Protein AF-A0A9Q1JRG6-F1 (afdb_monomer_lite)

Secondary structure (DSSP, 8-state):
--------------PPPPPPPPPPPPPP-PPPHHHHHHHHHHHHHHHHHHHH-----HHHHHHTTTT-TTTSHHHHHHHHHHHHHHHHHHHHHHS---GGGHHHHHHHHHHHHHHHHHHHHHHHHHHHHHHHHHHHHHHHHHHHHHHHHHTTSS----------------------------------------PPPPP-------PPPP---------PPPP-TTHHHHHHHHHHHHHGGGSHHHHHHHHHHHHHHHHHHHHHHHHHHHHHHHHHHHHHHHHHHHHHHHHHHHHHHHHHHHHHHHHHHHHHHHHHHHHHHHHHHHHT--SHHHHHHHTT----SS--HHHHHHHHHHHHHHT-GGGGTTS-HHHHHHHHHHHHHHHHHHHHHHT-

pLDDT: mean 75.02, std 20.67, range [35.25, 98.5]

Organism: NCBI:txid171969

Radius of gyration: 48.58 Å; chains: 1; bounding box: 105×97×120 Å

InterPro domains:
  IPR001623 DnaJ domain [PF00226] (343-389)
  IPR001623 DnaJ domain [PS50076] (334-396)
  IPR001623 DnaJ domain [SM00271] (333-394)
  IPR001623 DnaJ domain [cd06257] (343-387)
  IPR036869 Chaperone J-domain superfamily [G3DSA:1.10.287.110] (262-395)
  IPR036869 Chaperone J-domain superfamily [SSF46565] (267-393)

Sequence (396 aa):
MKLNRFLFFPDGSSLSSPPPPPPWPSPSPSPDHETIILDAIFERLREWASTINITLRPDVFFSLLDHNHVLGATKAGTIATLVLVGTLFLLSLFFFPGPTLVFLRWLAVSCFYFCVFVLGLVWVMCRGLFIALMAICRCLLSFSDDCLTFTGRNSASGDAEYAPLFSGQATVRVIRRPSSLQENRFQQGAGVRYAAPPENRPERGAGVPGNRCSCGAHGKAPPNYFGERSNNIYRDREKMKETDEYRRAMEAEWAARLQELNRQAEEARRQRSKKAENKRRKANERRQNQRTDQKKAEASSRKEDENLNHQKDKIRDDIRQKLRQLQDCGNMASLLRSLGIHLPSNPSSNEIRAAYRQACKKFHPDRLVKADVRHQIEAEEKFKLISAMKDKISSL

Foldseek 3Di:
DDDDDDDDDDDDDDDDDDDDDDDDDDDDDDPDPVVVVVVVVVVVVVVVVVVVPPDPPVVVVVVVVPPDPPPPPVVVVVVVVVVVLVVVLVVVVVPDPDPVCPVVNVVVVVVSVVVVVVVVVVVVVVVVVVVVVVVVVVVVVVVVVVVVVVVPPPPDDDDDDDDDDDDDDDDDDDDDDDDPPPDDPDDDDDPPDDDDDDDDDPDDDDDDPDDDDDDDDDDDPDPPPPVPVVVVVVVVVVVVCVDPVVVVVVVVVVVVVVVVVVVVVVVVVVVVVVVVVVVVVVVVVVVVVVVVVVVVVVVVVVVVVVVVVVVLVVLLVVLVVVVVVLLVPVDLQSSLVVVPQDDDPDHDLVRSVVSLVVLCVVLPLVVCPVPDSSSSSNSVVSNVSSVVCVVVSVVD

Structure (mmCIF, N/CA/C/O backbone):
data_AF-A0A9Q1JRG6-F1
#
_entry.id   AF-A0A9Q1JRG6-F1
#
loop_
_atom_site.group_PDB
_atom_site.id
_atom_site.type_symbol
_atom_site.label_atom_id
_atom_site.label_alt_id
_atom_site.label_comp_id
_atom_site.label_asym_id
_atom_site.label_entity_id
_atom_site.label_seq_id
_atom_site.pdbx_PDB_ins_code
_atom_site.Cartn_x
_atom_site.Cartn_y
_atom_site.Cartn_z
_atom_site.occupancy
_atom_site.B_iso_or_equiv
_atom_site.auth_seq_id
_atom_site.auth_comp_id
_atom_site.auth_asym_id
_atom_site.auth_atom_id
_atom_site.pdbx_PDB_model_num
ATOM 1 N N . MET A 1 1 ? 27.336 45.400 0.991 1.00 41.59 1 MET A N 1
ATOM 2 C CA . MET A 1 1 ? 26.982 46.187 2.191 1.00 41.59 1 MET A CA 1
ATOM 3 C C . MET A 1 1 ? 27.572 45.488 3.404 1.00 41.59 1 MET A C 1
ATOM 5 O O . MET A 1 1 ? 27.177 44.372 3.704 1.00 41.59 1 MET A O 1
ATOM 9 N N . LYS A 1 2 ? 28.611 46.090 3.992 1.00 41.19 2 LYS A N 1
ATOM 10 C CA . LYS A 1 2 ? 29.327 45.606 5.180 1.00 41.19 2 LYS A CA 1
ATOM 11 C C . LYS A 1 2 ? 28.632 46.181 6.416 1.00 41.19 2 LYS A C 1
ATOM 13 O O . LYS A 1 2 ? 28.437 47.390 6.457 1.00 41.19 2 LYS A O 1
ATOM 18 N N . LEU A 1 3 ? 28.305 45.354 7.405 1.00 48.97 3 LEU A N 1
ATOM 19 C CA . LEU A 1 3 ? 27.937 45.818 8.744 1.00 48.97 3 LEU A CA 1
ATOM 20 C C . LEU A 1 3 ? 28.805 45.092 9.773 1.00 48.97 3 LEU A C 1
ATOM 22 O O . LEU A 1 3 ? 28.615 43.914 10.063 1.00 48.97 3 LEU A O 1
ATOM 26 N N . ASN A 1 4 ? 29.785 45.845 10.270 1.00 43.56 4 ASN A N 1
ATOM 27 C CA . ASN A 1 4 ? 30.553 45.576 11.475 1.00 43.56 4 ASN A CA 1
ATOM 28 C C . ASN A 1 4 ? 29.626 45.669 12.691 1.00 43.56 4 ASN A C 1
ATOM 30 O O . ASN A 1 4 ? 28.929 46.672 12.850 1.00 43.56 4 ASN A O 1
ATOM 34 N N . ARG A 1 5 ? 29.691 44.693 13.599 1.00 50.19 5 ARG A N 1
ATOM 35 C CA . ARG A 1 5 ? 29.232 44.872 14.979 1.00 50.19 5 ARG A CA 1
ATOM 36 C C . ARG A 1 5 ? 30.337 44.412 15.922 1.00 50.19 5 ARG A C 1
ATOM 38 O O . ARG A 1 5 ? 30.436 43.244 16.272 1.00 50.19 5 ARG A O 1
ATOM 45 N N . PHE A 1 6 ? 31.195 45.370 16.256 1.00 49.47 6 PHE A N 1
ATOM 46 C CA . PHE A 1 6 ? 32.100 45.315 17.395 1.00 49.47 6 PHE A CA 1
ATOM 47 C C . PHE A 1 6 ? 31.263 45.412 18.676 1.00 49.47 6 PHE A C 1
ATOM 49 O O . PHE A 1 6 ? 30.485 46.354 18.824 1.00 49.47 6 PHE A O 1
ATOM 56 N N . LEU A 1 7 ? 31.437 44.470 19.600 1.00 56.69 7 LEU A N 1
ATOM 57 C CA . LEU A 1 7 ? 31.125 44.672 21.011 1.00 56.69 7 LEU A CA 1
ATOM 58 C C . LEU A 1 7 ? 32.385 44.359 21.813 1.00 56.69 7 LEU A C 1
ATOM 60 O O . LEU A 1 7 ? 32.885 43.237 21.811 1.00 56.69 7 LEU A O 1
ATOM 64 N N . PHE A 1 8 ? 32.898 45.420 22.426 1.00 50.66 8 PHE A N 1
ATOM 65 C CA . PHE A 1 8 ? 33.938 45.448 23.443 1.00 50.66 8 PHE A CA 1
ATOM 66 C C . PHE A 1 8 ? 33.435 44.748 24.716 1.00 50.66 8 PHE A C 1
ATOM 68 O O . PHE A 1 8 ? 32.343 45.061 25.189 1.00 50.66 8 PHE A O 1
ATOM 75 N N . PHE A 1 9 ? 34.254 43.873 25.298 1.00 51.06 9 PHE A N 1
ATOM 76 C CA . PHE A 1 9 ? 34.164 43.466 26.702 1.00 51.06 9 PHE A CA 1
ATOM 77 C C . PHE A 1 9 ? 35.396 44.026 27.426 1.00 51.06 9 PHE A C 1
ATOM 79 O O . PHE A 1 9 ? 36.502 43.836 26.919 1.00 51.06 9 PHE A O 1
ATOM 86 N N . PRO A 1 10 ? 35.241 44.739 28.555 1.00 59.16 10 PRO A N 1
ATOM 87 C CA . PRO A 1 10 ? 36.373 45.181 29.354 1.00 59.16 10 PRO A CA 1
ATOM 88 C C . PRO A 1 10 ? 36.884 44.057 30.265 1.00 59.16 10 PRO A C 1
ATOM 90 O O . PRO A 1 10 ? 36.108 43.291 30.839 1.00 59.16 10 PRO A O 1
ATOM 93 N N . ASP A 1 11 ? 38.207 44.008 30.382 1.00 46.66 11 ASP A N 1
ATOM 94 C CA . ASP A 1 11 ? 38.979 43.157 31.280 1.00 46.66 11 ASP A CA 1
ATOM 95 C C . ASP A 1 11 ? 38.746 43.470 32.766 1.00 46.66 11 ASP A C 1
ATOM 97 O O . ASP A 1 11 ? 38.493 44.609 33.157 1.00 46.66 11 ASP A O 1
ATOM 101 N N . GLY A 1 12 ? 39.015 42.457 33.595 1.00 43.56 12 GLY A N 1
ATOM 102 C CA . GLY A 1 12 ? 39.711 42.673 34.863 1.00 43.56 12 GLY A CA 1
ATOM 103 C C . GLY A 1 12 ? 38.883 42.480 36.127 1.00 43.56 12 GLY A C 1
ATOM 104 O O . GLY A 1 12 ? 38.416 43.439 36.731 1.00 43.56 12 GLY A O 1
ATOM 105 N N . SER A 1 13 ? 38.795 41.241 36.612 1.00 46.75 13 SER A N 1
ATOM 106 C CA . SER A 1 13 ? 38.585 40.954 38.039 1.00 46.75 13 SER A CA 1
ATOM 107 C C . SER A 1 13 ? 39.199 39.598 38.382 1.00 46.75 13 SER A C 1
ATOM 109 O O . SER A 1 13 ? 38.652 38.543 38.073 1.00 46.75 13 SER A O 1
ATOM 111 N N . SER A 1 14 ? 40.377 39.650 38.996 1.00 52.06 14 SER A N 1
ATOM 112 C CA . SER A 1 14 ? 41.099 38.530 39.592 1.00 52.06 14 SER A CA 1
ATOM 113 C C . SER A 1 14 ? 40.298 37.926 40.751 1.00 52.06 14 SER A C 1
ATOM 115 O O . SER A 1 14 ? 40.228 38.519 41.827 1.00 52.06 14 SER A O 1
ATOM 117 N N . LEU A 1 15 ? 39.712 36.747 40.539 1.00 47.53 15 LEU A N 1
ATOM 118 C CA . LEU A 1 15 ? 39.145 35.913 41.598 1.00 47.53 15 LEU A CA 1
ATOM 119 C C . LEU A 1 15 ? 40.133 34.798 41.944 1.00 47.53 15 LEU A C 1
ATOM 121 O O . LEU A 1 15 ? 40.532 34.005 41.093 1.00 47.53 15 LEU A O 1
ATOM 125 N N . SER A 1 16 ? 40.538 34.784 43.209 1.00 54.50 16 SER A N 1
ATOM 126 C CA . SER A 1 16 ? 41.369 33.769 43.841 1.00 54.50 16 SER A CA 1
ATOM 127 C C . SER A 1 16 ? 40.676 32.404 43.837 1.00 54.50 16 SER A C 1
ATOM 129 O O . SER A 1 16 ? 39.517 32.263 44.227 1.00 54.50 16 SER A O 1
ATOM 131 N N . SER A 1 17 ? 41.407 31.383 43.401 1.00 59.22 17 SER A N 1
ATOM 132 C CA . SER A 1 17 ? 40.962 29.990 43.390 1.00 59.22 17 SER A CA 1
ATOM 133 C C . SER A 1 17 ? 40.838 29.441 44.822 1.00 59.22 17 SER A C 1
ATOM 135 O O . SER A 1 17 ? 41.776 29.609 45.606 1.00 59.22 17 SER A O 1
ATOM 137 N N . PRO A 1 18 ? 39.739 28.756 45.185 1.00 69.75 18 PRO A N 1
ATOM 138 C CA . PRO A 1 18 ? 39.640 28.058 46.464 1.00 69.75 18 PRO A CA 1
ATOM 139 C C . PRO A 1 18 ? 40.503 26.777 46.481 1.00 69.75 18 PRO A C 1
ATOM 141 O O . PRO A 1 18 ? 40.706 26.160 45.431 1.00 69.75 18 PRO A O 1
ATOM 144 N N . PRO A 1 19 ? 41.015 26.359 47.657 1.00 73.12 19 PRO A N 1
ATOM 145 C CA . PRO A 1 19 ? 41.845 25.164 47.790 1.00 73.12 19 PRO A CA 1
ATOM 146 C C . PRO A 1 19 ? 41.050 23.867 47.538 1.00 73.12 19 PRO A C 1
ATOM 148 O O . PRO A 1 19 ? 39.840 23.826 47.782 1.00 73.12 19 PRO A O 1
ATOM 151 N N . PRO A 1 20 ? 41.716 22.796 47.065 1.00 71.06 20 PRO A N 1
ATOM 152 C CA . PRO A 1 20 ? 41.059 21.536 46.738 1.00 71.06 20 PRO A CA 1
ATOM 153 C C . PRO A 1 20 ? 40.557 20.798 47.995 1.00 71.06 20 PRO A C 1
ATOM 155 O O . PRO A 1 20 ? 41.212 20.844 49.040 1.00 71.06 20 PRO A O 1
ATOM 158 N N . PRO A 1 21 ? 39.413 20.095 47.903 1.00 71.88 21 PRO A N 1
ATOM 159 C CA . PRO A 1 21 ? 38.863 19.319 49.009 1.00 71.88 21 PRO A CA 1
ATOM 160 C C . PRO A 1 21 ? 39.695 18.055 49.310 1.00 71.88 21 PRO A C 1
ATOM 162 O O . PRO A 1 21 ? 40.374 17.535 48.420 1.00 71.88 21 PRO A O 1
ATOM 165 N N . PRO A 1 22 ? 39.632 17.539 50.554 1.00 70.19 22 PRO A N 1
ATOM 166 C CA . PRO A 1 22 ? 40.372 16.351 50.969 1.00 70.19 22 PRO A CA 1
ATOM 167 C C . PRO A 1 22 ? 39.886 15.071 50.259 1.00 70.19 22 PRO A C 1
ATOM 169 O O . PRO A 1 22 ? 38.722 14.988 49.855 1.00 70.19 22 PRO A O 1
ATOM 172 N N . PRO A 1 23 ? 40.762 14.058 50.112 1.00 61.94 23 PRO A N 1
ATOM 173 C CA . PRO A 1 23 ? 40.442 12.813 49.423 1.00 61.94 23 PRO A CA 1
ATOM 174 C C . PRO A 1 23 ? 39.411 11.979 50.196 1.00 61.94 23 PRO A C 1
ATOM 176 O O . PRO A 1 23 ? 39.509 11.798 51.409 1.00 61.94 23 PRO A O 1
ATOM 179 N N . TRP A 1 24 ? 38.424 11.462 49.462 1.00 61.72 24 TRP A N 1
ATOM 180 C CA . TRP A 1 24 ? 37.368 10.591 49.977 1.00 61.72 24 TRP A CA 1
ATOM 181 C C . TRP A 1 24 ? 37.920 9.228 50.435 1.00 61.72 24 TRP A C 1
ATOM 183 O O . TRP A 1 24 ? 38.844 8.709 49.803 1.00 61.72 24 TRP A O 1
ATOM 193 N N . PRO A 1 25 ? 37.349 8.618 51.492 1.00 55.41 25 PRO A N 1
ATOM 194 C CA . PRO A 1 25 ? 37.734 7.286 51.944 1.00 55.41 25 PRO A CA 1
ATOM 195 C C . PRO A 1 25 ? 37.347 6.213 50.916 1.00 55.41 25 PRO A C 1
ATOM 197 O O . PRO A 1 25 ? 36.235 6.208 50.384 1.00 55.41 25 PRO A O 1
ATOM 200 N N . SER A 1 26 ? 38.279 5.298 50.654 1.00 51.53 26 SER A N 1
ATOM 201 C CA . SER A 1 26 ? 38.113 4.166 49.740 1.00 51.53 26 SER A CA 1
ATOM 202 C C . SER A 1 26 ? 36.951 3.254 50.171 1.00 51.53 26 SER A C 1
ATOM 204 O O . SER A 1 26 ? 36.898 2.870 51.342 1.00 51.53 26 SER A O 1
ATOM 206 N N . PRO A 1 27 ? 36.039 2.867 49.258 1.00 48.75 27 PRO A N 1
ATOM 207 C CA . PRO A 1 27 ? 34.948 1.954 49.576 1.00 48.75 27 PRO A CA 1
ATOM 208 C C . PRO A 1 27 ? 35.462 0.523 49.783 1.00 48.75 27 PRO A C 1
ATOM 210 O O . PRO A 1 27 ? 36.299 0.024 49.028 1.00 48.75 27 PRO A O 1
ATOM 213 N N . SER A 1 28 ? 34.943 -0.134 50.819 1.00 54.12 28 SER A N 1
ATOM 214 C CA . SER A 1 28 ? 35.110 -1.561 51.093 1.00 54.12 28 SER A CA 1
ATOM 215 C C . SER A 1 28 ? 34.508 -2.424 49.968 1.00 54.12 28 SER A C 1
ATOM 217 O O . SER A 1 28 ? 33.544 -2.002 49.323 1.00 54.12 28 SER A O 1
ATOM 219 N N . PRO A 1 29 ? 35.053 -3.630 49.711 1.00 50.06 29 PRO A N 1
ATOM 220 C CA . PRO A 1 29 ? 34.640 -4.460 48.583 1.00 50.06 29 PRO A CA 1
ATOM 221 C C . PRO A 1 29 ? 33.202 -4.959 48.776 1.00 50.06 29 PRO A C 1
ATOM 223 O O . PRO A 1 29 ? 32.908 -5.699 49.716 1.00 50.06 29 PRO A O 1
ATOM 226 N N . SER A 1 30 ? 32.302 -4.526 47.889 1.00 60.66 30 SER A N 1
ATOM 227 C CA . SER A 1 30 ? 30.955 -5.085 47.774 1.00 60.66 30 SER A CA 1
ATOM 228 C C . SER A 1 30 ? 31.024 -6.472 47.128 1.00 60.66 30 SER A C 1
ATOM 230 O O . SER A 1 30 ? 31.885 -6.674 46.272 1.00 60.66 30 SER A O 1
ATOM 232 N N . PRO A 1 31 ? 30.113 -7.401 47.464 1.00 60.47 31 PRO A N 1
ATOM 233 C CA . PRO A 1 31 ? 30.046 -8.710 46.818 1.00 60.47 31 PRO A CA 1
ATOM 234 C C . PRO A 1 31 ? 29.943 -8.563 45.296 1.00 60.47 31 PRO A C 1
ATOM 236 O O . PRO A 1 31 ? 29.204 -7.711 44.795 1.00 60.47 31 PRO A O 1
ATOM 239 N N . ASP A 1 32 ? 30.730 -9.370 44.585 1.00 62.84 32 ASP A N 1
ATOM 240 C CA . ASP A 1 32 ? 30.955 -9.258 43.149 1.00 62.84 32 ASP A CA 1
ATOM 241 C C . ASP A 1 32 ? 29.632 -9.246 42.380 1.00 62.84 32 ASP A C 1
ATOM 243 O O . ASP A 1 32 ? 28.850 -10.200 42.416 1.00 62.84 32 ASP A O 1
ATOM 247 N N . HIS A 1 33 ? 29.403 -8.154 41.650 1.00 60.34 33 HIS A N 1
ATOM 248 C CA . HIS A 1 33 ? 28.215 -7.893 40.833 1.00 60.34 33 HIS A CA 1
ATOM 249 C C . HIS A 1 33 ? 27.887 -9.040 39.854 1.00 60.34 33 HIS A C 1
ATOM 251 O O . HIS A 1 33 ? 26.743 -9.189 39.424 1.00 60.34 33 HIS A O 1
ATOM 257 N N . GLU A 1 34 ? 28.881 -9.864 39.518 1.00 58.78 34 GLU A N 1
ATOM 258 C CA . GLU A 1 34 ? 28.745 -11.046 38.668 1.00 58.78 34 GLU A CA 1
ATOM 259 C C . GLU A 1 34 ? 27.898 -12.149 39.315 1.00 58.78 34 GLU A C 1
ATOM 261 O O . GLU A 1 34 ? 27.097 -12.782 38.629 1.00 58.78 34 GLU A O 1
ATOM 266 N N . THR A 1 35 ? 27.991 -12.335 40.635 1.00 69.56 35 THR A N 1
ATOM 267 C CA . THR A 1 35 ? 27.222 -13.371 41.349 1.00 69.56 35 THR A CA 1
ATOM 268 C C . THR A 1 35 ? 25.726 -13.049 41.382 1.00 69.56 35 THR A C 1
ATOM 270 O O . THR A 1 35 ? 24.899 -13.917 41.114 1.00 69.56 35 THR A O 1
ATOM 273 N N . ILE A 1 36 ? 25.375 -11.773 41.572 1.00 75.44 36 ILE A N 1
ATOM 274 C CA . ILE A 1 36 ? 23.985 -11.288 41.566 1.00 75.44 36 ILE A CA 1
ATOM 275 C C . ILE A 1 36 ? 23.356 -11.426 40.169 1.00 75.44 36 ILE A C 1
ATOM 277 O O . ILE A 1 36 ? 22.176 -11.754 40.036 1.00 75.44 36 ILE A O 1
ATOM 281 N N . ILE A 1 37 ? 24.137 -11.192 39.109 1.00 70.62 37 ILE A N 1
ATOM 282 C CA . ILE A 1 37 ? 23.658 -11.316 37.725 1.00 70.62 37 ILE A CA 1
ATOM 283 C C . ILE A 1 37 ? 23.444 -12.786 37.353 1.00 70.62 37 ILE A C 1
ATOM 285 O O . ILE A 1 37 ? 22.438 -13.108 36.718 1.00 70.62 37 ILE A O 1
ATOM 289 N N . LEU A 1 38 ? 24.350 -13.681 37.754 1.00 67.69 38 LEU A N 1
ATOM 290 C CA . LEU A 1 38 ? 24.224 -15.109 37.463 1.00 67.69 38 LEU A CA 1
ATOM 291 C C . LEU A 1 38 ? 23.013 -15.731 38.170 1.00 67.69 38 LEU A C 1
ATOM 293 O O . LEU A 1 38 ? 22.243 -16.432 37.511 1.00 67.69 38 LEU A O 1
ATOM 297 N N . ASP A 1 39 ? 22.769 -15.402 39.439 1.00 73.81 39 ASP A N 1
ATOM 298 C CA . ASP A 1 39 ? 21.585 -15.886 40.164 1.00 73.81 39 ASP A CA 1
ATOM 299 C C . ASP A 1 39 ? 20.273 -15.383 39.539 1.00 73.81 39 ASP A C 1
ATOM 301 O O . ASP A 1 39 ? 19.330 -16.157 39.347 1.00 73.81 39 ASP A O 1
ATOM 305 N N . ALA A 1 40 ? 20.222 -14.117 39.110 1.00 75.75 40 ALA A N 1
ATOM 306 C CA . ALA A 1 40 ? 19.052 -13.563 38.423 1.00 75.75 40 ALA A CA 1
ATOM 307 C C . ALA A 1 40 ? 18.786 -14.226 37.054 1.00 75.75 40 ALA A C 1
ATOM 309 O O . ALA A 1 40 ? 17.636 -14.331 36.614 1.00 75.75 40 ALA A O 1
ATOM 310 N N . ILE A 1 41 ? 19.839 -14.677 36.364 1.00 71.12 41 ILE A N 1
ATOM 311 C CA . ILE A 1 41 ? 19.729 -15.400 35.090 1.00 71.12 41 ILE A CA 1
ATOM 312 C C . ILE A 1 41 ? 19.252 -16.839 35.319 1.00 71.12 41 ILE A C 1
ATOM 314 O O . ILE A 1 41 ? 18.393 -17.315 34.570 1.00 71.12 41 ILE A O 1
ATOM 318 N N . PHE A 1 42 ? 19.759 -17.523 36.349 1.00 73.12 42 PHE A N 1
ATOM 319 C CA . PHE A 1 42 ? 19.348 -18.890 36.675 1.00 73.12 42 PHE A CA 1
ATOM 320 C C . PHE A 1 42 ? 17.874 -18.977 37.089 1.00 73.12 42 PHE A C 1
ATOM 322 O O . PHE A 1 42 ? 17.175 -19.879 36.623 1.00 73.12 42 PHE A O 1
ATOM 329 N N . GLU A 1 43 ? 17.367 -18.016 37.864 1.00 78.12 43 GLU A N 1
ATOM 330 C CA . GLU A 1 43 ? 15.938 -17.949 38.209 1.00 78.12 43 GLU A CA 1
ATOM 331 C C . GLU A 1 43 ? 15.049 -17.735 36.973 1.00 78.12 43 GLU A C 1
ATOM 333 O O . GLU A 1 43 ? 14.072 -18.458 36.765 1.00 78.12 43 GLU A O 1
ATOM 338 N N . ARG A 1 44 ? 15.442 -16.847 36.050 1.00 71.62 44 ARG A N 1
ATOM 339 C CA . ARG A 1 44 ? 14.702 -16.640 34.790 1.00 71.62 44 ARG A CA 1
ATOM 340 C C . ARG A 1 44 ? 14.704 -17.859 33.871 1.00 71.62 44 ARG A C 1
ATOM 342 O O . ARG A 1 44 ? 13.704 -18.123 33.204 1.00 71.62 44 ARG A O 1
ATOM 349 N N . LEU A 1 45 ? 15.808 -18.604 33.814 1.00 61.69 45 LEU A N 1
ATOM 350 C CA . LEU A 1 45 ? 15.878 -19.858 33.059 1.00 61.69 45 LEU A CA 1
ATOM 351 C C . LEU A 1 45 ? 14.989 -20.940 33.683 1.00 61.69 45 LEU A C 1
ATOM 353 O O . LEU A 1 45 ? 14.373 -21.713 32.950 1.00 61.69 45 LEU A O 1
ATOM 357 N N . ARG A 1 46 ? 14.869 -20.965 35.015 1.00 72.19 46 ARG A N 1
ATOM 358 C CA . ARG A 1 46 ? 13.988 -21.886 35.743 1.00 72.19 46 ARG A CA 1
ATOM 359 C C . ARG A 1 46 ? 12.507 -21.574 35.512 1.00 72.19 46 ARG A C 1
ATOM 361 O O . ARG A 1 46 ? 11.737 -22.497 35.243 1.00 72.19 46 ARG A O 1
ATOM 368 N N . GLU A 1 47 ? 12.120 -20.298 35.537 1.00 73.31 47 GLU A N 1
ATOM 369 C CA . GLU A 1 47 ? 10.768 -19.850 35.166 1.00 73.31 47 GLU A CA 1
ATOM 370 C C . GLU A 1 47 ? 10.445 -20.165 33.701 1.00 73.31 47 GLU A C 1
ATOM 372 O O . GLU A 1 47 ? 9.357 -20.644 33.381 1.00 73.31 47 GLU A O 1
ATOM 377 N N . TRP A 1 48 ? 11.395 -19.956 32.788 1.00 74.81 48 TRP A N 1
ATOM 378 C CA . TRP A 1 48 ? 11.185 -20.253 31.372 1.00 74.81 48 TRP A CA 1
ATOM 379 C C . TRP A 1 48 ? 11.061 -21.760 31.112 1.00 74.81 48 TRP A C 1
ATOM 381 O O . TRP A 1 48 ? 10.174 -22.187 30.374 1.00 74.81 48 TRP A O 1
ATOM 391 N N . ALA A 1 49 ? 11.877 -22.582 31.779 1.00 63.19 49 ALA A N 1
ATOM 392 C CA . ALA A 1 49 ? 11.789 -24.039 31.706 1.00 63.19 49 ALA A CA 1
ATOM 393 C C . ALA A 1 49 ? 10.469 -24.578 32.285 1.00 63.19 49 ALA A C 1
ATOM 395 O O . ALA A 1 49 ? 9.888 -25.500 31.713 1.00 63.19 49 ALA A O 1
ATOM 396 N N . SER A 1 50 ? 9.948 -23.985 33.368 1.00 68.25 50 SER A N 1
ATOM 397 C CA . SER A 1 50 ? 8.635 -24.363 33.912 1.00 68.25 50 SER A CA 1
ATOM 398 C C . SER A 1 50 ? 7.488 -23.942 32.986 1.00 68.25 50 SER A C 1
ATOM 400 O O . SER A 1 50 ? 6.523 -24.687 32.826 1.00 68.25 50 SER A O 1
ATOM 402 N N . THR A 1 51 ? 7.640 -22.807 32.296 1.00 66.75 51 THR A N 1
ATOM 403 C CA . THR A 1 51 ? 6.673 -22.308 31.307 1.00 66.75 51 THR A CA 1
ATOM 404 C C . THR A 1 51 ? 6.693 -23.128 30.014 1.00 66.75 51 THR A C 1
ATOM 406 O O . THR A 1 51 ? 5.670 -23.251 29.354 1.00 66.75 51 THR A O 1
ATOM 409 N N . ILE A 1 52 ? 7.826 -23.727 29.640 1.00 56.44 52 ILE A N 1
ATOM 410 C CA . ILE A 1 52 ? 7.917 -24.628 28.476 1.00 56.44 52 ILE A CA 1
ATOM 411 C C . ILE A 1 52 ? 7.431 -26.037 28.795 1.00 56.44 52 ILE A C 1
ATOM 413 O O . ILE A 1 52 ? 7.016 -26.755 27.887 1.00 56.44 52 ILE A O 1
ATOM 417 N N . ASN A 1 53 ? 7.338 -26.405 30.073 1.00 44.81 53 ASN A N 1
ATOM 418 C CA . ASN A 1 53 ? 6.683 -27.637 30.507 1.00 44.81 53 ASN A CA 1
ATOM 419 C C . ASN A 1 53 ? 5.139 -27.571 30.388 1.00 44.81 53 ASN A C 1
ATOM 421 O O . ASN A 1 53 ? 4.399 -28.209 31.139 1.00 44.81 53 ASN A O 1
ATOM 425 N N . ILE A 1 54 ? 4.636 -26.807 29.410 1.00 42.59 54 ILE A N 1
ATOM 426 C CA . ILE A 1 54 ? 3.292 -26.931 28.854 1.00 42.59 54 ILE A CA 1
ATOM 427 C C . ILE A 1 54 ? 3.210 -28.310 28.190 1.00 42.59 54 ILE A C 1
ATOM 429 O O . ILE A 1 54 ? 3.599 -28.503 27.045 1.00 42.59 54 ILE A O 1
ATOM 433 N N . THR A 1 55 ? 2.685 -29.268 28.953 1.00 40.94 55 THR A N 1
ATOM 434 C CA . THR A 1 55 ? 1.682 -30.262 28.526 1.00 40.94 55 THR A CA 1
ATOM 435 C C . THR A 1 55 ? 1.809 -30.829 27.104 1.00 40.94 55 THR A C 1
ATOM 437 O O . THR A 1 55 ? 0.822 -30.969 26.385 1.00 40.94 55 THR A O 1
ATOM 440 N N . LEU A 1 56 ? 2.995 -31.288 26.712 1.00 35.25 56 LEU A N 1
ATOM 441 C CA . LEU A 1 56 ? 3.097 -32.338 25.700 1.00 35.25 56 LEU A CA 1
ATOM 442 C C . LEU A 1 56 ? 2.705 -33.657 26.372 1.00 35.25 56 LEU A C 1
ATOM 444 O O . LEU A 1 56 ? 3.550 -34.412 26.845 1.00 35.25 56 LEU A O 1
ATOM 448 N N . ARG A 1 57 ? 1.393 -33.922 26.447 1.00 40.31 57 ARG A N 1
ATOM 449 C CA . ARG A 1 57 ? 0.907 -35.290 26.650 1.00 40.31 57 ARG A CA 1
ATOM 450 C C . ARG A 1 57 ? 1.450 -36.131 25.486 1.00 40.31 57 ARG A C 1
ATOM 452 O O . ARG A 1 57 ? 1.108 -35.813 24.341 1.00 40.31 57 ARG A O 1
ATOM 459 N N . PRO A 1 58 ? 2.249 -37.184 25.733 1.00 49.94 58 PRO A N 1
ATOM 460 C CA . PRO A 1 58 ? 2.740 -38.058 24.665 1.00 49.94 58 PRO A CA 1
ATOM 461 C C . PRO A 1 58 ? 1.584 -38.640 23.824 1.00 49.94 58 PRO A C 1
ATOM 463 O O . PRO A 1 58 ? 1.719 -38.819 22.617 1.00 49.94 58 PRO A O 1
ATOM 466 N N . ASP A 1 59 ? 0.405 -38.790 24.424 1.00 44.75 59 ASP A N 1
ATOM 467 C CA . ASP A 1 59 ? -0.797 -39.383 23.823 1.00 44.75 59 ASP A CA 1
ATOM 468 C C . ASP A 1 59 ? -1.405 -38.546 22.674 1.00 44.75 59 ASP A C 1
ATOM 470 O O . ASP A 1 59 ? -2.007 -39.085 21.740 1.00 44.75 59 ASP A O 1
ATOM 474 N N . VAL A 1 60 ? -1.227 -37.217 22.695 1.00 53.88 60 VAL A N 1
ATOM 475 C CA . VAL A 1 60 ? -1.738 -36.316 21.639 1.00 53.88 60 VAL A CA 1
ATOM 476 C C . VAL A 1 60 ? -0.765 -36.247 20.461 1.00 53.88 60 VAL A C 1
ATOM 478 O O . VAL A 1 60 ? -1.182 -36.084 19.315 1.00 53.88 60 VAL A O 1
ATOM 481 N N . PHE A 1 61 ? 0.531 -36.428 20.727 1.00 47.12 61 PHE A N 1
ATOM 482 C CA . PHE A 1 61 ? 1.563 -36.401 19.695 1.00 47.12 61 PHE A CA 1
ATOM 483 C C . PHE A 1 61 ? 1.467 -37.621 18.766 1.00 47.12 61 PHE A C 1
ATOM 485 O O . PHE A 1 61 ? 1.615 -37.475 17.556 1.00 47.12 61 PHE A O 1
ATOM 492 N N . PHE A 1 62 ? 1.117 -38.798 19.298 1.00 50.97 62 PHE A N 1
ATOM 493 C CA . PHE A 1 62 ? 0.880 -39.995 18.480 1.00 50.97 62 PHE A CA 1
ATOM 494 C C . PHE A 1 62 ? -0.461 -39.964 17.727 1.00 50.97 62 PHE A C 1
ATOM 496 O O . PHE A 1 62 ? -0.516 -40.380 16.573 1.00 50.97 62 PHE A O 1
ATOM 503 N N . SER A 1 63 ? -1.513 -39.369 18.299 1.00 48.72 63 SER A N 1
ATOM 504 C CA . SER A 1 63 ? -2.832 -39.292 17.641 1.00 48.72 63 SER A CA 1
ATOM 505 C C . SER A 1 63 ? -2.869 -38.328 16.441 1.00 48.72 63 SER A C 1
ATOM 507 O O . SER A 1 63 ? -3.672 -38.502 15.528 1.00 48.72 63 SER A O 1
ATOM 509 N N . LEU A 1 64 ? -1.987 -37.320 16.397 1.00 44.50 64 LEU A N 1
ATOM 510 C CA . LEU A 1 64 ? -1.885 -36.401 15.253 1.00 44.50 64 LEU A CA 1
ATOM 511 C C . LEU A 1 64 ? -1.093 -36.991 14.068 1.00 44.50 64 LEU A C 1
ATOM 513 O O . LEU A 1 64 ? -1.197 -36.489 12.946 1.00 44.50 64 LEU A O 1
ATOM 517 N N . LEU A 1 65 ? -0.303 -38.042 14.314 1.00 47.16 65 LEU A N 1
ATOM 518 C CA . LEU A 1 65 ? 0.504 -38.735 13.307 1.00 47.16 65 LEU A CA 1
ATOM 519 C C . LEU A 1 65 ? -0.312 -39.751 12.487 1.00 47.16 65 LEU A C 1
ATOM 521 O O . LEU A 1 65 ? 0.042 -40.005 11.338 1.00 47.16 65 LEU A O 1
ATOM 525 N N . ASP A 1 66 ? -1.440 -40.239 13.011 1.00 46.09 66 ASP A N 1
ATOM 526 C CA . ASP A 1 66 ? -2.233 -41.310 12.384 1.00 46.09 66 ASP A CA 1
ATOM 527 C C . ASP A 1 66 ? -3.294 -40.834 11.366 1.00 46.09 66 ASP A C 1
ATOM 529 O O . ASP A 1 66 ? -3.886 -41.638 10.649 1.00 46.09 66 ASP A O 1
ATOM 533 N N . HIS A 1 67 ? -3.551 -39.525 11.247 1.00 46.72 67 HIS A N 1
ATOM 534 C CA . HIS A 1 67 ? -4.620 -38.994 10.375 1.00 46.72 67 HIS A CA 1
ATOM 535 C C . HIS A 1 67 ? -4.158 -38.197 9.150 1.00 46.72 67 HIS A C 1
ATOM 537 O O . HIS A 1 67 ? -4.983 -37.653 8.422 1.00 46.72 67 HIS A O 1
ATOM 543 N N . ASN A 1 68 ? -2.857 -38.159 8.859 1.00 43.56 68 ASN A N 1
ATOM 544 C CA . ASN A 1 68 ? -2.327 -37.487 7.666 1.00 43.56 68 ASN A CA 1
ATOM 545 C C . ASN A 1 68 ? -1.272 -38.334 6.950 1.00 43.56 68 ASN A C 1
ATOM 547 O O . ASN A 1 68 ? -0.166 -37.872 6.645 1.00 43.56 68 ASN A O 1
ATOM 551 N N . HIS A 1 69 ? -1.625 -39.583 6.648 1.00 48.06 69 HIS A N 1
ATOM 552 C CA . HIS A 1 69 ? -0.836 -40.396 5.735 1.00 48.06 69 HIS A CA 1
ATOM 553 C C . HIS A 1 69 ? -0.841 -39.724 4.348 1.00 48.06 69 HIS A C 1
ATOM 555 O O . HIS A 1 69 ? -1.891 -39.453 3.777 1.00 48.06 69 HIS A O 1
ATOM 561 N N . VAL A 1 70 ? 0.356 -39.458 3.816 1.00 50.88 70 VAL A N 1
ATOM 562 C CA . VAL A 1 70 ? 0.694 -38.996 2.448 1.00 50.88 70 VAL A CA 1
ATOM 563 C C . VAL A 1 70 ? 1.037 -37.500 2.254 1.00 50.88 70 VAL A C 1
ATOM 565 O O . VAL A 1 70 ? 1.846 -37.207 1.378 1.00 50.88 70 VAL A O 1
ATOM 568 N N . LEU A 1 71 ? 0.609 -36.543 3.092 1.00 47.47 71 LEU A N 1
ATOM 569 C CA . LEU A 1 71 ?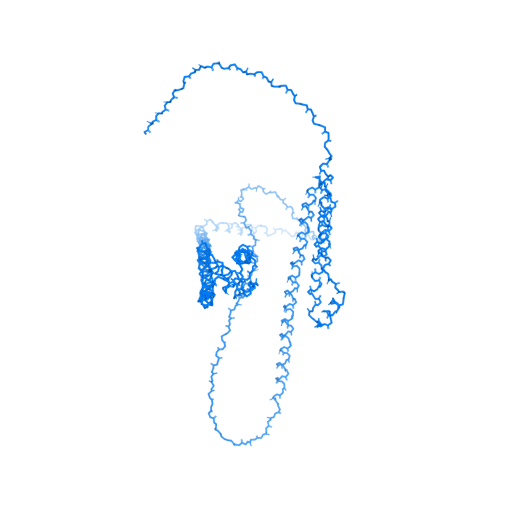 1.001 -35.113 2.922 1.00 47.47 71 LEU A CA 1
ATOM 570 C C . LEU A 1 71 ? 1.651 -34.436 4.148 1.00 47.47 71 LEU A C 1
ATOM 572 O O . LEU A 1 71 ? 2.196 -33.336 4.017 1.00 47.47 71 LEU A O 1
ATOM 576 N N . GLY A 1 72 ? 1.658 -35.083 5.320 1.00 43.28 72 GLY A N 1
ATOM 577 C CA . GLY A 1 72 ? 2.167 -34.505 6.576 1.00 43.28 72 GLY A CA 1
ATOM 578 C C . GLY A 1 72 ? 3.678 -34.637 6.821 1.00 43.28 72 GLY A C 1
ATOM 579 O O . GLY A 1 72 ? 4.260 -33.802 7.516 1.00 43.28 72 GLY A O 1
ATOM 580 N N . ALA A 1 73 ? 4.341 -35.628 6.214 1.00 50.34 73 ALA A N 1
ATOM 581 C CA . ALA A 1 73 ? 5.733 -35.973 6.536 1.00 50.34 73 ALA A CA 1
ATOM 582 C C . ALA A 1 73 ? 6.749 -34.860 6.201 1.00 50.34 73 ALA A C 1
ATOM 584 O O . ALA A 1 73 ? 7.770 -34.715 6.868 1.00 50.34 73 ALA A O 1
ATOM 585 N N . THR A 1 74 ? 6.459 -34.019 5.204 1.00 56.88 74 THR A N 1
ATOM 586 C CA . THR A 1 74 ? 7.398 -32.973 4.764 1.00 56.88 74 THR A CA 1
ATOM 587 C C . THR A 1 74 ? 7.393 -31.739 5.664 1.00 56.88 74 THR A C 1
ATOM 589 O O . THR A 1 74 ? 8.438 -31.108 5.820 1.00 56.88 74 THR A O 1
ATOM 592 N N . LYS A 1 75 ? 6.251 -31.403 6.281 1.00 59.38 75 LYS A N 1
ATOM 593 C CA . LYS A 1 75 ? 6.100 -30.206 7.129 1.00 59.38 75 LYS A CA 1
ATOM 594 C C . LYS A 1 75 ? 6.608 -30.435 8.551 1.00 59.38 75 LYS A C 1
ATOM 596 O O . LYS A 1 75 ? 7.276 -29.566 9.104 1.00 59.38 75 LYS A O 1
ATOM 601 N N . ALA A 1 76 ? 6.341 -31.611 9.121 1.00 67.88 76 ALA A N 1
ATOM 602 C CA . ALA A 1 76 ? 6.841 -31.967 10.448 1.00 67.88 76 ALA A CA 1
ATOM 603 C C . ALA A 1 76 ? 8.378 -32.060 10.462 1.00 67.88 76 ALA A C 1
ATOM 605 O O . ALA A 1 76 ? 9.020 -31.517 11.361 1.00 67.88 76 ALA A O 1
ATOM 606 N N . GLY A 1 77 ? 8.970 -32.643 9.411 1.00 75.69 77 GLY A N 1
ATOM 607 C CA . GLY A 1 77 ? 10.423 -32.715 9.253 1.00 75.69 77 GLY A CA 1
ATOM 608 C C . GLY A 1 77 ? 11.087 -31.339 9.177 1.00 75.69 77 GLY A C 1
ATOM 609 O O . GLY A 1 77 ? 12.098 -31.122 9.836 1.00 75.69 77 GLY A O 1
ATOM 610 N N . THR A 1 78 ? 10.490 -30.379 8.454 1.00 75.88 78 THR A N 1
ATOM 611 C CA . THR A 1 78 ? 11.062 -29.025 8.330 1.00 75.88 78 THR A CA 1
ATOM 612 C C . THR A 1 78 ? 11.045 -28.270 9.655 1.00 75.88 78 THR A C 1
ATOM 614 O O . THR A 1 78 ? 12.047 -27.646 10.009 1.00 75.88 78 THR A O 1
ATOM 617 N N . ILE A 1 79 ? 9.943 -28.348 10.407 1.00 77.75 79 ILE A N 1
ATOM 618 C CA . ILE A 1 79 ? 9.828 -27.679 11.710 1.00 77.75 79 ILE A CA 1
ATOM 619 C C . ILE A 1 79 ? 10.834 -28.274 12.701 1.00 77.75 79 ILE A C 1
ATOM 621 O O . ILE A 1 79 ? 11.549 -27.516 13.353 1.00 77.75 79 ILE A O 1
ATOM 625 N N . ALA A 1 80 ? 10.967 -29.603 12.757 1.00 80.44 80 ALA A N 1
ATOM 626 C CA . ALA A 1 80 ? 11.938 -30.262 13.630 1.00 80.44 80 ALA A CA 1
ATOM 627 C C . ALA A 1 80 ? 13.385 -29.844 13.312 1.00 80.44 80 ALA A C 1
ATOM 629 O O . ALA A 1 80 ? 14.131 -29.491 14.224 1.00 80.44 80 ALA A O 1
ATOM 630 N N . THR A 1 81 ? 13.770 -29.783 12.029 1.00 80.69 81 THR A N 1
ATOM 631 C CA . THR A 1 81 ? 15.101 -29.281 11.643 1.00 80.69 81 THR A CA 1
ATOM 632 C C . THR A 1 81 ? 15.311 -27.815 12.003 1.00 80.69 81 THR A C 1
ATOM 634 O O . THR A 1 81 ? 16.387 -27.469 12.474 1.00 80.69 81 THR A O 1
ATOM 637 N N . LEU A 1 82 ? 14.310 -26.946 11.827 1.00 81.81 82 LEU A N 1
ATOM 638 C CA . LEU A 1 82 ? 14.441 -25.526 12.169 1.00 81.81 82 LEU A CA 1
ATOM 639 C C . LEU A 1 82 ? 14.584 -25.314 13.680 1.00 81.81 82 LEU A C 1
ATOM 641 O O . LEU A 1 82 ? 15.395 -24.491 14.100 1.00 81.81 82 LEU A O 1
ATOM 645 N N . VAL A 1 83 ? 13.849 -26.082 14.489 1.00 84.06 83 VAL A N 1
ATOM 646 C CA . VAL A 1 83 ? 13.965 -26.050 15.953 1.00 84.06 83 VAL A CA 1
ATOM 647 C C . VAL A 1 83 ? 15.346 -26.535 16.392 1.00 84.06 83 VAL A C 1
ATOM 649 O O . VAL A 1 83 ? 15.993 -25.855 17.180 1.00 84.06 83 VAL A O 1
ATOM 652 N N . LEU A 1 84 ? 15.835 -27.650 15.843 1.00 86.38 84 LEU A N 1
ATOM 653 C CA . LEU A 1 84 ? 17.138 -28.226 16.200 1.00 86.38 84 LEU A CA 1
ATOM 654 C C . LEU A 1 84 ? 18.303 -27.314 15.781 1.00 86.38 84 LEU A C 1
ATOM 656 O O . LEU A 1 84 ? 19.264 -27.117 16.519 1.00 86.38 84 LEU A O 1
ATOM 660 N N . VAL A 1 85 ? 18.191 -26.687 14.612 1.00 84.38 85 VAL A N 1
ATOM 661 C CA . VAL A 1 85 ? 19.165 -25.703 14.137 1.00 84.38 85 VAL A CA 1
ATOM 662 C C . VAL A 1 85 ? 19.138 -24.430 14.996 1.00 84.38 85 VAL A C 1
ATOM 664 O O . VAL A 1 85 ? 20.193 -23.903 15.350 1.00 84.38 85 VAL A O 1
ATOM 667 N N . GLY A 1 86 ? 17.950 -23.953 15.379 1.00 83.56 86 GLY A N 1
ATOM 668 C CA . GLY A 1 86 ? 17.792 -22.795 16.258 1.00 83.56 86 GLY A CA 1
ATOM 669 C C . GLY A 1 86 ? 18.341 -23.031 17.668 1.00 83.56 86 GLY A C 1
ATOM 670 O O . GLY A 1 86 ? 19.007 -22.155 18.219 1.00 83.56 86 GLY A O 1
ATOM 671 N N . THR A 1 87 ? 18.132 -24.218 18.244 1.00 82.69 87 THR A N 1
ATOM 672 C CA . THR A 1 87 ? 18.656 -24.561 19.575 1.00 82.69 87 THR A CA 1
ATOM 673 C C . THR A 1 87 ? 20.175 -24.703 19.574 1.00 82.69 87 THR A C 1
ATOM 675 O O . THR A 1 87 ? 20.824 -24.156 20.463 1.00 82.69 87 THR A O 1
ATOM 678 N N . LEU A 1 88 ? 20.768 -25.338 18.557 1.00 83.44 88 LEU A N 1
ATOM 679 C CA . LEU A 1 88 ? 22.228 -25.398 18.405 1.00 83.44 88 LEU A CA 1
ATOM 680 C C . LEU A 1 88 ? 22.851 -24.004 18.239 1.00 83.44 88 LEU A C 1
ATOM 682 O O . LEU A 1 88 ? 23.900 -23.720 18.821 1.00 83.44 88 LEU A O 1
ATOM 686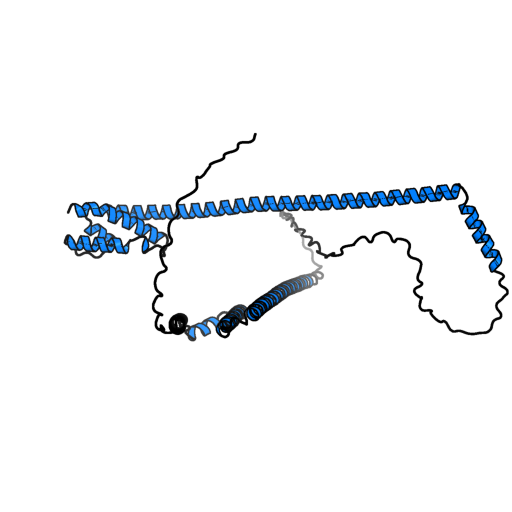 N N . PHE A 1 89 ? 22.186 -23.109 17.502 1.00 82.00 89 PHE A N 1
ATOM 687 C CA . PHE A 1 89 ? 22.624 -21.721 17.360 1.00 82.00 89 PHE A CA 1
ATOM 688 C C . PHE A 1 89 ? 22.617 -20.985 18.708 1.00 82.00 89 PHE A C 1
ATOM 690 O O . PHE A 1 89 ? 23.618 -20.371 19.081 1.00 82.00 89 PHE A O 1
ATOM 697 N N . LEU A 1 90 ? 21.537 -21.098 19.483 1.00 82.94 90 LEU A N 1
ATOM 698 C CA . LEU A 1 90 ? 21.443 -20.475 20.807 1.00 82.94 90 LEU A CA 1
ATOM 699 C C . LEU A 1 90 ? 22.463 -21.050 21.804 1.00 82.94 90 LEU A C 1
ATOM 701 O O . LEU A 1 90 ? 23.084 -20.284 22.539 1.00 82.94 90 LEU A O 1
ATOM 705 N N . LEU A 1 91 ? 22.711 -22.363 21.783 1.00 83.62 91 LEU A N 1
ATOM 706 C CA . LEU A 1 91 ? 23.747 -22.998 22.608 1.00 83.62 91 LEU A CA 1
ATOM 707 C C . LEU A 1 91 ? 25.152 -22.486 22.257 1.00 83.62 91 LEU A C 1
ATOM 709 O O . LEU A 1 91 ? 25.950 -22.215 23.155 1.00 83.62 91 LEU A O 1
ATOM 713 N N . SER A 1 92 ? 25.441 -22.261 20.970 1.00 78.31 92 SER A N 1
ATOM 714 C CA . SER A 1 92 ? 26.725 -21.689 20.535 1.00 78.31 92 SER A CA 1
ATOM 715 C C . SER A 1 92 ? 26.935 -20.241 21.008 1.00 78.31 92 SER A C 1
ATOM 717 O O . SER A 1 92 ? 28.062 -19.821 21.284 1.00 78.31 92 SER A O 1
ATOM 719 N N . LEU A 1 93 ? 25.848 -19.474 21.166 1.00 78.50 93 LEU A N 1
ATOM 720 C CA . LEU A 1 93 ? 25.891 -18.126 21.734 1.00 78.50 93 LEU A CA 1
ATOM 721 C C . LEU A 1 93 ? 26.094 -18.134 23.255 1.00 78.50 93 LEU A C 1
ATOM 723 O O . LEU A 1 93 ? 26.630 -17.165 23.788 1.00 78.50 93 LEU A O 1
ATOM 727 N N . PHE A 1 94 ? 25.729 -19.212 23.947 1.00 81.94 94 PHE A N 1
ATOM 728 C CA . PHE A 1 94 ? 25.841 -19.293 25.404 1.00 81.94 94 PHE A CA 1
ATOM 729 C C . PHE A 1 94 ? 27.209 -19.809 25.886 1.00 81.94 94 PHE A C 1
ATOM 731 O O . PHE A 1 94 ? 27.737 -19.304 26.870 1.00 81.94 94 PHE A O 1
ATOM 738 N N . PHE A 1 95 ? 27.830 -20.758 25.176 1.00 81.19 95 PHE A N 1
ATOM 739 C CA . PHE A 1 95 ? 29.048 -21.441 25.651 1.00 81.19 95 PHE A CA 1
ATOM 740 C C . PHE A 1 95 ? 30.379 -20.690 25.451 1.00 81.19 95 PHE A C 1
ATOM 742 O O . PHE A 1 95 ? 31.396 -21.123 25.986 1.00 81.19 95 PHE A O 1
ATOM 749 N N . PHE A 1 96 ? 30.408 -19.564 24.728 1.00 71.00 96 PHE A N 1
ATOM 750 C CA . PHE A 1 96 ? 31.651 -18.809 24.473 1.00 71.00 96 PHE A CA 1
ATOM 751 C C . PHE A 1 96 ? 31.561 -17.331 24.899 1.00 71.00 96 PHE A C 1
ATOM 753 O O . PHE A 1 96 ? 31.533 -16.438 24.044 1.00 71.00 96 PHE A O 1
ATOM 760 N N . PRO A 1 97 ? 31.518 -17.027 26.210 1.00 65.94 97 PRO A N 1
ATOM 761 C CA . PRO A 1 97 ? 31.551 -15.662 26.727 1.00 65.94 97 PRO A CA 1
ATOM 762 C C . PRO A 1 97 ? 32.999 -15.140 26.761 1.00 65.94 97 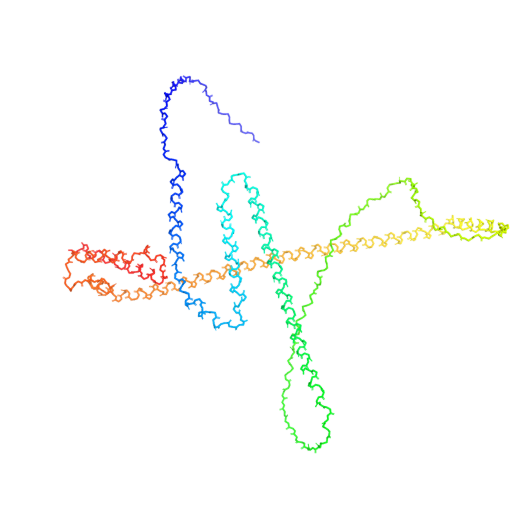PRO A C 1
ATOM 764 O O . PRO A 1 97 ? 33.600 -14.992 27.816 1.00 65.94 97 PRO A O 1
ATOM 767 N N . GLY A 1 98 ? 33.601 -14.905 25.591 1.00 77.69 98 GLY A N 1
ATOM 768 C CA . GLY A 1 98 ? 34.968 -14.385 25.481 1.00 77.69 98 GLY A CA 1
ATOM 769 C C . GLY A 1 98 ? 35.060 -13.195 24.517 1.00 77.69 98 GLY A C 1
ATOM 770 O O . GLY A 1 98 ? 34.656 -13.338 23.358 1.00 77.69 98 GLY A O 1
ATOM 771 N N . PRO A 1 99 ? 35.608 -12.032 24.927 1.00 73.12 99 PRO A N 1
ATOM 772 C CA . PRO A 1 99 ? 35.725 -10.844 24.069 1.00 73.12 99 PRO A CA 1
ATOM 773 C C . PRO A 1 99 ? 36.739 -11.006 22.922 1.00 73.12 99 PRO A C 1
ATOM 775 O O . PRO A 1 99 ? 36.689 -10.267 21.943 1.00 73.12 99 PRO A O 1
ATOM 778 N N . THR A 1 100 ? 37.626 -12.002 22.980 1.00 71.12 100 THR A N 1
ATOM 779 C CA . THR A 1 100 ? 38.648 -12.262 21.951 1.00 71.12 100 THR A CA 1
ATOM 780 C C . THR A 1 100 ? 38.118 -12.997 20.714 1.00 71.12 100 THR A C 1
ATOM 782 O O . THR A 1 100 ? 38.826 -13.101 19.716 1.00 71.12 100 THR A O 1
ATOM 785 N N . LEU A 1 101 ? 36.862 -13.465 20.727 1.00 71.69 101 LEU A N 1
ATOM 786 C CA . LEU A 1 101 ? 36.275 -14.272 19.646 1.00 71.69 101 LEU A CA 1
ATOM 787 C C . LEU A 1 101 ? 35.115 -13.585 18.912 1.00 71.69 101 LEU A C 1
ATOM 789 O O . LEU A 1 101 ? 34.350 -14.249 18.213 1.00 71.69 101 LEU A O 1
ATOM 793 N N . VAL A 1 102 ? 34.977 -12.259 19.016 1.00 80.31 102 VAL A N 1
ATOM 794 C CA . VAL A 1 102 ? 33.919 -11.508 18.305 1.00 80.31 102 VAL A CA 1
ATOM 795 C C . VAL A 1 102 ? 34.009 -11.717 16.789 1.00 80.31 102 VAL A C 1
ATOM 797 O O . VAL A 1 102 ? 32.990 -11.924 16.131 1.00 80.31 102 VAL A O 1
ATOM 800 N N . PHE A 1 103 ? 35.225 -11.751 16.236 1.00 81.31 103 PHE A N 1
ATOM 801 C CA . PHE A 1 103 ? 35.439 -11.981 14.806 1.00 81.31 103 PHE A CA 1
ATOM 802 C C . PHE A 1 103 ? 35.095 -13.417 14.379 1.00 81.31 103 PHE A C 1
ATOM 804 O O . PHE A 1 103 ? 34.403 -13.608 13.380 1.00 81.31 103 PHE A O 1
ATOM 811 N N . LEU A 1 104 ? 35.492 -14.429 15.165 1.00 80.56 104 LEU A N 1
ATOM 812 C CA . LEU A 1 104 ? 35.112 -15.821 14.896 1.00 80.56 104 LEU A CA 1
ATOM 813 C C . LEU A 1 104 ? 33.600 -16.036 15.024 1.00 80.56 104 LEU A C 1
ATOM 815 O O . LEU A 1 104 ? 33.025 -16.757 14.214 1.00 80.56 104 LEU A O 1
ATOM 819 N N . ARG A 1 105 ? 32.937 -15.372 15.979 1.00 78.69 105 ARG A N 1
ATOM 820 C CA . ARG A 1 105 ? 31.471 -15.372 16.094 1.00 78.69 105 ARG A CA 1
ATOM 821 C C . ARG A 1 105 ? 30.813 -14.766 14.867 1.00 78.69 105 ARG A C 1
ATOM 823 O O . ARG A 1 105 ? 29.896 -15.365 14.316 1.00 78.69 105 ARG A O 1
ATOM 830 N N . TRP A 1 106 ? 31.291 -13.613 14.411 1.00 86.50 106 TRP A N 1
ATOM 831 C CA . TRP A 1 106 ? 30.749 -12.971 13.217 1.00 86.50 106 TRP A CA 1
ATOM 832 C C . TRP A 1 106 ? 30.928 -13.843 11.965 1.00 86.50 106 TRP A C 1
ATOM 834 O O . TRP A 1 106 ? 29.988 -13.985 11.181 1.00 86.50 106 TRP A O 1
ATOM 844 N N . LEU A 1 107 ? 32.084 -14.499 11.814 1.00 86.25 107 LEU A N 1
ATOM 845 C CA . LEU A 1 107 ? 32.328 -15.458 10.734 1.00 86.25 107 LEU A CA 1
ATOM 846 C C . LEU A 1 107 ? 31.447 -16.706 10.842 1.00 86.25 107 LEU A C 1
ATOM 848 O O . LEU A 1 107 ? 30.882 -17.123 9.836 1.00 86.25 107 LEU A O 1
ATOM 852 N N . ALA A 1 108 ? 31.283 -17.282 12.035 1.00 83.88 108 ALA A N 1
ATOM 853 C CA . ALA A 1 108 ? 30.441 -18.459 12.248 1.00 83.88 108 ALA A CA 1
ATOM 854 C C . ALA A 1 108 ? 28.966 -18.158 11.948 1.00 83.88 108 ALA A C 1
ATOM 856 O O . ALA A 1 108 ? 28.313 -18.917 11.235 1.00 83.88 108 ALA A O 1
ATOM 857 N N . VAL A 1 109 ? 28.463 -17.012 12.414 1.00 85.06 109 VAL A N 1
ATOM 858 C CA . VAL A 1 109 ? 27.102 -16.540 12.131 1.00 85.06 109 VAL A CA 1
ATOM 859 C C . VAL A 1 109 ? 26.927 -16.277 10.633 1.00 85.06 109 VAL A C 1
ATOM 861 O O . VAL A 1 109 ? 25.954 -16.737 10.039 1.00 85.06 109 VAL A O 1
ATOM 864 N N . SER A 1 110 ? 27.884 -15.604 9.989 1.00 86.25 110 SER A N 1
ATOM 865 C CA . SER A 1 110 ? 27.831 -15.326 8.546 1.00 86.25 110 SER A CA 1
ATOM 866 C C . SER A 1 110 ? 27.885 -16.604 7.706 1.00 86.25 110 SER A C 1
ATOM 868 O O . SER A 1 110 ? 27.116 -16.748 6.758 1.00 86.25 110 SER A O 1
ATOM 870 N N . CYS A 1 111 ? 28.744 -17.557 8.075 1.00 88.56 111 CYS A N 1
ATOM 871 C CA . CYS A 1 111 ? 28.846 -18.868 7.436 1.00 88.56 111 CYS A CA 1
ATOM 872 C C . CYS A 1 111 ? 27.545 -19.663 7.601 1.00 88.56 111 CYS A C 1
ATOM 874 O O . CYS A 1 111 ? 27.032 -20.226 6.637 1.00 88.56 111 CYS A O 1
ATOM 876 N N . PHE A 1 112 ? 26.951 -19.632 8.794 1.00 85.25 112 PHE A N 1
ATOM 877 C CA . PHE A 1 112 ? 25.667 -20.262 9.066 1.00 85.25 112 PHE A CA 1
ATOM 878 C C . PHE A 1 112 ? 24.541 -19.681 8.196 1.00 85.25 112 PHE A C 1
ATOM 880 O O . PHE A 1 112 ? 23.844 -20.433 7.512 1.00 85.25 112 PHE A O 1
ATOM 887 N N . TYR A 1 113 ? 24.400 -18.352 8.141 1.00 86.50 113 TYR A N 1
ATOM 888 C CA . TYR A 1 113 ? 23.411 -17.706 7.271 1.00 86.50 113 TYR A CA 1
ATOM 889 C C . TYR A 1 113 ? 23.655 -18.009 5.791 1.00 86.50 113 TYR A C 1
ATOM 891 O O . TYR A 1 113 ? 22.699 -18.237 5.051 1.00 86.50 113 TYR A O 1
ATOM 899 N N . PHE A 1 114 ? 24.917 -18.060 5.361 1.00 87.62 114 PHE A N 1
ATOM 900 C CA . PHE A 1 114 ? 25.272 -18.439 3.997 1.00 87.62 114 PHE A CA 1
ATOM 901 C C . PHE A 1 114 ? 24.873 -19.889 3.685 1.00 87.62 114 PHE A C 1
ATOM 903 O O . PHE A 1 114 ? 24.249 -20.138 2.656 1.00 87.62 114 PHE A O 1
ATOM 910 N N . CYS A 1 115 ? 25.132 -20.836 4.590 1.00 88.62 115 CYS A N 1
ATOM 911 C CA . CYS A 1 115 ? 24.708 -22.229 4.443 1.00 88.62 115 CYS A CA 1
ATOM 912 C C . CYS A 1 115 ? 23.181 -22.364 4.375 1.00 88.62 115 CYS A C 1
ATOM 914 O O . CYS A 1 115 ? 22.670 -23.025 3.472 1.00 88.62 115 CYS A O 1
ATOM 916 N N . VAL A 1 116 ? 22.440 -21.703 5.271 1.00 85.31 116 VAL A N 1
ATOM 917 C CA . VAL A 1 116 ? 20.965 -21.698 5.245 1.00 85.31 116 VAL A CA 1
ATOM 918 C C . VAL A 1 116 ? 20.445 -21.092 3.939 1.00 85.31 116 VAL A C 1
ATOM 920 O O . VAL A 1 116 ? 19.511 -21.624 3.340 1.00 85.31 116 VAL A O 1
ATOM 923 N N . PHE A 1 117 ? 21.073 -20.021 3.454 1.00 89.69 117 PHE A N 1
ATOM 924 C CA . PHE A 1 117 ? 20.720 -19.388 2.186 1.00 89.69 117 PHE A CA 1
ATOM 925 C C . PHE A 1 117 ? 20.958 -20.316 0.986 1.00 89.69 117 PHE A C 1
ATOM 927 O O . PHE A 1 117 ? 20.066 -20.479 0.153 1.00 89.69 117 PHE A O 1
ATOM 934 N N . VAL A 1 118 ? 22.121 -20.972 0.912 1.00 90.38 118 VAL A N 1
ATOM 935 C CA . VAL A 1 118 ? 22.447 -21.925 -0.162 1.00 90.38 118 VAL A CA 1
ATOM 936 C C . VAL A 1 118 ? 21.505 -23.129 -0.132 1.00 90.38 118 VAL A C 1
ATOM 938 O O . VAL A 1 118 ? 20.961 -23.495 -1.173 1.00 90.38 118 VAL A O 1
ATOM 941 N N . LEU A 1 119 ? 21.234 -23.704 1.043 1.00 89.62 119 LEU A N 1
ATOM 942 C CA . LEU A 1 119 ? 20.274 -24.804 1.192 1.00 89.62 119 LEU A CA 1
ATOM 943 C C . LEU A 1 119 ? 18.854 -24.382 0.793 1.00 89.62 119 LEU A C 1
ATOM 945 O O . LEU A 1 119 ? 18.157 -25.136 0.115 1.00 89.62 119 LEU A O 1
ATOM 949 N N . GLY A 1 120 ? 18.444 -23.159 1.141 1.00 89.19 120 GLY A N 1
ATOM 950 C CA . GLY A 1 120 ? 17.179 -22.578 0.699 1.00 89.19 120 GLY A CA 1
ATOM 951 C C . GLY A 1 120 ? 17.095 -22.451 -0.824 1.00 89.19 120 GLY A C 1
ATOM 952 O O . GLY A 1 120 ? 16.090 -22.846 -1.415 1.00 89.19 120 GLY A O 1
ATOM 953 N N . LEU A 1 121 ? 18.156 -21.972 -1.483 1.00 89.69 121 LEU A N 1
ATOM 954 C CA . LEU A 1 121 ? 18.214 -21.893 -2.946 1.00 89.69 121 LEU A CA 1
ATOM 955 C C . LEU A 1 121 ? 18.145 -23.273 -3.606 1.00 89.69 121 LEU A C 1
ATOM 957 O O . LEU A 1 121 ? 17.382 -23.448 -4.557 1.00 89.69 121 LEU A O 1
ATOM 961 N N . VAL A 1 122 ? 18.888 -24.257 -3.091 1.00 92.50 122 VAL A N 1
ATOM 962 C CA . VAL A 1 122 ? 18.836 -25.644 -3.580 1.00 92.50 122 VAL A CA 1
ATOM 963 C C . VAL A 1 122 ? 17.424 -26.205 -3.431 1.00 92.50 122 VAL A C 1
ATOM 965 O O . VAL A 1 122 ? 16.886 -26.757 -4.386 1.00 92.50 122 VAL A O 1
ATOM 968 N N . TRP A 1 123 ? 16.770 -25.990 -2.288 1.00 91.69 123 TRP A N 1
ATOM 969 C CA . TRP A 1 123 ? 15.396 -26.440 -2.064 1.00 91.69 123 TRP A CA 1
ATOM 970 C C . TRP A 1 123 ? 14.396 -25.802 -3.039 1.00 91.69 123 TRP A C 1
ATOM 972 O O . TRP A 1 123 ? 13.557 -26.503 -3.608 1.00 91.69 123 TRP A O 1
ATOM 982 N N . VAL A 1 124 ? 14.507 -24.493 -3.296 1.00 90.75 124 VAL A N 1
ATOM 983 C CA . VAL A 1 124 ? 13.673 -23.784 -4.284 1.00 90.75 124 VAL A CA 1
ATOM 984 C C . VAL A 1 124 ? 13.901 -24.333 -5.695 1.00 90.75 124 VAL A C 1
ATOM 986 O O . VAL A 1 124 ? 12.932 -24.564 -6.421 1.00 90.75 124 VAL A O 1
ATOM 989 N N . MET A 1 125 ? 15.156 -24.586 -6.078 1.00 90.81 125 MET A N 1
ATOM 990 C CA . MET A 1 125 ? 15.502 -25.176 -7.376 1.00 90.81 125 MET A CA 1
ATOM 991 C C . MET A 1 125 ? 14.963 -26.604 -7.515 1.00 90.81 125 MET A C 1
ATOM 993 O O . MET A 1 125 ? 14.317 -26.911 -8.515 1.00 90.81 125 MET A O 1
ATOM 997 N N . CYS A 1 126 ? 15.136 -27.456 -6.500 1.00 91.00 126 CYS A N 1
ATOM 998 C CA . CYS A 1 126 ? 14.596 -28.817 -6.484 1.00 91.00 126 CYS A CA 1
ATOM 999 C C . CYS A 1 126 ? 13.065 -28.824 -6.550 1.00 91.00 126 CYS A C 1
ATOM 1001 O O . CYS A 1 126 ? 12.485 -29.608 -7.298 1.00 91.00 126 CYS A O 1
ATOM 1003 N N . ARG A 1 127 ? 12.392 -27.924 -5.822 1.00 91.44 127 ARG A N 1
ATOM 1004 C CA . ARG A 1 127 ? 10.930 -27.787 -5.870 1.00 91.44 127 ARG A CA 1
ATOM 1005 C C . ARG A 1 127 ? 10.453 -27.318 -7.246 1.00 91.44 127 ARG A C 1
ATOM 1007 O O . ARG A 1 127 ? 9.466 -27.844 -7.751 1.00 91.44 127 ARG A O 1
ATOM 1014 N N . GLY A 1 128 ? 11.158 -26.369 -7.863 1.00 90.56 128 GLY A N 1
ATOM 1015 C CA . GLY A 1 128 ? 10.883 -25.922 -9.229 1.00 90.56 128 GLY A CA 1
ATOM 1016 C C . GLY A 1 128 ? 11.052 -27.045 -10.255 1.00 90.56 128 GLY A C 1
ATOM 1017 O O . GLY A 1 128 ? 10.161 -27.260 -11.075 1.00 90.56 128 GLY A O 1
ATOM 1018 N N . LEU A 1 129 ? 12.144 -27.808 -10.157 1.00 94.56 129 LEU A N 1
ATOM 1019 C CA . LEU A 1 129 ? 12.407 -28.967 -11.011 1.00 94.56 129 LEU A CA 1
ATOM 1020 C C . LEU A 1 129 ? 11.338 -30.053 -10.835 1.00 94.56 129 LEU A C 1
ATOM 1022 O O . LEU A 1 129 ? 10.844 -30.589 -11.821 1.00 94.56 129 LEU A O 1
ATOM 1026 N N . PHE A 1 130 ? 10.926 -30.333 -9.597 1.00 92.88 130 PHE A N 1
ATOM 1027 C CA . PHE A 1 130 ? 9.867 -31.297 -9.303 1.00 92.88 130 PHE A CA 1
ATOM 1028 C C . PHE A 1 130 ? 8.521 -30.882 -9.915 1.00 92.88 130 PHE A C 1
ATOM 1030 O O . PHE A 1 130 ? 7.853 -31.696 -10.546 1.00 92.88 130 PHE A O 1
ATOM 1037 N N . ILE A 1 131 ? 8.134 -29.607 -9.788 1.00 91.69 131 ILE A N 1
ATOM 1038 C CA . ILE A 1 131 ? 6.903 -29.085 -10.404 1.00 91.69 131 ILE A CA 1
ATOM 1039 C C . ILE A 1 131 ? 6.976 -29.186 -11.934 1.00 91.69 131 ILE A C 1
ATOM 1041 O O . ILE A 1 131 ? 6.000 -29.595 -12.562 1.00 91.69 131 ILE A O 1
ATOM 1045 N N . ALA A 1 132 ? 8.125 -28.858 -12.534 1.00 92.69 132 ALA A N 1
ATOM 1046 C CA . ALA A 1 132 ? 8.331 -28.979 -13.974 1.00 92.69 132 ALA A CA 1
ATOM 1047 C C . ALA A 1 132 ? 8.239 -30.438 -14.450 1.00 92.69 132 ALA A C 1
ATOM 1049 O O . ALA A 1 132 ? 7.545 -30.713 -15.425 1.00 92.69 132 ALA A O 1
ATOM 1050 N N . LEU A 1 133 ? 8.862 -31.381 -13.734 1.00 94.38 133 LEU A N 1
ATOM 1051 C CA . LEU A 1 133 ? 8.768 -32.813 -14.028 1.00 94.38 133 LEU A CA 1
ATOM 1052 C C . LEU A 1 133 ? 7.328 -33.321 -13.920 1.00 94.38 133 LEU A C 1
ATOM 1054 O O . LEU A 1 133 ? 6.859 -34.003 -14.822 1.00 94.38 133 LEU A O 1
ATOM 1058 N N . MET A 1 134 ? 6.589 -32.931 -12.878 1.00 92.19 134 MET A N 1
ATOM 1059 C CA . MET A 1 134 ? 5.176 -33.300 -12.734 1.00 92.19 134 MET A CA 1
ATOM 1060 C C . MET A 1 134 ? 4.305 -32.725 -13.858 1.00 92.19 134 MET A C 1
ATOM 1062 O O . MET A 1 134 ? 3.387 -33.399 -14.326 1.00 92.19 134 MET A O 1
ATOM 1066 N N . ALA A 1 135 ? 4.594 -31.507 -14.325 1.00 92.81 135 ALA A N 1
ATOM 1067 C CA . ALA A 1 135 ? 3.918 -30.925 -15.482 1.00 92.81 135 ALA A CA 1
ATOM 1068 C C . ALA A 1 135 ? 4.227 -31.703 -16.771 1.00 92.81 135 ALA A C 1
ATOM 1070 O O . ALA A 1 135 ? 3.307 -32.011 -17.524 1.00 92.81 135 ALA A O 1
ATOM 1071 N N . ILE A 1 136 ? 5.491 -32.085 -16.990 1.00 94.12 136 ILE A N 1
ATOM 1072 C CA . ILE A 1 136 ? 5.905 -32.919 -18.129 1.00 94.12 136 ILE A CA 1
ATOM 1073 C C . ILE A 1 136 ? 5.205 -34.283 -18.075 1.00 94.12 136 ILE A C 1
ATOM 1075 O O . ILE A 1 136 ? 4.592 -34.680 -19.063 1.00 94.12 136 ILE A O 1
ATOM 1079 N N . CYS A 1 137 ? 5.207 -34.964 -16.926 1.00 93.31 137 CYS A N 1
ATOM 1080 C CA . CYS A 1 137 ? 4.505 -36.238 -16.749 1.00 93.31 137 CYS A CA 1
ATOM 1081 C C . CYS A 1 137 ? 3.006 -36.111 -17.049 1.00 93.31 137 CYS A C 1
ATOM 1083 O O . CYS A 1 137 ? 2.441 -36.959 -17.733 1.00 93.31 137 CYS A O 1
ATOM 1085 N N . ARG A 1 138 ? 2.356 -35.027 -16.602 1.00 93.38 138 ARG A N 1
ATOM 1086 C CA . ARG A 1 138 ? 0.933 -34.779 -16.880 1.00 93.38 138 ARG A CA 1
ATOM 1087 C C . ARG A 1 138 ? 0.660 -34.548 -18.371 1.00 93.38 138 ARG A C 1
ATOM 1089 O O . ARG A 1 138 ? -0.352 -35.029 -18.878 1.00 93.38 138 ARG A O 1
ATOM 1096 N N . CYS A 1 139 ? 1.560 -33.861 -19.076 1.00 91.62 139 CYS A N 1
ATOM 1097 C CA . CYS A 1 139 ? 1.482 -33.698 -20.529 1.00 91.62 139 CYS A CA 1
ATOM 1098 C C . CYS A 1 139 ? 1.662 -35.032 -21.270 1.00 91.62 139 CYS A C 1
ATOM 1100 O O . CYS A 1 139 ? 0.918 -35.299 -22.208 1.00 91.62 139 CYS A O 1
ATOM 1102 N N . LEU A 1 140 ? 2.600 -35.883 -20.838 1.00 92.19 140 LEU A N 1
ATOM 1103 C CA . LEU A 1 140 ? 2.842 -37.196 -21.452 1.00 92.19 140 LEU A CA 1
ATOM 1104 C C . LEU A 1 140 ? 1.672 -38.171 -21.244 1.00 92.19 140 LEU A C 1
ATOM 1106 O O . LEU A 1 140 ? 1.319 -38.909 -22.163 1.00 92.19 140 LEU A O 1
ATOM 1110 N N . LEU A 1 141 ? 1.039 -38.139 -20.067 1.00 90.88 141 LEU A N 1
ATOM 1111 C CA . LEU A 1 141 ? -0.168 -38.926 -19.801 1.00 90.88 141 LEU A CA 1
ATOM 1112 C C . LEU A 1 141 ? -1.346 -38.450 -20.661 1.00 90.88 141 LEU A C 1
ATOM 1114 O O . LEU A 1 141 ? -1.994 -39.272 -21.295 1.00 90.88 141 LEU A O 1
ATOM 1118 N N . SER A 1 142 ? -1.549 -37.132 -20.782 1.00 86.75 142 SER A N 1
ATOM 1119 C CA . SER A 1 142 ? -2.620 -36.577 -21.631 1.00 86.75 142 SER A CA 1
ATOM 1120 C C . SER A 1 142 ? -2.428 -36.934 -23.112 1.00 86.75 142 SER A C 1
ATOM 1122 O O . SER A 1 142 ? -3.391 -37.203 -23.816 1.00 86.75 142 SER A O 1
ATOM 1124 N N . PHE A 1 143 ? -1.178 -36.982 -23.584 1.00 87.31 143 PHE A N 1
ATOM 1125 C CA . PHE A 1 143 ? -0.865 -37.364 -24.964 1.00 87.31 143 PHE A CA 1
ATOM 1126 C C . PHE A 1 143 ? -1.163 -38.844 -25.255 1.00 87.31 143 PHE A C 1
ATOM 1128 O O . PHE A 1 143 ? -1.522 -39.194 -26.376 1.00 87.31 143 PHE A O 1
ATOM 1135 N N . SER A 1 144 ? -1.038 -39.717 -24.251 1.00 79.69 144 SER A N 1
ATOM 1136 C CA . SER A 1 144 ? -1.312 -41.151 -24.414 1.00 79.69 144 SER A CA 1
ATOM 1137 C C . SER A 1 144 ? -2.811 -41.439 -24.563 1.00 79.69 144 SER A C 1
ATOM 1139 O O . SER A 1 144 ? -3.186 -42.303 -25.358 1.00 79.69 144 SER A O 1
ATOM 1141 N N . ASP A 1 145 ? -3.666 -40.679 -23.872 1.00 76.69 145 ASP A N 1
ATOM 1142 C CA . ASP A 1 145 ? -5.126 -40.821 -23.958 1.00 76.69 145 ASP A CA 1
ATOM 1143 C C . ASP A 1 145 ? -5.674 -40.388 -25.335 1.00 76.69 145 ASP A C 1
ATOM 1145 O O . ASP A 1 145 ? -6.564 -41.035 -25.897 1.00 76.69 145 ASP A O 1
ATOM 1149 N N . ASP A 1 146 ? -5.087 -39.353 -25.943 1.00 76.19 146 ASP A N 1
ATOM 1150 C CA . ASP A 1 146 ? -5.475 -38.887 -27.281 1.00 76.19 146 ASP A CA 1
ATOM 1151 C C . ASP A 1 146 ? -5.037 -39.862 -28.395 1.00 76.19 146 ASP A C 1
ATOM 1153 O O . ASP A 1 146 ? -5.723 -40.011 -29.409 1.00 76.19 146 ASP A O 1
ATOM 1157 N N . CYS A 1 147 ? -3.930 -40.592 -28.216 1.00 68.56 147 CYS A N 1
ATOM 1158 C CA . CYS A 1 147 ? -3.486 -41.593 -29.192 1.00 68.56 147 CYS A CA 1
ATOM 1159 C C . CYS A 1 147 ? -4.345 -42.870 -29.189 1.00 68.56 147 CYS A C 1
ATOM 1161 O O . CYS A 1 147 ? -4.516 -43.483 -30.244 1.00 68.56 147 CYS A O 1
ATOM 1163 N N . LEU A 1 148 ? -4.918 -43.260 -28.045 1.00 62.53 148 LEU A N 1
ATOM 1164 C CA . LEU A 1 148 ? -5.780 -44.447 -27.942 1.00 62.53 148 LEU A CA 1
ATOM 1165 C C . LEU A 1 148 ? -7.181 -44.235 -28.535 1.00 62.53 148 LEU A C 1
ATOM 1167 O O . LEU A 1 148 ? -7.820 -45.198 -28.953 1.00 62.53 148 LEU A O 1
ATOM 1171 N N . THR A 1 149 ? -7.656 -42.992 -28.636 1.00 59.50 149 THR A N 1
ATOM 1172 C CA . THR A 1 149 ? -8.961 -42.695 -29.255 1.00 59.50 149 THR A CA 1
ATOM 1173 C C . THR A 1 149 ? -8.901 -42.569 -30.782 1.00 59.50 149 THR A C 1
ATOM 1175 O O . THR A 1 149 ? -9.931 -42.705 -31.445 1.00 59.50 149 THR A O 1
ATOM 1178 N N . PHE A 1 150 ? -7.715 -42.376 -31.373 1.00 53.62 150 PHE A N 1
ATOM 1179 C CA . PHE A 1 150 ? -7.567 -42.208 -32.825 1.00 53.62 150 PHE A CA 1
ATOM 1180 C C . PHE A 1 150 ? -7.541 -43.534 -33.611 1.00 53.62 150 PHE A C 1
ATOM 1182 O O . PHE A 1 150 ? -7.913 -43.560 -34.782 1.00 53.62 150 PHE A O 1
ATOM 1189 N N . THR A 1 151 ? -7.179 -44.661 -32.990 1.00 57.44 151 THR A N 1
ATOM 1190 C CA . THR A 1 151 ? -7.120 -45.969 -33.676 1.00 57.44 151 THR A CA 1
ATOM 1191 C C . THR A 1 151 ? -8.457 -46.722 -33.723 1.00 57.44 151 THR A C 1
ATOM 1193 O O . THR A 1 151 ? -8.554 -47.736 -34.408 1.00 57.44 151 THR A O 1
ATOM 1196 N N . GLY A 1 152 ? -9.515 -46.221 -33.073 1.00 52.53 152 GLY A N 1
ATOM 1197 C CA . GLY A 1 152 ? -10.813 -46.906 -32.975 1.00 52.53 152 GLY A CA 1
ATOM 1198 C C . GLY A 1 152 ? -11.879 -46.537 -34.017 1.00 52.53 152 GLY A C 1
ATOM 1199 O O . GLY A 1 152 ? -12.997 -47.031 -33.908 1.00 52.53 152 GLY A O 1
ATOM 1200 N N . ARG A 1 153 ? -11.606 -45.659 -35.000 1.00 52.12 153 ARG A N 1
ATOM 1201 C CA . ARG A 1 153 ? -12.670 -45.071 -35.853 1.00 52.12 153 ARG A CA 1
ATOM 1202 C C . ARG A 1 153 ? -12.689 -45.456 -37.335 1.00 52.12 153 ARG A C 1
ATOM 1204 O O . ARG A 1 153 ? -13.512 -44.915 -38.063 1.00 52.12 153 ARG A O 1
ATOM 1211 N N . ASN A 1 154 ? -11.865 -46.406 -37.779 1.00 52.75 154 ASN A N 1
ATOM 1212 C CA . ASN A 1 154 ? -11.794 -46.809 -39.195 1.00 52.75 154 ASN A CA 1
ATOM 1213 C C . ASN A 1 154 ? -12.292 -48.239 -39.470 1.00 52.75 154 ASN A C 1
ATOM 1215 O O . ASN A 1 154 ? -11.721 -48.945 -40.298 1.00 52.75 154 ASN A O 1
ATOM 1219 N N . SER A 1 155 ? -13.349 -48.703 -38.797 1.00 54.84 155 SER A N 1
ATOM 1220 C CA . SER A 1 155 ? -13.995 -49.984 -39.143 1.00 54.84 155 SER A CA 1
ATOM 1221 C C . SER A 1 155 ? -15.485 -49.993 -38.786 1.00 54.84 155 SER A C 1
ATOM 1223 O O . SER A 1 155 ? -15.899 -50.691 -37.871 1.00 54.84 155 SER A O 1
ATOM 1225 N N . ALA A 1 156 ? -16.290 -49.197 -39.489 1.00 48.81 156 ALA A N 1
ATOM 1226 C CA . ALA A 1 156 ? -17.739 -49.404 -39.585 1.00 48.81 156 ALA A CA 1
ATOM 1227 C C . ALA A 1 156 ? -18.278 -48.657 -40.815 1.00 48.81 156 ALA A C 1
ATOM 1229 O O . ALA A 1 156 ? -18.725 -47.515 -40.733 1.00 48.81 156 ALA A O 1
ATOM 1230 N N . SER A 1 157 ? -18.169 -49.299 -41.977 1.00 45.16 157 SER A N 1
ATOM 1231 C CA . SER A 1 157 ? -18.889 -48.941 -43.198 1.00 45.16 157 SER A CA 1
ATOM 1232 C C . SER A 1 157 ? -19.947 -50.009 -43.458 1.00 45.16 157 SER A C 1
ATOM 1234 O O . SER A 1 157 ? -19.591 -51.183 -43.547 1.00 45.16 157 SER A O 1
ATOM 1236 N N . GLY A 1 158 ? -21.197 -49.580 -43.625 1.00 46.06 158 GLY A N 1
ATOM 1237 C CA . GLY A 1 158 ? -22.317 -50.408 -44.073 1.00 46.06 158 GLY A CA 1
ATOM 1238 C C . GLY A 1 158 ? -23.425 -50.498 -43.031 1.00 46.06 158 GLY A C 1
ATOM 1239 O O . GLY A 1 158 ? -23.435 -51.417 -42.228 1.00 46.06 158 GLY A O 1
ATOM 1240 N N . ASP A 1 159 ? -24.310 -49.505 -42.967 1.00 40.94 159 ASP A N 1
ATOM 1241 C CA . ASP A 1 159 ? -25.589 -49.611 -43.673 1.00 40.94 159 ASP A CA 1
ATOM 1242 C C . ASP A 1 159 ? -26.374 -48.300 -43.579 1.00 40.94 159 ASP A C 1
ATOM 1244 O O . ASP A 1 159 ? -26.300 -47.543 -42.610 1.00 40.94 159 ASP A O 1
ATOM 1248 N N . ALA A 1 160 ? -27.030 -47.998 -44.692 1.00 50.72 160 ALA A N 1
ATOM 1249 C CA . ALA A 1 160 ? -27.761 -46.780 -44.961 1.00 50.72 160 ALA A CA 1
ATOM 1250 C C . ALA A 1 160 ? -29.185 -46.877 -44.412 1.00 50.72 160 ALA A C 1
ATOM 1252 O O . ALA A 1 160 ? -29.886 -47.838 -44.711 1.00 50.72 160 ALA A O 1
ATOM 1253 N N . GLU A 1 161 ? -29.654 -45.831 -43.730 1.00 48.50 161 GLU A N 1
ATOM 1254 C CA . GLU A 1 161 ? -31.088 -45.578 -43.623 1.00 48.50 161 GLU A CA 1
ATOM 1255 C C . GLU A 1 161 ? -31.392 -44.077 -43.490 1.00 48.50 161 GLU A C 1
ATOM 1257 O O . GLU A 1 161 ? -30.606 -43.282 -42.972 1.00 48.50 161 GLU A O 1
ATOM 1262 N N . TYR A 1 162 ? -32.513 -43.698 -44.091 1.00 49.78 162 TYR A N 1
ATOM 1263 C CA . TYR A 1 162 ? -32.929 -42.365 -44.519 1.00 49.78 162 TYR A CA 1
ATOM 1264 C C . TYR A 1 162 ? -33.447 -41.448 -43.382 1.00 49.78 162 TYR A C 1
ATOM 1266 O O . TYR A 1 162 ? -34.369 -41.830 -42.674 1.00 49.78 162 TYR A O 1
ATOM 1274 N N . ALA A 1 163 ? -32.989 -40.178 -43.397 1.00 38.88 163 ALA A N 1
ATOM 1275 C CA . ALA A 1 163 ? -33.741 -38.920 -43.134 1.00 38.88 163 ALA A CA 1
ATOM 1276 C C . ALA A 1 163 ? -34.339 -38.628 -41.719 1.00 38.88 163 ALA A C 1
ATOM 1278 O O . ALA A 1 163 ? -34.489 -39.533 -40.910 1.00 38.88 163 ALA A O 1
ATOM 1279 N N . PRO A 1 164 ? -34.828 -37.393 -41.414 1.00 60.38 164 PRO A N 1
ATOM 1280 C CA . PRO A 1 164 ? -34.401 -36.039 -41.817 1.00 60.38 164 PRO A CA 1
ATOM 1281 C C . PRO A 1 164 ? -34.259 -35.022 -40.639 1.00 60.38 164 PRO A C 1
ATOM 1283 O O . PRO A 1 164 ? -34.706 -35.257 -39.525 1.00 60.38 164 PRO A O 1
ATOM 1286 N N . LEU A 1 165 ? -33.692 -33.842 -40.958 1.00 50.50 165 LEU A N 1
ATOM 1287 C CA . LEU A 1 165 ? -33.959 -32.496 -40.395 1.00 50.50 165 LEU A CA 1
ATOM 1288 C C . LEU A 1 165 ? -34.130 -32.335 -38.867 1.00 50.50 165 LEU A C 1
ATOM 1290 O O . LEU A 1 165 ? -35.204 -32.606 -38.358 1.00 50.50 165 LEU A O 1
ATOM 1294 N N . PHE A 1 166 ? -33.191 -31.659 -38.186 1.00 38.66 166 PHE A N 1
ATOM 1295 C CA . PHE A 1 166 ? -33.551 -30.620 -37.203 1.00 38.66 166 PHE A CA 1
ATOM 1296 C C . PHE A 1 166 ? -32.393 -29.648 -36.912 1.00 38.66 166 PHE A C 1
ATOM 1298 O O . PHE A 1 166 ? -31.223 -30.010 -36.816 1.00 38.66 166 PHE A O 1
ATOM 1305 N N . SER A 1 167 ? -32.775 -28.380 -36.806 1.00 50.75 167 SER A N 1
ATOM 1306 C CA . SER A 1 167 ? -31.993 -27.177 -36.524 1.00 50.75 167 SER A CA 1
ATOM 1307 C C . SER A 1 167 ? -31.214 -27.210 -35.204 1.00 50.75 167 SER A C 1
ATOM 1309 O O . SER A 1 167 ? -31.757 -27.636 -34.187 1.00 50.75 167 SER A O 1
ATOM 1311 N N . GLY A 1 168 ? -30.023 -26.606 -35.162 1.00 38.09 168 GLY A N 1
ATOM 1312 C CA . GLY A 1 168 ? -29.340 -26.317 -33.898 1.00 38.09 168 GLY A CA 1
ATOM 1313 C C . GLY A 1 168 ? -28.062 -25.501 -34.070 1.00 38.09 168 GLY A C 1
ATOM 1314 O O . GLY A 1 168 ? -27.138 -25.913 -34.757 1.00 38.09 168 GLY A O 1
ATOM 1315 N N . GLN A 1 169 ? -28.036 -24.322 -33.459 1.00 46.62 169 GLN A N 1
ATOM 1316 C CA . GLN A 1 169 ? -27.014 -23.280 -33.553 1.00 46.62 169 GLN A CA 1
ATOM 1317 C C . GLN A 1 169 ? -25.601 -23.750 -33.160 1.00 46.62 169 GLN A C 1
ATOM 1319 O O . GLN A 1 169 ? -25.390 -24.264 -32.064 1.00 46.62 169 GLN A O 1
ATOM 1324 N N . ALA A 1 170 ? -24.606 -23.457 -34.003 1.00 38.94 170 ALA A N 1
ATOM 1325 C CA . ALA A 1 170 ? -23.193 -23.556 -33.646 1.00 38.94 170 ALA A CA 1
ATOM 1326 C C . ALA A 1 170 ? -22.669 -22.181 -33.198 1.00 38.94 170 ALA A C 1
ATOM 1328 O O . ALA A 1 170 ? -22.336 -21.318 -34.011 1.00 38.94 170 ALA A O 1
ATOM 1329 N N . THR A 1 171 ? -22.585 -21.962 -31.886 1.00 44.44 171 THR A N 1
ATOM 1330 C CA . THR A 1 171 ? -21.844 -20.832 -31.312 1.00 44.44 171 THR A CA 1
ATOM 1331 C C . THR A 1 171 ? -20.343 -21.084 -31.431 1.00 44.44 171 THR A C 1
ATOM 1333 O O . THR A 1 171 ? -19.777 -21.916 -30.720 1.00 44.44 171 THR A O 1
ATOM 1336 N N . VAL A 1 172 ? -19.690 -20.331 -32.315 1.00 39.50 172 VAL A N 1
ATOM 1337 C CA . VAL A 1 172 ? -18.231 -20.265 -32.464 1.00 39.50 172 VAL A CA 1
ATOM 1338 C C . VAL A 1 172 ? -17.629 -19.614 -31.216 1.00 39.50 172 VAL A C 1
ATOM 1340 O O . VAL A 1 172 ? -17.646 -18.394 -31.052 1.00 39.50 172 VAL A O 1
ATOM 1343 N N . ARG A 1 173 ? -17.086 -20.428 -30.305 1.00 38.50 173 ARG A N 1
ATOM 1344 C CA . ARG A 1 173 ? -16.320 -19.950 -29.147 1.00 38.50 173 ARG A CA 1
ATOM 1345 C C . ARG A 1 173 ? -14.861 -19.765 -29.566 1.00 38.50 173 ARG A C 1
ATOM 1347 O O . ARG A 1 173 ? -14.082 -20.711 -29.608 1.00 38.50 173 ARG A O 1
ATOM 1354 N N . VAL A 1 174 ? -14.498 -18.526 -29.894 1.00 41.00 174 VAL A N 1
ATOM 1355 C CA . VAL A 1 174 ? -13.114 -18.111 -30.166 1.00 41.00 174 VAL A CA 1
ATOM 1356 C C . VAL A 1 174 ? -12.303 -18.209 -28.871 1.00 41.00 174 VAL A C 1
ATOM 1358 O O . VAL A 1 174 ? -12.366 -17.332 -28.010 1.00 41.00 174 VAL A O 1
ATOM 1361 N N . ILE A 1 175 ? -11.527 -19.283 -28.723 1.00 37.41 175 ILE A N 1
ATOM 1362 C CA . ILE A 1 175 ? -10.527 -19.408 -27.659 1.00 37.41 175 ILE A CA 1
ATOM 1363 C C . ILE A 1 175 ? -9.311 -18.570 -28.070 1.00 37.41 175 ILE A C 1
ATOM 1365 O O . ILE A 1 175 ? -8.469 -18.994 -28.862 1.00 37.41 175 ILE A O 1
ATOM 1369 N N . ARG A 1 176 ? -9.216 -17.348 -27.531 1.00 38.75 176 ARG A N 1
ATOM 1370 C CA . ARG A 1 176 ? -7.983 -16.549 -27.562 1.00 38.75 176 ARG A CA 1
ATOM 1371 C C . ARG A 1 176 ? -6.903 -17.269 -26.749 1.00 38.75 176 ARG A C 1
ATOM 1373 O O . ARG A 1 176 ? -6.996 -17.339 -25.527 1.00 38.75 176 ARG A O 1
ATOM 1380 N N . ARG A 1 177 ? -5.853 -17.751 -27.420 1.00 40.75 177 ARG A N 1
ATOM 1381 C CA . ARG A 1 177 ? -4.576 -18.097 -26.776 1.00 40.75 177 ARG A CA 1
ATOM 1382 C C . ARG A 1 177 ? -3.880 -16.808 -26.310 1.00 40.75 177 ARG A C 1
ATOM 1384 O O . ARG A 1 177 ? -3.727 -15.900 -27.128 1.00 40.75 177 ARG A O 1
ATOM 1391 N N . PRO A 1 178 ? -3.419 -16.700 -25.053 1.00 41.47 178 PRO A N 1
ATOM 1392 C CA . PRO A 1 178 ? -2.492 -15.647 -24.669 1.00 41.47 178 PRO A CA 1
ATOM 1393 C C . PRO A 1 178 ? -1.075 -16.020 -25.117 1.00 41.47 178 PRO A C 1
ATOM 1395 O O . PRO A 1 178 ? -0.470 -16.977 -24.637 1.00 41.47 178 PRO A O 1
ATOM 1398 N N . SER A 1 179 ? -0.547 -15.237 -26.053 1.00 43.50 179 SER A N 1
ATOM 1399 C CA . SER A 1 179 ? 0.858 -15.242 -26.448 1.00 43.50 179 SER A CA 1
ATOM 1400 C C . SER A 1 179 ? 1.708 -14.612 -25.342 1.00 43.50 179 SER A C 1
ATOM 1402 O O . SER A 1 179 ? 1.882 -13.396 -25.307 1.00 43.50 179 SER A O 1
ATOM 1404 N N . SER A 1 180 ? 2.262 -15.423 -24.443 1.00 39.03 180 SER A N 1
ATOM 1405 C CA . SER A 1 180 ? 3.411 -15.026 -23.625 1.00 39.03 180 SER A CA 1
ATOM 1406 C C . SER A 1 180 ? 4.657 -15.718 -24.167 1.00 39.03 180 SER A C 1
ATOM 1408 O O . SER A 1 180 ? 5.060 -16.780 -23.694 1.00 39.03 180 SER A O 1
ATOM 1410 N N . LEU A 1 181 ? 5.242 -15.110 -25.201 1.00 40.31 181 LEU A N 1
ATOM 1411 C CA . LEU A 1 181 ? 6.596 -15.410 -25.650 1.00 40.31 181 LEU A CA 1
ATOM 1412 C C . LEU A 1 181 ? 7.558 -15.021 -24.524 1.00 40.31 181 LEU A C 1
ATOM 1414 O O . LEU A 1 181 ? 7.786 -13.848 -24.227 1.00 40.31 181 LEU A O 1
ATOM 1418 N N . GLN A 1 182 ? 8.060 -16.051 -23.857 1.00 41.62 182 GLN A N 1
ATOM 1419 C CA . GLN A 1 182 ? 9.120 -15.999 -22.871 1.00 41.62 182 GLN A CA 1
ATOM 1420 C C . GLN A 1 182 ? 10.429 -15.736 -23.625 1.00 41.62 182 GLN A C 1
ATOM 1422 O O . GLN A 1 182 ? 11.075 -16.648 -24.130 1.00 41.62 182 GLN A O 1
ATOM 1427 N N . GLU A 1 183 ? 10.775 -14.460 -23.782 1.00 39.91 183 GLU A N 1
ATOM 1428 C CA . GLU A 1 183 ? 11.994 -14.062 -24.476 1.00 39.91 183 GLU A CA 1
ATOM 1429 C C . GLU A 1 183 ? 13.208 -14.222 -23.551 1.00 39.91 183 GLU A C 1
ATOM 1431 O O . GLU A 1 183 ? 13.296 -13.655 -22.456 1.00 39.91 183 GLU A O 1
ATOM 1436 N N . ASN A 1 184 ? 14.120 -15.071 -24.015 1.00 38.25 184 ASN A N 1
ATOM 1437 C CA . ASN A 1 184 ? 15.346 -15.504 -23.369 1.00 38.25 184 ASN A CA 1
ATOM 1438 C C . ASN A 1 184 ? 16.196 -14.338 -22.838 1.00 38.25 184 ASN A C 1
ATOM 1440 O O . ASN A 1 184 ? 16.671 -13.485 -23.588 1.00 38.25 184 ASN A O 1
ATOM 1444 N N . ARG A 1 185 ? 16.502 -14.369 -21.533 1.00 41.97 185 ARG A N 1
ATOM 1445 C CA . ARG A 1 185 ? 17.692 -13.709 -20.978 1.00 41.97 185 ARG A CA 1
ATOM 1446 C C . ARG A 1 185 ? 18.912 -14.553 -21.332 1.00 41.97 185 ARG A C 1
ATOM 1448 O O . ARG A 1 185 ? 19.292 -15.429 -20.562 1.00 41.97 185 ARG A O 1
ATOM 1455 N N . PHE A 1 186 ? 19.554 -14.248 -22.453 1.00 39.81 186 PHE A N 1
ATOM 1456 C CA . PHE A 1 186 ? 20.961 -14.594 -22.627 1.00 39.81 186 PHE A CA 1
ATOM 1457 C C . PHE A 1 186 ? 21.809 -13.421 -22.134 1.00 39.81 186 PHE A C 1
ATOM 1459 O O . PHE A 1 186 ? 21.662 -12.282 -22.582 1.00 39.81 186 PHE A O 1
ATOM 1466 N N . GLN A 1 187 ? 22.642 -13.699 -21.136 1.00 51.34 187 GLN A N 1
ATOM 1467 C CA . GLN A 1 187 ? 23.621 -12.764 -20.609 1.00 51.34 187 GLN A CA 1
ATOM 1468 C C . GLN A 1 187 ? 24.638 -12.424 -21.704 1.00 51.34 187 GLN A C 1
ATOM 1470 O O . GLN A 1 187 ? 25.210 -13.317 -22.320 1.00 51.34 187 GLN A O 1
ATOM 1475 N N . GLN A 1 188 ? 24.911 -11.136 -21.904 1.00 43.03 188 GLN A N 1
ATOM 1476 C CA . GLN A 1 188 ? 26.165 -10.685 -22.501 1.00 43.03 188 GLN A CA 1
ATOM 1477 C C . GLN A 1 188 ? 26.766 -9.623 -21.586 1.00 43.03 188 GLN A C 1
ATOM 1479 O O . GLN A 1 188 ? 26.498 -8.427 -21.699 1.00 43.03 188 GLN A O 1
ATOM 1484 N N . GLY A 1 189 ? 27.561 -10.101 -20.631 1.00 46.94 189 GLY A N 1
ATOM 1485 C CA . GLY A 1 189 ? 28.672 -9.340 -20.091 1.00 46.94 189 GLY A CA 1
ATOM 1486 C C . GLY A 1 189 ? 29.863 -9.542 -21.020 1.00 46.94 189 GLY A C 1
ATOM 1487 O O . GLY A 1 189 ? 30.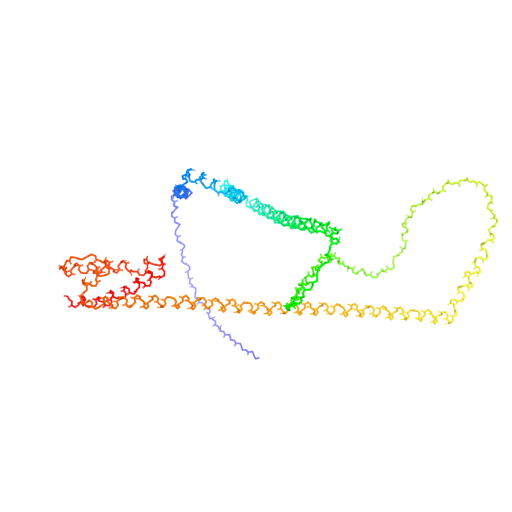473 -10.602 -21.013 1.00 46.94 189 GLY A O 1
ATOM 1488 N N . ALA A 1 190 ? 30.175 -8.538 -21.830 1.00 41.31 190 ALA A N 1
ATOM 1489 C CA . ALA A 1 190 ? 31.471 -8.404 -22.483 1.00 41.31 190 ALA A CA 1
ATOM 1490 C C . ALA A 1 190 ? 31.721 -6.910 -22.699 1.00 41.31 190 ALA A C 1
ATOM 1492 O O . ALA A 1 190 ? 31.231 -6.294 -23.645 1.00 41.31 190 ALA A O 1
ATOM 1493 N N . GLY A 1 191 ? 32.429 -6.300 -21.749 1.00 38.06 191 GLY A N 1
ATOM 1494 C CA . GLY A 1 191 ? 32.969 -4.960 -21.910 1.00 38.06 191 GLY A CA 1
ATOM 1495 C C . GLY A 1 191 ? 34.072 -4.994 -22.959 1.00 38.06 191 GLY A C 1
ATOM 1496 O O . GLY A 1 191 ? 35.192 -5.397 -22.663 1.00 38.06 191 GLY A O 1
ATOM 1497 N N . VAL A 1 192 ? 33.762 -4.563 -24.179 1.00 41.28 192 VAL A N 1
ATOM 1498 C CA . VAL A 1 192 ? 34.776 -4.273 -25.194 1.00 41.28 192 VAL A CA 1
ATOM 1499 C C . VAL A 1 192 ? 35.431 -2.949 -24.805 1.00 41.28 192 VAL A C 1
ATOM 1501 O O . VAL A 1 192 ? 34.882 -1.872 -25.041 1.00 41.28 192 VAL A O 1
ATOM 1504 N N . ARG A 1 193 ? 36.591 -3.028 -24.142 1.00 42.72 193 ARG A N 1
ATOM 1505 C CA . ARG A 1 193 ? 37.529 -1.903 -24.059 1.00 42.72 193 ARG A CA 1
ATOM 1506 C C . ARG A 1 193 ? 38.079 -1.685 -25.466 1.00 42.72 193 ARG A C 1
ATOM 1508 O O . ARG A 1 193 ? 38.710 -2.579 -26.020 1.00 42.72 193 ARG A O 1
ATOM 1515 N N . TYR A 1 194 ? 37.824 -0.516 -26.040 1.00 42.91 194 TYR A N 1
ATOM 1516 C CA . TYR A 1 194 ? 38.491 -0.087 -27.262 1.00 42.91 194 TYR A CA 1
ATOM 1517 C C . TYR A 1 194 ? 39.976 0.113 -26.941 1.00 42.91 194 TYR A C 1
ATOM 1519 O O . TYR A 1 194 ? 40.327 0.983 -26.145 1.00 42.91 194 TYR A O 1
ATOM 1527 N N . ALA A 1 195 ? 40.829 -0.740 -27.505 1.00 40.94 195 ALA A N 1
ATOM 1528 C CA . ALA A 1 195 ? 42.264 -0.513 -27.530 1.00 40.94 195 ALA A CA 1
ATOM 1529 C C . ALA A 1 195 ? 42.556 0.693 -28.438 1.00 40.94 195 ALA A C 1
ATOM 1531 O O . ALA A 1 195 ? 41.960 0.828 -29.508 1.00 40.94 195 ALA A O 1
ATOM 1532 N N . ALA A 1 196 ? 43.435 1.579 -27.973 1.00 54.44 196 ALA A N 1
ATOM 1533 C CA . ALA A 1 196 ? 43.957 2.701 -28.743 1.00 54.44 196 ALA A CA 1
ATOM 1534 C C . ALA A 1 196 ? 44.726 2.211 -29.995 1.00 54.44 196 ALA A C 1
ATOM 1536 O O . ALA A 1 196 ? 45.165 1.056 -30.018 1.00 54.44 196 ALA A O 1
ATOM 1537 N N . PRO A 1 197 ? 44.901 3.060 -31.027 1.00 58.09 197 PRO A N 1
ATOM 1538 C CA . PRO A 1 197 ? 45.640 2.701 -32.236 1.00 58.09 197 PRO A CA 1
ATOM 1539 C C . PRO A 1 197 ? 47.095 2.352 -31.886 1.00 58.09 197 PRO A C 1
ATOM 1541 O O . PRO A 1 197 ? 47.682 3.042 -31.049 1.00 58.09 197 PRO A O 1
ATOM 1544 N N . PRO A 1 198 ? 47.695 1.309 -32.486 1.00 48.94 198 PRO A N 1
ATOM 1545 C CA . PRO A 1 198 ? 49.076 0.964 -32.198 1.00 48.94 198 PRO A CA 1
ATOM 1546 C C . PRO A 1 198 ? 50.004 2.012 -32.814 1.00 48.94 198 PRO A C 1
ATOM 1548 O O . PRO A 1 198 ? 50.056 2.195 -34.028 1.00 48.94 198 PRO A O 1
ATOM 1551 N N . GLU A 1 199 ? 50.742 2.689 -31.946 1.00 48.72 199 GLU A N 1
ATOM 1552 C CA . GLU A 1 199 ? 51.927 3.453 -32.303 1.00 48.72 199 GLU A CA 1
ATOM 1553 C C . GLU A 1 199 ? 53.037 2.478 -32.729 1.00 48.72 199 GLU A C 1
ATOM 1555 O O . GLU A 1 199 ? 53.220 1.419 -32.117 1.00 48.72 199 GLU A O 1
ATOM 1560 N N . ASN A 1 200 ? 53.740 2.832 -33.805 1.00 59.41 200 ASN A N 1
ATOM 1561 C CA . ASN A 1 200 ? 54.793 2.061 -34.465 1.00 59.41 200 ASN A CA 1
ATOM 1562 C C . ASN A 1 200 ? 55.735 1.355 -33.471 1.00 59.41 200 ASN A C 1
ATOM 1564 O O . ASN A 1 200 ? 56.604 1.984 -32.866 1.00 59.41 200 ASN A O 1
ATOM 1568 N N . ARG A 1 201 ? 55.611 0.027 -33.347 1.00 45.75 201 ARG A N 1
ATOM 1569 C CA . ARG A 1 201 ? 56.634 -0.824 -32.725 1.00 45.75 201 ARG A CA 1
ATOM 1570 C C . ARG A 1 201 ? 57.413 -1.570 -33.807 1.00 45.75 201 ARG A C 1
ATOM 1572 O O . ARG A 1 201 ? 56.781 -2.166 -34.675 1.00 45.75 201 ARG A O 1
ATOM 1579 N N . PRO A 1 202 ? 58.755 -1.603 -33.727 1.00 53.62 202 PRO A N 1
ATOM 1580 C CA . PRO A 1 202 ? 59.570 -2.398 -34.631 1.00 53.62 202 PRO A CA 1
ATOM 1581 C C . PRO A 1 202 ? 59.297 -3.886 -34.397 1.00 53.62 202 PRO A C 1
ATOM 1583 O O . PRO A 1 202 ? 59.252 -4.354 -33.253 1.00 53.62 202 PRO A O 1
ATOM 1586 N N . GLU A 1 203 ? 59.094 -4.603 -35.498 1.00 44.81 203 GLU A N 1
ATOM 1587 C CA . GLU A 1 203 ? 58.845 -6.037 -35.550 1.00 44.81 203 GLU A CA 1
ATOM 1588 C C . GLU A 1 203 ? 59.939 -6.804 -34.795 1.00 44.81 203 GLU A C 1
ATOM 1590 O O . GLU A 1 203 ? 61.081 -6.916 -35.234 1.00 44.81 203 GLU A O 1
ATOM 1595 N N . ARG A 1 204 ? 59.590 -7.351 -33.627 1.00 49.41 204 ARG A N 1
ATOM 1596 C CA . ARG A 1 204 ? 60.354 -8.434 -33.010 1.00 49.41 204 ARG A CA 1
ATOM 1597 C C . ARG A 1 204 ? 59.702 -9.741 -33.429 1.00 49.41 204 ARG A C 1
ATOM 1599 O O . ARG A 1 204 ? 58.610 -10.064 -32.970 1.00 49.41 204 ARG A O 1
ATOM 1606 N N . GLY A 1 205 ? 60.385 -10.444 -34.330 1.00 54.50 205 GLY A N 1
ATOM 1607 C CA . GLY A 1 205 ? 59.990 -11.740 -34.860 1.00 54.50 205 GLY A CA 1
ATOM 1608 C C . GLY A 1 205 ? 59.748 -12.759 -33.751 1.00 54.50 205 GLY A C 1
ATOM 1609 O O . GLY A 1 205 ? 60.671 -13.169 -33.049 1.00 54.50 205 GLY A O 1
ATOM 1610 N N . ALA A 1 206 ? 58.493 -13.175 -33.614 1.00 48.12 206 ALA A N 1
ATOM 1611 C CA . ALA A 1 206 ? 58.130 -14.386 -32.902 1.00 48.12 206 ALA A CA 1
ATOM 1612 C C . ALA A 1 206 ? 58.180 -15.540 -33.910 1.00 48.12 206 ALA A C 1
ATOM 1614 O O . ALA A 1 206 ? 57.436 -15.560 -34.890 1.00 48.12 206 ALA A O 1
ATOM 1615 N N . GLY A 1 207 ? 59.122 -16.455 -33.684 1.00 49.03 207 GLY A N 1
ATOM 1616 C CA . GLY A 1 207 ? 59.372 -17.613 -34.527 1.00 49.03 207 GLY A CA 1
ATOM 1617 C C . GLY A 1 207 ? 58.138 -18.497 -34.679 1.00 49.03 207 GLY A C 1
ATOM 1618 O O . GLY A 1 207 ? 57.564 -18.977 -33.703 1.00 49.03 207 GLY A O 1
ATOM 1619 N N . VAL A 1 208 ? 57.768 -18.732 -35.933 1.00 55.41 208 VAL A N 1
ATOM 1620 C CA . VAL A 1 208 ? 56.849 -19.791 -36.344 1.00 55.41 208 VAL A CA 1
ATOM 1621 C C . VAL A 1 208 ? 57.571 -21.135 -36.157 1.00 55.41 208 VAL A C 1
ATOM 1623 O O . VAL A 1 208 ? 58.683 -21.286 -36.671 1.00 55.41 208 VAL A O 1
ATOM 1626 N N . PRO A 1 209 ? 57.000 -22.125 -35.447 1.00 55.22 209 PRO A N 1
ATOM 1627 C CA . PRO A 1 209 ? 57.590 -23.454 -35.381 1.00 55.22 209 PRO A CA 1
ATOM 1628 C C . PRO A 1 209 ? 57.496 -24.119 -36.759 1.00 55.22 209 PRO A C 1
ATOM 1630 O O . PRO A 1 209 ? 56.415 -24.340 -37.302 1.00 55.22 209 PRO A O 1
ATOM 1633 N N . GLY A 1 210 ? 58.664 -24.390 -37.342 1.00 45.34 210 GLY A N 1
ATOM 1634 C CA . GLY A 1 210 ? 58.803 -25.004 -38.653 1.00 45.34 210 GLY A CA 1
ATOM 1635 C C . GLY A 1 210 ? 58.343 -26.459 -38.661 1.00 45.34 210 GLY A C 1
ATOM 1636 O O . GLY A 1 210 ? 58.938 -27.311 -38.000 1.00 45.34 210 GLY A O 1
ATOM 1637 N N . ASN A 1 211 ? 57.340 -26.752 -39.489 1.00 52.59 211 ASN A N 1
ATOM 1638 C CA . ASN A 1 211 ? 57.066 -28.108 -39.947 1.00 52.59 211 ASN A CA 1
ATOM 1639 C C . ASN A 1 211 ? 58.204 -28.554 -40.871 1.00 52.59 211 ASN A C 1
ATOM 1641 O O . ASN A 1 211 ? 58.281 -28.181 -42.041 1.00 52.59 211 ASN A O 1
ATOM 1645 N N . ARG A 1 212 ? 59.113 -29.348 -40.304 1.00 48.34 212 ARG A N 1
ATOM 1646 C CA . ARG A 1 212 ? 60.175 -30.063 -41.010 1.00 48.34 212 ARG A CA 1
ATOM 1647 C C . ARG A 1 212 ? 59.532 -31.208 -41.801 1.00 48.34 212 ARG A C 1
ATOM 1649 O O . ARG A 1 212 ? 59.206 -32.242 -41.230 1.00 48.34 212 ARG A O 1
ATOM 1656 N N . CYS A 1 213 ? 59.336 -31.023 -43.105 1.00 50.44 213 CYS A N 1
ATOM 1657 C CA . CYS A 1 213 ? 59.047 -32.128 -44.017 1.00 50.44 213 CYS A CA 1
ATOM 1658 C C . CYS A 1 213 ? 60.380 -32.644 -44.569 1.00 50.44 213 CYS A C 1
ATOM 1660 O O . CYS A 1 213 ? 61.025 -31.993 -45.389 1.00 50.44 213 CYS A O 1
ATOM 1662 N N . SER A 1 214 ? 60.828 -33.781 -44.047 1.00 59.50 214 SER A N 1
ATOM 1663 C CA . SER A 1 214 ? 62.031 -34.484 -44.475 1.00 59.50 214 SER A CA 1
ATOM 1664 C C . SER A 1 214 ? 61.671 -35.541 -45.516 1.00 59.50 214 SER A C 1
ATOM 1666 O O . SER A 1 214 ? 61.263 -36.646 -45.169 1.00 59.50 214 SER A O 1
ATOM 1668 N N . CYS A 1 215 ? 61.866 -35.212 -46.791 1.00 49.62 215 CYS A N 1
ATOM 1669 C CA . CYS A 1 215 ? 62.130 -36.196 -47.834 1.00 49.62 215 CYS A CA 1
ATOM 1670 C C . CYS A 1 215 ? 63.310 -35.697 -48.673 1.00 49.62 215 CYS A C 1
ATOM 1672 O O . CYS A 1 215 ? 63.244 -34.679 -49.358 1.00 49.62 215 CYS A O 1
ATOM 1674 N N . GLY A 1 216 ? 64.438 -36.389 -48.526 1.00 50.94 216 GLY A N 1
ATOM 1675 C CA . GLY A 1 216 ? 65.581 -36.240 -49.407 1.00 50.94 216 GLY A CA 1
ATOM 1676 C C . GLY A 1 216 ? 65.346 -37.015 -50.697 1.00 50.94 216 GLY A C 1
ATOM 1677 O O . GLY A 1 216 ? 64.819 -38.120 -50.661 1.00 50.94 216 GLY A O 1
ATOM 1678 N N . ALA A 1 217 ? 65.778 -36.445 -51.814 1.00 48.03 217 ALA A N 1
ATOM 1679 C CA . ALA A 1 217 ? 66.347 -37.178 -52.937 1.00 48.03 217 ALA A CA 1
ATOM 1680 C C . ALA A 1 217 ? 67.010 -36.166 -53.874 1.00 48.03 217 ALA A C 1
ATOM 1682 O O . ALA A 1 217 ? 66.429 -35.150 -54.248 1.00 48.03 217 ALA A O 1
ATOM 1683 N N . HIS A 1 218 ? 68.261 -36.449 -54.208 1.00 51.31 218 HIS A N 1
ATOM 1684 C CA . HIS A 1 218 ? 69.110 -35.671 -55.091 1.00 51.31 218 HIS A CA 1
ATOM 1685 C C . HIS A 1 218 ? 68.473 -35.489 -56.475 1.00 51.31 218 HIS A C 1
ATOM 1687 O O . HIS A 1 218 ? 68.470 -36.402 -57.294 1.00 51.31 218 HIS A O 1
ATOM 1693 N N . GLY A 1 219 ? 68.000 -34.279 -56.758 1.00 47.31 219 GLY A N 1
ATOM 1694 C CA . GLY A 1 219 ? 67.725 -33.798 -58.104 1.00 47.31 219 GLY A CA 1
ATOM 1695 C C . GLY A 1 219 ? 68.433 -32.464 -58.269 1.00 47.31 219 GLY A C 1
ATOM 1696 O O . GLY A 1 219 ? 68.159 -31.529 -57.520 1.00 47.31 219 GLY A O 1
ATOM 1697 N N . LYS A 1 220 ? 69.388 -32.380 -59.200 1.00 57.91 220 LYS A N 1
ATOM 1698 C CA . LYS A 1 220 ? 70.031 -31.117 -59.582 1.00 57.91 220 LYS A CA 1
ATOM 1699 C C . LYS A 1 220 ? 68.925 -30.105 -59.888 1.00 57.91 220 LYS A C 1
ATOM 1701 O O . LYS A 1 220 ? 68.104 -30.364 -60.765 1.00 57.91 220 LYS A O 1
ATOM 1706 N N . ALA A 1 221 ? 68.889 -29.004 -59.137 1.00 56.72 221 ALA A N 1
ATOM 1707 C CA . ALA A 1 221 ? 67.930 -27.935 -59.363 1.00 56.72 221 ALA A CA 1
ATOM 1708 C C . ALA A 1 221 ? 68.020 -27.505 -60.838 1.00 56.72 221 ALA A C 1
ATOM 1710 O O . ALA A 1 221 ? 69.126 -27.200 -61.300 1.00 56.72 221 ALA A O 1
ATOM 1711 N N . PRO A 1 222 ? 66.910 -27.523 -61.598 1.00 61.75 222 PRO A N 1
ATOM 1712 C CA . PRO A 1 222 ? 66.918 -26.966 -62.938 1.00 61.75 222 PRO A CA 1
ATOM 1713 C C . PRO A 1 222 ? 67.331 -25.489 -62.846 1.00 61.75 222 PRO A C 1
ATOM 1715 O O . PRO A 1 222 ? 66.995 -24.822 -61.860 1.00 61.75 222 PRO A O 1
ATOM 1718 N N . PRO A 1 223 ? 68.082 -24.967 -63.832 1.00 58.28 223 PRO A N 1
ATOM 1719 C CA . PRO A 1 223 ? 68.463 -23.564 -63.854 1.00 58.28 223 PRO A CA 1
ATOM 1720 C C . PRO A 1 223 ? 67.212 -22.702 -63.695 1.00 58.28 223 PRO A C 1
ATOM 1722 O O . PRO A 1 223 ? 66.164 -22.982 -64.279 1.00 58.28 223 PRO A O 1
ATOM 1725 N N . ASN A 1 224 ? 67.342 -21.692 -62.841 1.00 58.34 224 ASN A N 1
ATOM 1726 C CA . ASN A 1 224 ? 66.299 -20.827 -62.309 1.00 58.34 224 ASN A CA 1
ATOM 1727 C C . ASN A 1 224 ? 65.681 -19.938 -63.414 1.00 58.34 224 ASN A C 1
ATOM 1729 O O . ASN A 1 224 ? 65.820 -18.722 -63.406 1.00 58.34 224 ASN A O 1
ATOM 1733 N N . TYR A 1 225 ? 65.007 -20.545 -64.395 1.00 52.59 225 TYR A N 1
ATOM 1734 C CA . TYR A 1 225 ? 64.439 -19.884 -65.579 1.00 52.59 225 TYR A CA 1
ATOM 1735 C C . TYR A 1 225 ? 63.097 -19.175 -65.311 1.00 52.59 225 TYR A C 1
ATOM 1737 O O . TYR A 1 225 ? 62.502 -18.608 -66.225 1.00 52.59 225 TYR A O 1
ATOM 1745 N N . PHE A 1 226 ? 62.613 -19.179 -64.063 1.00 52.56 226 PHE A N 1
ATOM 1746 C CA . PHE A 1 226 ? 61.400 -18.458 -63.650 1.00 52.56 226 PHE A CA 1
ATOM 1747 C C . PHE A 1 226 ? 61.680 -17.139 -62.904 1.00 52.56 226 PHE A C 1
ATOM 1749 O O . PHE A 1 226 ? 60.757 -16.345 -62.726 1.00 52.56 226 PHE A O 1
ATOM 1756 N N . GLY A 1 227 ? 62.929 -16.866 -62.506 1.00 53.84 227 GLY A N 1
ATOM 1757 C CA . GLY A 1 227 ? 63.281 -15.677 -61.715 1.00 53.84 227 GLY A CA 1
ATOM 1758 C C . GLY A 1 227 ? 63.201 -14.355 -62.487 1.00 53.84 227 GLY A C 1
ATOM 1759 O O . GLY A 1 227 ? 62.770 -13.343 -61.941 1.00 53.84 227 GLY A O 1
ATOM 1760 N N . GLU A 1 228 ? 63.542 -14.353 -63.776 1.00 54.19 228 GLU A N 1
ATOM 1761 C CA . GLU A 1 228 ? 63.610 -13.108 -64.557 1.00 54.19 228 GLU A CA 1
ATOM 1762 C C . GLU A 1 228 ? 62.270 -12.723 -65.201 1.00 54.19 228 GLU A C 1
ATOM 1764 O O . GLU A 1 228 ? 61.951 -11.538 -65.310 1.00 54.19 228 GLU A O 1
ATOM 1769 N N . ARG A 1 229 ? 61.418 -13.700 -65.549 1.00 53.97 229 ARG A N 1
ATOM 1770 C CA . ARG A 1 229 ? 60.096 -13.420 -66.141 1.00 53.97 229 ARG A CA 1
ATOM 1771 C C . ARG A 1 229 ? 59.085 -12.899 -65.113 1.00 53.97 229 ARG A C 1
ATOM 1773 O O . ARG A 1 229 ? 58.235 -12.083 -65.456 1.00 53.97 229 ARG A O 1
ATOM 1780 N N . SER A 1 230 ? 59.198 -13.335 -63.856 1.00 56.28 230 SER A N 1
ATOM 1781 C CA . SER A 1 230 ? 58.293 -12.934 -62.767 1.00 56.28 230 SER A CA 1
ATOM 1782 C C . SER A 1 230 ? 58.533 -11.488 -62.302 1.00 56.28 230 SER A C 1
ATOM 1784 O O . SER A 1 230 ? 57.584 -10.757 -62.016 1.00 56.28 230 SER A O 1
ATOM 1786 N N . ASN A 1 231 ? 59.792 -11.031 -62.326 1.00 60.31 231 ASN A N 1
ATOM 1787 C CA . ASN A 1 231 ? 60.154 -9.654 -61.970 1.00 60.31 231 ASN A CA 1
ATOM 1788 C C . ASN A 1 231 ? 59.586 -8.616 -62.950 1.00 60.31 231 ASN A C 1
ATOM 1790 O O . ASN A 1 231 ? 59.226 -7.519 -62.525 1.00 60.31 231 ASN A O 1
ATOM 1794 N N . ASN A 1 232 ? 59.446 -8.957 -64.236 1.00 63.69 232 ASN A N 1
ATOM 1795 C CA . ASN A 1 232 ? 58.870 -8.041 -65.226 1.00 63.69 232 ASN A CA 1
ATOM 1796 C C . ASN A 1 232 ? 57.349 -7.872 -65.037 1.00 63.69 232 ASN A C 1
ATOM 1798 O O . ASN A 1 232 ? 56.850 -6.752 -65.058 1.00 63.69 232 ASN A O 1
ATOM 1802 N N . ILE A 1 233 ? 56.626 -8.957 -64.723 1.00 72.62 233 ILE A N 1
ATOM 1803 C CA . ILE A 1 233 ? 55.175 -8.922 -64.447 1.00 72.62 233 ILE A CA 1
ATOM 1804 C C . ILE A 1 233 ? 54.866 -8.076 -63.203 1.00 72.62 233 ILE A C 1
ATOM 1806 O O . ILE A 1 233 ? 53.898 -7.314 -63.182 1.00 72.62 233 ILE A O 1
ATOM 1810 N N . TYR A 1 234 ? 55.688 -8.195 -62.159 1.00 75.44 234 TYR A N 1
ATOM 1811 C CA . TYR A 1 234 ? 55.527 -7.411 -60.936 1.00 75.44 234 TYR A CA 1
ATOM 1812 C C . TYR A 1 234 ? 55.777 -5.914 -61.181 1.00 75.44 234 TYR A C 1
ATOM 1814 O O . TYR A 1 234 ? 54.966 -5.079 -60.779 1.00 75.44 234 TYR A O 1
ATOM 1822 N N . ARG A 1 235 ? 56.844 -5.577 -61.916 1.00 78.00 235 ARG A N 1
ATOM 1823 C CA . ARG A 1 235 ? 57.220 -4.191 -62.231 1.00 78.00 235 ARG A CA 1
ATOM 1824 C C . ARG A 1 235 ? 56.201 -3.496 -63.136 1.00 78.00 235 ARG A C 1
ATOM 1826 O O . ARG A 1 235 ? 55.885 -2.330 -62.917 1.00 78.00 235 ARG A O 1
ATOM 1833 N N . ASP A 1 236 ? 55.641 -4.211 -64.108 1.00 77.38 236 ASP A N 1
ATOM 1834 C CA . ASP A 1 236 ? 54.591 -3.672 -64.979 1.00 77.38 236 ASP A CA 1
ATOM 1835 C C . ASP A 1 236 ? 53.265 -3.469 -64.221 1.00 77.38 236 ASP A C 1
ATOM 1837 O O . ASP A 1 236 ? 52.560 -2.484 -64.448 1.00 77.38 236 ASP A O 1
ATOM 1841 N N . ARG A 1 237 ? 52.958 -4.327 -63.235 1.00 78.94 237 ARG A N 1
ATOM 1842 C CA . ARG A 1 237 ? 51.816 -4.138 -62.323 1.00 78.94 237 ARG A CA 1
ATOM 1843 C C . ARG A 1 237 ? 52.009 -2.957 -61.369 1.00 78.94 237 ARG A C 1
ATOM 1845 O O . ARG A 1 237 ? 51.018 -2.359 -60.960 1.00 78.94 237 ARG A O 1
ATOM 1852 N N . GLU A 1 238 ? 53.243 -2.621 -61.002 1.00 81.06 238 GLU A N 1
ATOM 1853 C CA . GLU A 1 238 ? 53.550 -1.417 -60.220 1.00 81.06 238 GLU A CA 1
ATOM 1854 C C . GLU A 1 238 ? 53.445 -0.141 -61.057 1.00 81.06 238 GLU A C 1
ATOM 1856 O O . GLU A 1 238 ? 52.791 0.796 -60.607 1.00 81.06 238 GLU A O 1
ATOM 1861 N N . LYS A 1 239 ? 53.946 -0.129 -62.300 1.00 83.12 239 LYS A N 1
ATOM 1862 C CA . LYS A 1 239 ? 53.764 1.011 -63.223 1.00 83.12 239 LYS A CA 1
ATOM 1863 C C . LYS A 1 239 ? 52.288 1.336 -63.473 1.00 83.12 239 LYS A C 1
ATOM 1865 O O . LYS A 1 239 ? 51.908 2.499 -63.533 1.00 83.12 239 LYS A O 1
ATOM 1870 N N . MET A 1 240 ? 51.425 0.320 -63.548 1.00 71.62 240 MET A N 1
ATOM 1871 C CA . MET A 1 240 ? 49.969 0.513 -63.658 1.00 71.62 240 MET A CA 1
ATOM 1872 C C . MET A 1 240 ? 49.373 1.282 -62.463 1.00 71.62 240 MET A C 1
ATOM 1874 O O . MET A 1 240 ? 48.381 1.989 -62.632 1.00 71.62 240 MET A O 1
ATOM 1878 N N . LYS A 1 241 ? 49.981 1.198 -61.270 1.00 81.75 241 LYS A N 1
ATOM 1879 C CA . LYS A 1 241 ? 49.536 1.934 -60.073 1.00 81.75 241 LYS A CA 1
ATOM 1880 C C . LYS A 1 241 ? 49.933 3.410 -60.080 1.00 81.75 241 LYS A C 1
ATOM 1882 O O . LYS A 1 241 ? 49.393 4.183 -59.293 1.00 81.75 241 LYS A O 1
ATOM 1887 N N . GLU A 1 242 ? 50.867 3.799 -60.942 1.00 83.38 242 GLU A N 1
ATOM 1888 C CA . GLU A 1 242 ? 51.298 5.192 -61.102 1.00 83.38 242 GLU A CA 1
ATOM 1889 C C . GLU A 1 242 ? 50.357 5.983 -62.021 1.00 83.38 242 GLU A C 1
ATOM 1891 O O . GLU A 1 242 ? 50.405 7.212 -62.037 1.00 83.38 242 GLU A O 1
ATOM 1896 N N . THR A 1 243 ? 49.466 5.295 -62.746 1.00 92.19 243 THR A N 1
ATOM 1897 C CA . THR A 1 243 ? 48.473 5.934 -63.616 1.00 92.19 243 THR A CA 1
ATOM 1898 C C . THR A 1 243 ? 47.435 6.726 -62.812 1.00 92.19 243 THR A C 1
ATOM 1900 O O . THR A 1 243 ? 46.966 6.303 -61.751 1.00 92.19 243 THR A O 1
ATOM 1903 N N . ASP A 1 244 ? 47.016 7.878 -63.340 1.00 94.00 244 ASP A N 1
ATOM 1904 C CA . ASP A 1 244 ? 46.015 8.737 -62.690 1.00 94.00 244 ASP A CA 1
ATOM 1905 C C . ASP A 1 244 ? 44.624 8.085 -62.606 1.00 94.00 244 ASP A C 1
ATOM 1907 O O . ASP A 1 244 ? 43.813 8.431 -61.747 1.00 94.00 244 ASP A O 1
ATOM 1911 N N . GLU A 1 245 ? 44.325 7.128 -63.486 1.00 92.44 245 GLU A N 1
ATOM 1912 C CA . GLU A 1 245 ? 43.099 6.325 -63.430 1.00 92.44 245 GLU A CA 1
ATOM 1913 C C . GLU A 1 245 ? 43.074 5.414 -62.204 1.00 92.44 245 GLU A C 1
ATOM 1915 O O . GLU A 1 245 ? 42.068 5.371 -61.494 1.00 92.44 245 GLU A O 1
ATOM 1920 N N . TYR A 1 246 ? 44.194 4.753 -61.901 1.00 92.06 246 TYR A N 1
ATOM 1921 C CA . TYR A 1 246 ? 44.315 3.921 -60.709 1.00 92.06 246 TYR A CA 1
ATOM 1922 C C . TYR A 1 246 ? 44.211 4.750 -59.423 1.00 92.06 246 TYR A C 1
ATOM 1924 O O . TYR A 1 246 ? 43.522 4.344 -58.485 1.00 92.06 246 TYR A O 1
ATOM 1932 N N . ARG A 1 247 ? 44.824 5.944 -59.387 1.00 92.81 247 ARG A N 1
ATOM 1933 C CA . ARG A 1 247 ? 44.703 6.865 -58.243 1.00 92.81 247 ARG A CA 1
ATOM 1934 C C . ARG A 1 247 ? 43.245 7.276 -58.009 1.00 92.81 247 ARG A C 1
ATOM 1936 O O . ARG A 1 247 ? 42.757 7.152 -56.889 1.00 92.81 247 ARG A O 1
ATOM 1943 N N . ARG A 1 248 ? 42.522 7.661 -59.070 1.00 96.00 248 ARG A N 1
ATOM 1944 C CA . ARG A 1 248 ? 41.090 8.006 -58.992 1.00 96.00 248 ARG A CA 1
ATOM 1945 C C . ARG A 1 248 ? 40.219 6.828 -58.552 1.00 96.00 248 ARG A C 1
ATOM 1947 O O . ARG A 1 248 ? 39.319 7.018 -57.737 1.00 96.00 248 ARG A O 1
ATOM 1954 N N . ALA A 1 249 ? 40.482 5.622 -59.055 1.00 95.19 249 ALA A N 1
ATOM 1955 C CA . ALA A 1 249 ? 39.759 4.419 -58.641 1.00 95.19 249 ALA A CA 1
ATOM 1956 C C . ALA A 1 249 ? 39.975 4.117 -57.148 1.00 95.19 249 ALA A C 1
ATOM 1958 O O . ALA A 1 249 ? 39.015 3.862 -56.424 1.00 95.19 249 ALA A O 1
ATOM 1959 N N . MET A 1 250 ? 41.215 4.230 -56.664 1.00 95.44 250 MET A N 1
ATOM 1960 C CA . MET A 1 250 ? 41.543 4.026 -55.252 1.00 95.44 250 MET A CA 1
ATOM 1961 C C . MET A 1 250 ? 40.890 5.075 -54.343 1.00 95.44 250 MET A C 1
ATOM 1963 O O . MET A 1 250 ? 40.347 4.731 -53.294 1.00 95.44 250 MET A O 1
ATOM 1967 N N . GLU A 1 251 ? 40.915 6.349 -54.736 1.00 96.44 251 GLU A N 1
ATOM 1968 C CA . GLU A 1 251 ? 40.253 7.428 -53.996 1.00 96.44 251 GLU A CA 1
ATOM 1969 C C . GLU A 1 251 ? 38.736 7.215 -53.926 1.00 96.44 251 GLU A C 1
ATOM 1971 O O . GLU A 1 251 ? 38.141 7.386 -52.860 1.00 96.44 251 GLU A O 1
ATOM 1976 N N . ALA A 1 252 ? 38.114 6.776 -55.025 1.00 96.94 252 ALA A N 1
ATOM 1977 C CA . ALA A 1 252 ? 36.692 6.453 -55.065 1.00 96.94 252 ALA A CA 1
ATOM 1978 C C . ALA A 1 252 ? 36.340 5.266 -54.151 1.00 96.94 252 ALA A C 1
ATOM 1980 O O . ALA A 1 252 ? 35.372 5.344 -53.390 1.00 96.94 252 ALA A O 1
ATOM 1981 N N . GLU A 1 253 ? 37.138 4.194 -54.162 1.00 97.62 253 GLU A N 1
ATOM 1982 C CA . GLU A 1 253 ? 36.962 3.058 -53.247 1.00 97.62 253 GLU A CA 1
ATOM 1983 C C . GLU A 1 253 ? 37.123 3.475 -51.780 1.00 97.62 253 GLU A C 1
ATOM 1985 O O . GLU A 1 253 ? 36.334 3.071 -50.917 1.00 97.62 253 GLU A O 1
ATOM 1990 N N . TRP A 1 254 ? 38.115 4.317 -51.483 1.00 97.62 254 TRP A N 1
ATOM 1991 C CA . TRP A 1 254 ? 38.336 4.823 -50.132 1.00 97.62 254 TRP A CA 1
ATOM 1992 C C . TRP A 1 254 ? 37.181 5.711 -49.661 1.00 97.62 254 TRP A C 1
ATOM 1994 O O . TRP A 1 254 ? 36.696 5.552 -48.537 1.00 97.62 254 TRP A O 1
ATOM 2004 N N . ALA A 1 255 ? 36.688 6.599 -50.528 1.00 98.25 255 ALA A N 1
ATOM 2005 C CA . ALA A 1 255 ? 35.532 7.443 -50.251 1.00 98.25 255 ALA A CA 1
ATOM 2006 C C . ALA A 1 255 ? 34.268 6.607 -49.990 1.00 98.25 255 ALA A C 1
ATOM 2008 O O . ALA A 1 255 ? 33.569 6.850 -49.003 1.00 98.25 255 ALA A O 1
ATOM 2009 N N . ALA A 1 256 ? 34.015 5.573 -50.801 1.00 98.25 256 ALA A N 1
ATOM 2010 C CA . ALA A 1 256 ? 32.893 4.654 -50.607 1.00 98.25 256 ALA A CA 1
ATOM 2011 C C . ALA A 1 256 ? 32.997 3.899 -49.270 1.00 98.25 256 ALA A C 1
ATOM 2013 O O . ALA A 1 256 ? 32.022 3.799 -48.520 1.00 98.25 256 ALA A O 1
ATOM 2014 N N . ARG A 1 257 ? 34.198 3.425 -48.911 1.00 98.06 257 ARG A N 1
ATOM 2015 C CA . ARG A 1 257 ? 34.439 2.748 -47.630 1.00 98.06 257 ARG A CA 1
ATOM 2016 C C . ARG A 1 257 ? 34.237 3.680 -46.438 1.00 98.06 257 ARG A C 1
ATOM 2018 O O . ARG A 1 257 ? 33.654 3.272 -45.433 1.00 98.06 257 ARG A O 1
ATOM 2025 N N . LEU A 1 258 ? 34.693 4.926 -46.540 1.00 98.19 258 LEU A N 1
ATOM 2026 C CA . LEU A 1 258 ? 34.508 5.930 -45.495 1.00 98.19 258 LEU A CA 1
ATOM 2027 C C . LEU A 1 258 ? 33.025 6.289 -45.317 1.00 98.19 258 LEU A C 1
ATOM 2029 O O . LEU A 1 258 ? 32.551 6.402 -44.185 1.00 98.19 258 LEU A O 1
ATOM 2033 N N . GLN A 1 259 ? 32.278 6.412 -46.416 1.00 98.31 259 GLN A N 1
ATOM 2034 C CA . GLN A 1 259 ? 30.835 6.646 -46.387 1.00 98.31 259 GLN A CA 1
ATOM 2035 C C . GLN A 1 259 ? 30.091 5.505 -45.680 1.00 98.31 259 GLN A C 1
ATOM 2037 O O . GLN A 1 259 ? 29.244 5.757 -44.821 1.00 98.31 259 GLN A O 1
ATOM 2042 N N . GLU A 1 260 ? 30.443 4.257 -45.983 1.00 98.50 260 GLU A N 1
ATOM 2043 C CA . GLU A 1 260 ? 29.839 3.081 -45.355 1.00 98.50 260 GLU A CA 1
ATOM 2044 C C . GLU A 1 260 ? 30.156 2.998 -43.852 1.00 98.50 260 GLU A C 1
ATOM 2046 O O . GLU A 1 260 ? 29.263 2.750 -43.039 1.00 98.50 260 GLU A O 1
ATOM 2051 N N . LEU A 1 261 ? 31.396 3.295 -43.446 1.00 98.00 261 LEU A N 1
ATOM 2052 C CA . LEU A 1 261 ? 31.765 3.378 -42.027 1.00 98.00 261 LEU A CA 1
ATOM 2053 C C . LEU A 1 261 ? 30.967 4.460 -41.287 1.00 98.00 261 LEU A C 1
ATOM 2055 O O . LEU A 1 261 ? 30.487 4.222 -40.176 1.00 98.00 261 LEU A O 1
ATOM 2059 N N . ASN A 1 262 ? 30.776 5.627 -41.908 1.00 98.19 262 ASN A N 1
ATOM 2060 C CA . ASN A 1 262 ? 29.965 6.702 -41.340 1.00 98.19 262 ASN A CA 1
ATOM 2061 C C . ASN A 1 262 ? 28.497 6.286 -41.189 1.00 98.19 262 ASN A C 1
ATOM 2063 O O . ASN A 1 262 ? 27.900 6.535 -40.138 1.00 98.19 262 ASN A O 1
ATOM 2067 N N . ARG A 1 263 ? 27.933 5.587 -42.183 1.00 98.50 263 ARG A N 1
ATOM 2068 C CA . ARG A 1 263 ? 26.566 5.048 -42.121 1.00 98.50 263 ARG A CA 1
ATOM 2069 C C . ARG A 1 263 ? 26.404 4.070 -40.956 1.00 98.50 263 ARG A C 1
ATOM 2071 O O . ARG A 1 263 ? 25.475 4.207 -40.159 1.00 98.50 263 ARG A O 1
ATOM 2078 N N . GLN A 1 264 ? 27.336 3.130 -40.799 1.00 98.00 264 GLN A N 1
ATOM 2079 C CA . GLN A 1 264 ? 27.317 2.164 -39.695 1.00 98.00 264 GLN A CA 1
ATOM 2080 C C . GLN A 1 264 ? 27.464 2.845 -38.328 1.00 98.00 264 GLN A C 1
ATOM 2082 O O . GLN A 1 264 ? 26.756 2.499 -37.376 1.00 98.00 264 GLN A O 1
ATOM 2087 N N . ALA A 1 265 ? 28.344 3.843 -38.220 1.00 98.12 265 ALA A N 1
ATOM 2088 C CA . ALA A 1 265 ? 28.519 4.619 -36.996 1.00 98.12 265 ALA A CA 1
ATOM 2089 C C . ALA A 1 265 ? 27.247 5.402 -36.629 1.00 98.12 265 ALA A C 1
ATOM 2091 O O . ALA A 1 265 ? 26.841 5.427 -35.459 1.00 98.12 265 ALA A O 1
ATOM 2092 N N . GLU A 1 266 ? 26.578 6.003 -37.616 1.00 98.50 266 GLU A N 1
ATOM 2093 C CA . GLU A 1 266 ? 25.324 6.718 -37.409 1.00 98.50 266 GLU A CA 1
ATOM 2094 C C . GLU A 1 266 ? 24.193 5.774 -36.979 1.00 98.50 266 GLU A C 1
ATOM 2096 O O . GLU A 1 266 ? 23.486 6.054 -36.004 1.00 98.50 266 GLU A O 1
ATOM 2101 N N . GLU A 1 267 ? 24.041 4.624 -37.636 1.00 98.38 267 GLU A N 1
ATOM 2102 C CA . GLU A 1 267 ? 23.051 3.612 -37.263 1.00 98.38 267 GLU A CA 1
ATOM 2103 C C . GLU A 1 267 ? 23.291 3.077 -35.850 1.00 98.38 267 GLU A C 1
ATOM 2105 O O . GLU A 1 267 ? 22.357 3.015 -35.041 1.00 98.38 267 GLU A O 1
ATOM 2110 N N . ALA A 1 268 ? 24.545 2.783 -35.498 1.00 98.25 268 ALA A N 1
ATOM 2111 C CA . ALA A 1 268 ? 24.914 2.378 -34.147 1.00 98.25 268 ALA A CA 1
ATOM 2112 C C . ALA A 1 268 ? 24.562 3.466 -33.116 1.00 98.25 268 ALA A C 1
ATOM 2114 O O . ALA A 1 268 ? 24.025 3.163 -32.042 1.00 98.25 268 ALA A O 1
ATOM 2115 N N . ARG A 1 269 ? 24.790 4.748 -33.437 1.00 98.00 269 ARG A N 1
ATOM 2116 C CA . ARG A 1 269 ? 24.414 5.881 -32.575 1.00 98.00 269 ARG A CA 1
ATOM 2117 C C . ARG A 1 269 ? 22.895 5.999 -32.424 1.00 98.00 269 ARG A C 1
ATOM 2119 O O . ARG A 1 269 ? 22.410 6.140 -31.297 1.00 98.00 269 ARG A O 1
ATOM 2126 N N . ARG A 1 270 ? 22.131 5.869 -33.514 1.00 98.31 270 ARG A N 1
ATOM 2127 C CA . ARG A 1 270 ? 20.656 5.873 -33.498 1.00 98.31 270 ARG A CA 1
ATOM 2128 C C . ARG A 1 270 ? 20.107 4.720 -32.657 1.00 98.31 270 ARG A C 1
ATOM 2130 O O . ARG A 1 270 ? 19.209 4.932 -31.841 1.00 98.31 270 ARG A O 1
ATOM 2137 N N . GLN A 1 271 ? 20.673 3.519 -32.779 1.00 98.00 271 GLN A N 1
ATOM 2138 C CA . GLN A 1 271 ? 20.278 2.368 -31.963 1.00 98.00 271 GLN A CA 1
ATOM 2139 C C . GLN A 1 271 ? 20.570 2.581 -30.472 1.00 98.00 271 GLN A C 1
ATOM 2141 O O . GLN A 1 271 ? 19.722 2.268 -29.632 1.00 98.00 271 GLN A O 1
ATOM 2146 N N . ARG A 1 272 ? 21.735 3.143 -30.118 1.00 97.88 272 ARG A N 1
ATOM 2147 C CA . ARG A 1 272 ? 22.073 3.485 -28.723 1.00 97.88 272 ARG A CA 1
ATOM 2148 C C . ARG A 1 272 ? 21.108 4.528 -28.152 1.00 97.88 272 ARG A C 1
ATOM 2150 O O . ARG A 1 272 ? 20.627 4.349 -27.034 1.00 97.88 272 ARG A O 1
ATOM 2157 N N . SER A 1 273 ? 20.766 5.550 -28.939 1.00 98.06 273 SER A N 1
ATOM 2158 C CA . SER A 1 273 ? 19.793 6.582 -28.556 1.00 98.06 273 SER A CA 1
ATOM 2159 C C . SER A 1 273 ? 18.404 5.987 -28.282 1.00 98.06 273 SER A C 1
ATOM 2161 O O . SER A 1 273 ? 17.876 6.134 -27.179 1.00 98.06 273 SER A O 1
ATOM 2163 N N . LYS A 1 274 ? 17.865 5.185 -29.215 1.00 98.38 274 LYS A N 1
ATOM 2164 C CA . LYS A 1 274 ? 16.565 4.502 -29.059 1.00 98.38 274 LYS A CA 1
ATOM 2165 C C . LYS A 1 274 ? 16.523 3.592 -27.825 1.00 98.38 274 LYS A C 1
ATOM 2167 O O . LYS A 1 274 ? 15.529 3.561 -27.099 1.00 98.38 274 LYS A O 1
ATOM 2172 N N . LYS A 1 275 ? 17.606 2.851 -27.554 1.00 98.31 275 LYS A N 1
ATOM 2173 C CA . LYS A 1 275 ? 17.712 1.990 -26.361 1.00 98.31 275 LYS A CA 1
ATOM 2174 C C . LYS A 1 275 ? 17.707 2.812 -25.067 1.00 98.31 275 LYS A C 1
ATOM 2176 O O . LYS A 1 275 ? 17.025 2.432 -24.113 1.00 98.31 275 LYS A O 1
ATOM 2181 N N . ALA A 1 276 ? 18.429 3.933 -25.032 1.00 98.25 276 ALA A N 1
ATOM 2182 C CA . ALA A 1 276 ? 18.465 4.824 -23.874 1.00 98.25 276 ALA A CA 1
ATOM 2183 C C . ALA A 1 276 ? 17.096 5.472 -23.602 1.00 98.25 276 ALA A C 1
ATOM 2185 O O . ALA A 1 276 ? 16.645 5.496 -22.455 1.00 98.25 276 ALA A O 1
ATOM 2186 N N . GLU A 1 277 ? 16.403 5.927 -24.645 1.00 98.44 277 GLU A N 1
ATOM 2187 C CA . GLU A 1 277 ? 15.062 6.505 -24.542 1.00 98.44 277 GLU A CA 1
ATOM 2188 C C . GLU A 1 277 ? 14.026 5.480 -24.061 1.00 98.44 277 GLU A C 1
ATOM 2190 O O . GLU A 1 277 ? 13.303 5.735 -23.099 1.00 98.44 277 GLU A O 1
ATOM 2195 N N . ASN A 1 278 ? 14.011 4.273 -24.637 1.00 98.19 278 ASN A N 1
ATOM 2196 C CA . ASN A 1 278 ? 13.111 3.203 -24.197 1.00 98.19 278 ASN A CA 1
ATOM 2197 C C . ASN A 1 278 ? 13.358 2.826 -22.724 1.00 98.19 278 ASN A C 1
ATOM 2199 O O . ASN A 1 278 ? 12.415 2.632 -21.955 1.00 98.19 278 ASN A O 1
ATOM 2203 N N . LYS A 1 279 ? 14.628 2.787 -22.290 1.00 97.69 279 LYS A N 1
ATOM 2204 C CA . LYS A 1 279 ? 14.979 2.564 -20.879 1.00 97.69 279 LYS A CA 1
ATOM 2205 C C . LYS A 1 279 ? 14.439 3.680 -19.976 1.00 97.69 279 LYS A C 1
ATOM 2207 O O . LYS A 1 279 ? 13.890 3.372 -18.919 1.00 97.69 279 LYS A O 1
ATOM 2212 N N . ARG A 1 280 ? 14.546 4.951 -20.389 1.00 98.31 280 ARG A N 1
ATOM 2213 C CA . ARG A 1 280 ? 13.970 6.101 -19.663 1.00 98.31 280 ARG A CA 1
ATOM 2214 C C . ARG A 1 280 ? 12.446 6.016 -19.585 1.00 98.31 280 ARG A C 1
ATOM 2216 O O . ARG A 1 280 ? 11.893 6.169 -18.499 1.00 98.31 280 ARG A O 1
ATOM 2223 N N . ARG A 1 281 ? 11.776 5.696 -20.695 1.00 98.38 281 ARG A N 1
ATOM 2224 C CA . ARG A 1 281 ? 10.316 5.537 -20.753 1.00 98.38 281 ARG A CA 1
ATOM 2225 C C . ARG A 1 281 ? 9.827 4.461 -19.784 1.00 98.38 281 ARG A C 1
ATOM 2227 O O . ARG A 1 281 ? 8.996 4.754 -18.933 1.00 98.38 281 ARG A O 1
ATOM 2234 N N . LYS A 1 282 ? 10.415 3.260 -19.833 1.00 98.19 282 LYS A N 1
ATOM 2235 C CA . LYS A 1 282 ? 10.077 2.158 -18.911 1.00 98.19 282 LYS A CA 1
ATOM 2236 C C . LYS A 1 282 ? 10.342 2.513 -17.445 1.00 98.19 282 LYS A C 1
ATOM 2238 O O . LYS A 1 282 ? 9.599 2.093 -16.564 1.00 98.19 282 LYS A O 1
ATOM 2243 N N . ALA A 1 283 ? 11.405 3.267 -17.155 1.00 98.44 283 ALA A N 1
ATOM 2244 C CA . ALA A 1 283 ? 11.691 3.715 -15.793 1.00 98.44 283 ALA A CA 1
ATOM 2245 C C . ALA A 1 283 ? 10.637 4.713 -15.280 1.00 98.44 283 ALA A C 1
ATOM 2247 O O . ALA A 1 283 ? 10.208 4.609 -14.131 1.00 98.44 283 ALA A O 1
ATOM 2248 N N . ASN A 1 284 ? 10.194 5.643 -16.127 1.00 98.44 284 ASN A N 1
ATOM 2249 C CA . ASN A 1 284 ? 9.139 6.595 -15.784 1.00 98.44 284 ASN A CA 1
ATOM 2250 C C . ASN A 1 284 ? 7.783 5.905 -15.597 1.00 98.44 284 ASN A C 1
ATOM 2252 O O . ASN A 1 284 ? 7.100 6.189 -14.618 1.00 98.44 284 ASN A O 1
ATOM 2256 N N . GLU A 1 285 ? 7.436 4.956 -16.465 1.00 98.31 285 GLU A N 1
ATOM 2257 C CA . GLU A 1 285 ? 6.219 4.144 -16.352 1.00 98.31 285 GLU A CA 1
ATOM 2258 C C . GLU A 1 285 ? 6.182 3.365 -15.029 1.00 98.31 285 GLU A C 1
ATOM 2260 O O . GLU A 1 285 ? 5.207 3.437 -14.288 1.00 98.31 285 GLU A O 1
ATOM 2265 N N . ARG A 1 286 ? 7.290 2.713 -14.647 1.00 98.19 286 ARG A N 1
ATOM 2266 C CA . ARG A 1 286 ? 7.396 2.034 -13.343 1.00 98.19 286 ARG A CA 1
ATOM 2267 C C . ARG A 1 286 ? 7.156 2.981 -12.170 1.00 98.19 286 ARG A C 1
ATOM 2269 O O . ARG A 1 286 ? 6.478 2.603 -11.223 1.00 98.19 286 ARG A O 1
ATOM 2276 N N . ARG A 1 287 ? 7.687 4.206 -12.228 1.00 97.38 287 ARG A N 1
ATOM 2277 C CA . ARG A 1 287 ? 7.476 5.221 -11.181 1.00 97.38 287 ARG A CA 1
ATOM 2278 C C . ARG A 1 287 ? 6.027 5.698 -11.130 1.00 97.38 287 ARG A C 1
ATOM 2280 O O . ARG A 1 287 ? 5.513 5.941 -10.044 1.00 97.38 287 ARG A O 1
ATOM 2287 N N . GLN A 1 288 ? 5.376 5.853 -12.280 1.00 97.50 288 GLN A N 1
ATOM 2288 C CA . GLN A 1 288 ? 3.959 6.209 -12.340 1.00 97.50 288 GLN A CA 1
ATOM 2289 C C . GLN A 1 288 ? 3.097 5.096 -11.746 1.00 97.50 288 GLN A C 1
ATOM 2291 O O . GLN A 1 288 ? 2.301 5.381 -10.855 1.00 97.50 288 GLN A O 1
ATOM 2296 N N . ASN A 1 289 ? 3.343 3.845 -12.140 1.00 97.81 289 ASN A N 1
ATOM 2297 C CA . ASN A 1 289 ? 2.623 2.688 -11.611 1.00 97.81 289 ASN A CA 1
ATOM 2298 C C . ASN A 1 289 ? 2.830 2.542 -10.095 1.00 97.81 289 ASN A C 1
ATOM 2300 O O . ASN A 1 289 ? 1.864 2.402 -9.356 1.00 97.81 289 ASN A O 1
ATOM 2304 N N . GLN A 1 290 ? 4.062 2.709 -9.598 1.00 96.50 290 GLN A N 1
ATOM 2305 C CA . GLN A 1 290 ? 4.334 2.711 -8.153 1.00 96.50 290 GLN A CA 1
ATOM 2306 C C . GLN A 1 290 ? 3.538 3.787 -7.404 1.00 96.50 290 GLN A C 1
ATOM 2308 O O . GLN A 1 290 ? 2.963 3.506 -6.357 1.00 96.50 290 GLN A O 1
ATOM 2313 N N . ARG A 1 291 ? 3.450 5.009 -7.946 1.00 97.69 291 ARG A N 1
ATOM 2314 C CA . ARG A 1 291 ? 2.653 6.087 -7.335 1.00 97.69 291 ARG A CA 1
ATOM 2315 C C . ARG A 1 291 ? 1.162 5.768 -7.338 1.00 97.69 291 ARG A C 1
ATOM 2317 O O . ARG A 1 291 ? 0.474 6.103 -6.379 1.00 97.69 291 ARG A O 1
ATOM 2324 N N . THR A 1 292 ? 0.640 5.167 -8.407 1.00 97.06 292 THR A N 1
ATOM 2325 C CA . THR A 1 292 ? -0.778 4.795 -8.464 1.00 97.06 292 THR A CA 1
ATOM 2326 C C . THR A 1 292 ? -1.099 3.640 -7.531 1.00 97.06 292 THR A C 1
ATOM 2328 O O . THR A 1 292 ? -2.140 3.672 -6.885 1.00 97.06 292 THR A O 1
ATOM 2331 N N . ASP A 1 293 ? -0.208 2.659 -7.419 1.00 97.06 293 ASP A N 1
ATOM 2332 C CA . ASP A 1 293 ? -0.403 1.498 -6.552 1.00 97.06 293 ASP A CA 1
ATOM 2333 C C . ASP A 1 293 ? -0.310 1.897 -5.079 1.00 97.06 293 ASP A C 1
ATOM 2335 O O . ASP A 1 293 ? -1.160 1.497 -4.290 1.00 97.06 293 ASP A O 1
ATOM 2339 N N . GLN A 1 294 ? 0.625 2.786 -4.726 1.00 96.25 294 GLN A N 1
ATOM 2340 C CA . GLN A 1 294 ? 0.690 3.376 -3.389 1.00 96.25 294 GLN A CA 1
ATOM 2341 C C . GLN A 1 294 ? -0.598 4.137 -3.046 1.00 96.25 294 GLN A C 1
ATOM 2343 O O . GLN A 1 294 ? -1.191 3.896 -2.000 1.00 96.25 294 GLN A O 1
ATOM 2348 N N . LYS A 1 295 ? -1.093 4.998 -3.947 1.00 97.44 295 LYS A N 1
ATOM 2349 C CA . LYS A 1 295 ? -2.364 5.714 -3.733 1.00 97.44 295 LYS A CA 1
ATOM 2350 C C . LYS A 1 295 ? -3.552 4.766 -3.573 1.00 97.44 295 LYS A C 1
ATOM 2352 O O . LYS A 1 295 ? -4.440 5.035 -2.770 1.00 97.44 295 LYS A O 1
ATOM 2357 N N . LYS A 1 296 ? -3.591 3.670 -4.337 1.00 96.62 296 LYS A N 1
ATOM 2358 C CA . LYS A 1 296 ? -4.636 2.644 -4.210 1.00 96.62 296 LYS A CA 1
ATOM 2359 C C . LYS A 1 296 ? -4.553 1.926 -2.863 1.00 96.62 296 LYS A C 1
ATOM 2361 O O . LYS A 1 296 ? -5.592 1.756 -2.239 1.00 96.62 296 LYS A O 1
ATOM 2366 N N . ALA A 1 297 ? -3.351 1.562 -2.416 1.00 95.88 297 ALA A N 1
ATOM 2367 C CA . ALA A 1 297 ? -3.128 0.911 -1.125 1.00 95.88 297 ALA A CA 1
ATOM 2368 C C . ALA A 1 297 ? -3.485 1.828 0.060 1.00 95.88 297 ALA A C 1
ATOM 2370 O O . ALA A 1 297 ? -4.143 1.404 1.006 1.00 95.88 297 ALA A O 1
ATOM 2371 N N . GLU A 1 298 ? -3.124 3.111 -0.010 1.00 96.00 298 GLU A N 1
ATOM 2372 C CA . GLU A 1 298 ? -3.521 4.103 0.997 1.00 96.00 298 GLU A CA 1
ATOM 2373 C C . GLU A 1 298 ? -5.045 4.293 1.020 1.00 96.00 298 GLU A C 1
ATOM 2375 O O . GLU A 1 298 ? -5.648 4.366 2.089 1.00 96.00 298 GLU A O 1
ATOM 2380 N N . ALA A 1 299 ? -5.694 4.333 -0.148 1.00 96.12 299 ALA A N 1
ATOM 2381 C CA . ALA A 1 299 ? -7.146 4.450 -0.236 1.00 96.12 299 ALA A CA 1
ATOM 2382 C C . ALA A 1 299 ? -7.880 3.201 0.282 1.00 96.12 299 ALA A C 1
ATOM 2384 O O . ALA A 1 299 ? -8.941 3.344 0.885 1.00 96.12 299 ALA A O 1
ATOM 2385 N N . SER A 1 300 ? -7.351 1.991 0.064 1.00 93.19 300 SER A N 1
ATOM 2386 C CA . SER A 1 300 ? -7.943 0.772 0.628 1.00 93.19 300 SER A CA 1
ATOM 2387 C C . SER A 1 300 ? -7.784 0.721 2.146 1.00 93.19 300 SER A C 1
ATOM 2389 O O . SER A 1 300 ? -8.772 0.478 2.829 1.00 93.19 300 SER A O 1
ATOM 2391 N N . SER A 1 301 ? -6.603 1.061 2.675 1.00 93.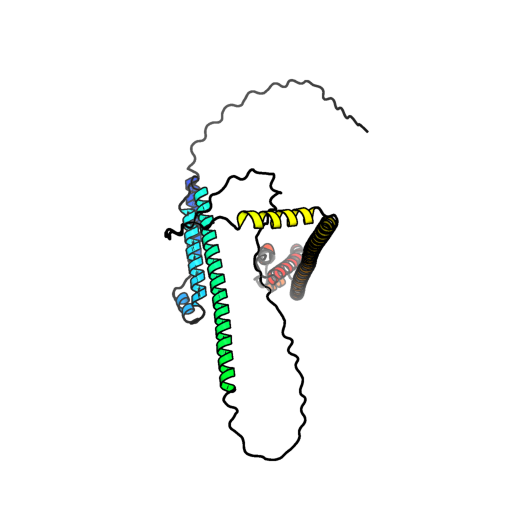69 301 SER A N 1
ATOM 2392 C CA . SER A 1 301 ? -6.367 1.144 4.125 1.00 93.69 301 SER A CA 1
ATOM 2393 C C . SER A 1 301 ? -7.327 2.128 4.801 1.00 93.69 301 SER A C 1
ATOM 2395 O O . SER A 1 301 ? -7.953 1.787 5.796 1.00 93.69 301 SER A O 1
ATOM 2397 N N . ARG A 1 302 ? -7.526 3.322 4.223 1.00 94.94 302 ARG A N 1
ATOM 2398 C CA . ARG A 1 302 ? -8.481 4.308 4.762 1.00 94.94 302 ARG A CA 1
ATOM 2399 C C . ARG A 1 302 ? -9.917 3.784 4.796 1.00 94.94 302 ARG A C 1
ATOM 2401 O O . ARG A 1 302 ? -10.618 4.007 5.773 1.00 94.94 302 ARG A O 1
ATOM 2408 N N . LYS A 1 303 ? -10.353 3.068 3.754 1.00 95.31 303 LYS A N 1
ATOM 2409 C CA . LYS A 1 303 ? -11.694 2.459 3.717 1.00 95.31 303 LYS A CA 1
ATOM 2410 C C . LYS A 1 303 ? -11.859 1.364 4.768 1.00 95.31 303 LYS A C 1
ATOM 2412 O O . LYS A 1 303 ? -12.941 1.218 5.329 1.00 95.31 303 LYS A O 1
ATOM 2417 N N . GLU A 1 304 ? -10.813 0.581 5.014 1.00 93.62 304 GLU A N 1
ATOM 2418 C CA . GLU A 1 304 ? -10.809 -0.433 6.071 1.00 93.62 304 GLU A CA 1
ATOM 2419 C C . GLU A 1 304 ? -10.911 0.221 7.455 1.00 93.62 304 GLU A C 1
ATOM 2421 O O . GLU A 1 304 ? -11.760 -0.186 8.247 1.00 93.62 304 GLU A O 1
ATOM 2426 N N . ASP A 1 305 ? -10.152 1.291 7.707 1.00 94.50 305 ASP A N 1
ATOM 2427 C CA . ASP A 1 305 ? -10.225 2.067 8.952 1.00 94.50 305 ASP A CA 1
ATOM 2428 C C . ASP A 1 305 ? -11.609 2.707 9.160 1.00 94.50 305 ASP A C 1
ATOM 2430 O O . ASP A 1 305 ? -12.178 2.629 10.252 1.00 94.50 305 ASP A O 1
ATOM 2434 N N . GLU A 1 306 ? -12.195 3.293 8.111 1.00 95.81 306 GLU A N 1
ATOM 2435 C CA . GLU A 1 306 ? -13.557 3.843 8.132 1.00 95.81 306 GLU A CA 1
ATOM 2436 C C . GLU A 1 306 ? -14.602 2.761 8.436 1.00 95.81 306 GLU A C 1
ATOM 2438 O O . GLU A 1 306 ? -15.501 2.974 9.253 1.00 95.81 306 GLU A O 1
ATOM 2443 N N . ASN A 1 307 ? -14.472 1.577 7.830 1.00 95.50 307 ASN A N 1
ATOM 2444 C CA . ASN A 1 307 ? -15.366 0.450 8.088 1.00 95.50 307 ASN A CA 1
ATOM 2445 C C . ASN A 1 307 ? -15.236 -0.055 9.535 1.00 95.50 307 ASN A C 1
ATOM 2447 O O . ASN A 1 307 ? -16.247 -0.294 10.198 1.00 95.50 307 ASN A O 1
ATOM 2451 N N . LEU A 1 308 ? -14.009 -0.164 10.057 1.00 92.75 308 LEU A N 1
ATOM 2452 C CA . LEU A 1 308 ? -13.761 -0.508 11.458 1.00 92.75 308 LEU A CA 1
ATOM 2453 C C . LEU A 1 308 ? -14.358 0.537 12.407 1.00 92.75 308 LEU A C 1
ATOM 2455 O O . LEU A 1 308 ? -14.968 0.172 13.414 1.00 92.75 308 LEU A O 1
ATOM 2459 N N . ASN A 1 309 ? -14.230 1.828 12.093 1.00 94.44 309 ASN A N 1
ATOM 2460 C CA . ASN A 1 309 ? -14.831 2.884 12.902 1.00 94.44 309 ASN A CA 1
ATOM 2461 C C . ASN A 1 309 ? -16.365 2.810 12.882 1.00 94.44 309 ASN A C 1
ATOM 2463 O O . ASN A 1 309 ? -16.996 2.820 13.935 1.00 94.44 309 ASN A O 1
ATOM 2467 N N . HIS A 1 310 ? -16.966 2.617 11.709 1.00 95.50 310 HIS A N 1
ATOM 2468 C CA . HIS A 1 310 ? -18.412 2.445 11.573 1.00 95.50 310 HIS A CA 1
ATOM 2469 C C . HIS A 1 310 ? -18.939 1.218 12.343 1.00 95.50 310 HIS A C 1
ATOM 2471 O O . HIS A 1 310 ? -20.015 1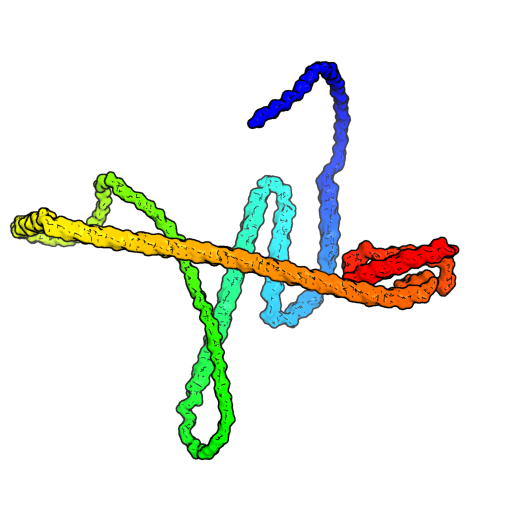.269 12.941 1.00 95.50 310 HIS A O 1
ATOM 2477 N N . GLN A 1 311 ? -18.181 0.118 12.394 1.00 94.50 311 GLN A N 1
ATOM 2478 C CA . GLN A 1 311 ? -18.525 -1.033 13.237 1.00 94.50 311 GLN A CA 1
ATOM 2479 C C . GLN A 1 311 ? -18.470 -0.695 14.733 1.00 94.50 311 GLN A C 1
ATOM 2481 O O . GLN A 1 311 ? -19.378 -1.074 15.475 1.00 94.50 311 GLN A O 1
ATOM 2486 N N . LYS A 1 312 ? -17.449 0.046 15.182 1.00 95.00 312 LYS A N 1
ATOM 2487 C CA . LYS A 1 312 ? -17.357 0.524 16.571 1.00 95.00 312 LYS A CA 1
ATOM 2488 C C . LYS A 1 312 ? -18.531 1.428 16.937 1.00 95.00 312 LYS A C 1
ATOM 2490 O O . LYS A 1 312 ? -19.081 1.279 18.024 1.00 95.00 312 LYS A O 1
ATOM 2495 N N . ASP A 1 313 ? -18.944 2.314 16.037 1.00 96.25 313 ASP A N 1
ATOM 2496 C CA . ASP A 1 313 ? -20.072 3.219 16.267 1.00 96.25 313 ASP A CA 1
ATOM 2497 C C . ASP A 1 313 ? -21.400 2.462 16.379 1.00 96.25 313 ASP A C 1
ATOM 2499 O O . ASP A 1 313 ? -22.146 2.674 17.333 1.00 96.25 313 ASP A O 1
ATOM 2503 N N . LYS A 1 314 ? -21.638 1.460 15.523 1.00 97.00 314 LYS A N 1
ATOM 2504 C CA . LYS A 1 314 ? -22.794 0.557 15.671 1.00 97.00 314 LYS A CA 1
ATOM 2505 C C . LYS A 1 314 ? -22.819 -0.159 17.020 1.00 97.00 314 LYS A C 1
ATOM 2507 O O . LYS A 1 314 ? -23.875 -0.286 17.635 1.00 97.00 314 LYS A O 1
ATOM 2512 N N . ILE A 1 315 ? -21.660 -0.631 17.482 1.00 96.75 315 ILE A N 1
ATOM 2513 C CA . ILE A 1 315 ? -21.532 -1.278 18.792 1.00 96.75 315 ILE A CA 1
ATOM 2514 C C . ILE A 1 315 ? -21.835 -0.278 19.917 1.00 96.75 315 ILE A C 1
ATOM 2516 O O . ILE A 1 315 ? -22.574 -0.617 20.842 1.00 96.75 315 ILE A O 1
ATOM 2520 N N . ARG A 1 316 ? -21.312 0.954 19.833 1.00 96.56 316 ARG A N 1
ATOM 2521 C CA . ARG A 1 316 ? -21.615 2.031 20.791 1.00 96.56 316 ARG A CA 1
ATOM 2522 C C . ARG A 1 316 ? -23.114 2.301 20.862 1.00 96.56 316 ARG A C 1
ATOM 2524 O O . ARG A 1 316 ? -23.647 2.402 21.963 1.00 96.56 316 ARG A O 1
ATOM 2531 N N . ASP A 1 317 ? -23.793 2.381 19.724 1.00 97.31 317 ASP A N 1
ATOM 2532 C CA . ASP A 1 317 ? -25.225 2.677 19.677 1.00 97.31 317 ASP A CA 1
ATOM 2533 C C . ASP A 1 317 ? -26.088 1.542 20.248 1.00 97.31 317 ASP A C 1
ATOM 2535 O O . ASP A 1 317 ? -26.981 1.820 21.053 1.00 97.31 317 ASP A O 1
ATOM 2539 N N . ASP A 1 318 ? -25.782 0.276 19.930 1.00 96.94 318 ASP A N 1
ATOM 2540 C CA . ASP A 1 318 ? -26.453 -0.902 20.517 1.00 96.94 318 ASP A CA 1
ATOM 2541 C C . ASP A 1 318 ? -26.284 -0.937 22.045 1.00 96.94 318 ASP A C 1
ATOM 2543 O O . ASP A 1 318 ? -27.242 -1.123 22.802 1.00 96.94 318 ASP A O 1
ATOM 2547 N N . ILE A 1 319 ? -25.064 -0.691 22.529 1.00 96.25 319 ILE A N 1
ATOM 2548 C CA . ILE A 1 319 ? -24.779 -0.652 23.966 1.00 96.25 319 ILE A CA 1
ATOM 2549 C C . ILE A 1 319 ? -25.517 0.512 24.630 1.00 96.25 319 ILE A C 1
ATOM 2551 O O . ILE A 1 319 ? -26.164 0.309 25.655 1.00 96.25 319 ILE A O 1
ATOM 2555 N N . ARG A 1 320 ? -25.493 1.716 24.048 1.00 95.88 320 ARG A N 1
ATOM 2556 C CA . ARG A 1 320 ? -26.243 2.871 24.569 1.00 95.88 320 ARG A CA 1
ATOM 2557 C C . ARG A 1 320 ? -27.739 2.608 24.612 1.00 95.88 320 ARG A C 1
ATOM 2559 O O . ARG A 1 320 ? -28.395 3.015 25.565 1.00 95.88 320 ARG A O 1
ATOM 2566 N N . GLN A 1 321 ? -28.288 1.928 23.610 1.00 96.31 321 GLN A N 1
ATOM 2567 C CA . GLN A 1 321 ? -29.695 1.541 23.597 1.00 96.31 321 GLN A CA 1
ATOM 2568 C C . GLN A 1 321 ? -30.028 0.602 24.762 1.00 96.31 321 GLN A C 1
ATOM 2570 O O . GLN A 1 321 ? -30.993 0.857 25.480 1.00 96.31 321 GLN A O 1
ATOM 2575 N N . LYS A 1 322 ? -29.199 -0.418 25.007 1.00 94.25 322 LYS A N 1
ATOM 2576 C CA . LYS A 1 322 ? -29.350 -1.327 26.157 1.00 94.25 322 LYS A CA 1
ATOM 2577 C C . LYS A 1 322 ? -29.198 -0.602 27.491 1.00 94.25 322 LYS A C 1
ATOM 2579 O O . LYS A 1 322 ? -29.964 -0.843 28.415 1.00 94.25 322 LYS A O 1
ATOM 2584 N N . LEU A 1 323 ? -28.239 0.315 27.596 1.00 93.94 323 LEU A N 1
ATOM 2585 C CA . LEU A 1 323 ? -28.005 1.085 28.817 1.00 93.94 323 LEU A CA 1
ATOM 2586 C C . LEU A 1 323 ? -29.126 2.084 29.114 1.00 93.94 323 LEU A C 1
ATOM 2588 O O . LEU A 1 323 ? -29.451 2.265 30.282 1.00 93.94 323 LEU A O 1
ATOM 2592 N N . ARG A 1 324 ? -29.761 2.677 28.094 1.00 92.12 324 ARG A N 1
ATOM 2593 C CA . ARG A 1 324 ? -30.949 3.528 28.277 1.00 92.12 324 ARG A CA 1
ATOM 2594 C C . ARG A 1 324 ? -32.097 2.767 28.943 1.00 92.12 324 ARG A C 1
ATOM 2596 O O . ARG A 1 324 ? -32.665 3.274 29.898 1.00 92.12 324 ARG A O 1
ATOM 2603 N N . GLN A 1 325 ? -32.344 1.519 28.537 1.00 90.50 325 GLN A N 1
ATOM 2604 C CA . GLN A 1 325 ? -33.349 0.658 29.183 1.00 90.50 325 GLN A CA 1
ATOM 2605 C C . GLN A 1 325 ? -33.033 0.391 30.666 1.00 90.50 325 GLN A C 1
ATOM 2607 O O . GLN A 1 325 ? -33.937 0.208 31.475 1.00 90.50 325 GLN A O 1
ATOM 2612 N N . LEU A 1 326 ? -31.748 0.376 31.040 1.00 88.62 326 LEU A N 1
ATOM 2613 C CA . LEU A 1 326 ? -31.324 0.226 32.436 1.00 88.62 326 LEU A CA 1
ATOM 2614 C C . LEU A 1 326 ? -31.356 1.549 33.212 1.00 88.62 326 LEU A C 1
ATOM 2616 O O . LEU A 1 326 ? -31.505 1.531 34.433 1.00 88.62 326 LEU A O 1
ATOM 2620 N N . GLN A 1 327 ? -31.207 2.687 32.530 1.00 85.25 327 GLN A N 1
ATOM 2621 C CA . GLN A 1 327 ? -31.218 4.018 33.135 1.00 85.25 327 GLN A CA 1
ATOM 2622 C C . GLN A 1 327 ? -32.603 4.408 33.665 1.00 85.25 327 GLN A C 1
ATOM 2624 O O . GLN A 1 327 ? -32.679 5.150 34.645 1.00 85.25 327 GLN A O 1
ATOM 2629 N N . ASP A 1 328 ? -33.674 3.855 33.093 1.00 84.00 328 ASP A N 1
ATOM 2630 C CA . ASP A 1 328 ? -35.048 4.036 33.582 1.00 84.00 328 ASP A CA 1
ATOM 2631 C C . ASP A 1 328 ? -35.243 3.516 35.026 1.00 84.00 328 ASP A C 1
ATOM 2633 O O . ASP A 1 328 ? -36.215 3.853 35.703 1.00 84.00 328 ASP A O 1
ATOM 2637 N N . CYS A 1 329 ? -34.281 2.754 35.563 1.00 74.81 329 CYS A N 1
ATOM 2638 C CA . CYS A 1 329 ? -34.229 2.407 36.979 1.00 74.81 329 CYS A CA 1
ATOM 2639 C C . CYS A 1 329 ? -33.801 3.626 37.823 1.00 74.81 329 CYS A C 1
ATOM 2641 O O . CYS A 1 329 ? -32.612 3.882 38.011 1.00 74.81 329 CYS A O 1
ATOM 2643 N N . GLY A 1 330 ? -34.767 4.355 38.393 1.00 78.94 330 GLY A N 1
ATOM 2644 C CA . GLY A 1 330 ? -34.534 5.599 39.151 1.00 78.94 330 GLY A CA 1
ATOM 2645 C C . GLY A 1 330 ? -33.598 5.509 40.372 1.00 78.94 330 GLY A C 1
ATOM 2646 O O . GLY A 1 330 ? -33.098 6.540 40.821 1.00 78.94 330 GLY A O 1
ATOM 2647 N N . ASN A 1 331 ? -33.295 4.303 40.870 1.00 89.19 331 ASN A N 1
ATOM 2648 C CA . ASN A 1 331 ? -32.467 4.075 42.058 1.00 89.19 331 ASN A CA 1
ATOM 2649 C C . ASN A 1 331 ? -31.122 3.417 41.710 1.00 89.19 331 ASN A C 1
ATOM 2651 O O . ASN A 1 331 ? -31.072 2.385 41.037 1.00 89.19 331 ASN A O 1
ATOM 2655 N N . MET A 1 332 ? -30.025 3.952 42.261 1.00 91.44 332 MET A N 1
ATOM 2656 C CA . MET A 1 332 ? -28.663 3.438 42.044 1.00 91.44 332 MET A CA 1
ATOM 2657 C C . MET A 1 332 ? -28.511 1.949 42.399 1.00 91.44 332 MET A C 1
ATOM 2659 O O . MET A 1 332 ? -27.836 1.211 41.686 1.00 91.44 332 MET A O 1
ATOM 2663 N N . ALA A 1 333 ? -29.153 1.480 43.473 1.00 93.56 333 ALA A N 1
ATOM 2664 C CA . ALA A 1 333 ? -29.101 0.072 43.871 1.00 93.56 333 ALA A CA 1
ATOM 2665 C C . ALA A 1 333 ? -29.646 -0.869 42.779 1.00 93.56 333 ALA A C 1
ATOM 2667 O O . ALA A 1 333 ? -29.069 -1.925 42.520 1.00 93.56 333 ALA A O 1
ATOM 2668 N N . SER A 1 334 ? -30.723 -0.460 42.105 1.00 93.38 334 SER A N 1
ATOM 2669 C CA . SER A 1 334 ? -31.359 -1.219 41.027 1.00 93.38 334 SER A CA 1
ATOM 2670 C C . SER A 1 334 ? -30.483 -1.243 39.773 1.00 93.38 334 SER A C 1
ATOM 2672 O O . SER A 1 334 ? -30.321 -2.301 39.166 1.00 93.38 334 SER A O 1
ATOM 2674 N N . LEU A 1 335 ? -29.849 -0.112 39.438 1.00 93.94 335 LEU A N 1
ATOM 2675 C CA . LEU A 1 335 ? -28.872 -0.024 38.348 1.00 93.94 335 LEU A CA 1
ATOM 2676 C C . LEU A 1 335 ? -27.650 -0.920 38.601 1.00 93.94 335 LEU A C 1
ATOM 2678 O O . LEU A 1 335 ? -27.221 -1.664 37.727 1.00 93.94 335 LEU A O 1
ATOM 2682 N N . LEU A 1 336 ? -27.077 -0.885 39.805 1.00 94.44 336 LEU A N 1
ATOM 2683 C CA . LEU A 1 336 ? -25.926 -1.727 40.139 1.00 94.44 336 LEU A CA 1
ATOM 2684 C C . LEU A 1 336 ? -26.286 -3.220 40.082 1.00 94.44 336 LEU A C 1
ATOM 2686 O O . LEU A 1 336 ? -25.490 -4.019 39.582 1.00 94.44 336 LEU A O 1
ATOM 2690 N N . ARG A 1 337 ? -27.502 -3.590 40.507 1.00 94.62 337 ARG A N 1
ATOM 2691 C CA . ARG A 1 337 ? -28.005 -4.966 40.414 1.00 94.62 337 ARG A CA 1
ATOM 2692 C C . ARG A 1 337 ? -28.199 -5.409 38.959 1.00 94.62 337 ARG A C 1
ATOM 2694 O O . ARG A 1 337 ? -27.787 -6.513 38.614 1.00 94.62 337 ARG A O 1
ATOM 2701 N N . SER A 1 338 ? -28.739 -4.548 38.091 1.00 93.50 338 SER A N 1
ATOM 2702 C CA . SER A 1 338 ? -28.912 -4.851 36.659 1.00 93.50 338 SER A CA 1
ATOM 2703 C C . SER A 1 338 ? -27.586 -4.932 35.893 1.00 93.50 338 SER A C 1
ATOM 2705 O O . SER A 1 338 ? -27.457 -5.712 34.952 1.00 93.50 338 SER A O 1
ATOM 2707 N N . LEU A 1 339 ? -26.556 -4.215 36.351 1.00 93.44 339 LEU A N 1
ATOM 2708 C CA . LEU A 1 339 ? -25.176 -4.348 35.869 1.00 93.44 339 LEU A CA 1
ATOM 2709 C C . LEU A 1 339 ? -24.456 -5.604 36.403 1.00 93.44 339 LEU A C 1
ATOM 2711 O O . LEU A 1 339 ? -23.285 -5.832 36.080 1.00 93.44 339 LEU A O 1
ATOM 2715 N N . GLY A 1 340 ? -25.136 -6.428 37.206 1.00 94.12 340 GLY A N 1
ATOM 2716 C CA . GLY A 1 340 ? -24.607 -7.678 37.746 1.00 94.12 340 GLY A CA 1
ATOM 2717 C C . GLY A 1 340 ? -23.671 -7.489 38.943 1.00 94.12 340 GLY A C 1
ATOM 2718 O O . GLY A 1 340 ? -22.757 -8.295 39.136 1.00 94.12 340 GLY A O 1
ATOM 2719 N N . ILE A 1 341 ? -23.843 -6.416 39.721 1.00 95.88 341 ILE A N 1
ATOM 2720 C CA . ILE A 1 341 ? -23.219 -6.263 41.040 1.00 95.88 341 ILE A CA 1
ATOM 2721 C C . ILE A 1 341 ? -24.205 -6.763 42.095 1.00 95.88 341 ILE A C 1
ATOM 2723 O O . ILE A 1 341 ? -25.348 -6.315 42.160 1.00 95.88 341 ILE A O 1
ATOM 2727 N N . HIS A 1 342 ? -23.769 -7.711 42.918 1.00 95.19 342 HIS A N 1
ATOM 2728 C CA . HIS A 1 342 ? -24.615 -8.287 43.955 1.00 95.19 342 HIS A CA 1
ATOM 2729 C C . HIS A 1 342 ? -24.858 -7.270 45.081 1.00 95.19 342 HIS A C 1
ATOM 2731 O O . HIS A 1 342 ? -23.911 -6.725 45.642 1.00 95.19 342 HIS A O 1
ATOM 2737 N N . LEU A 1 343 ? -26.130 -7.017 45.394 1.00 94.88 343 LEU A N 1
ATOM 2738 C CA . LEU A 1 343 ? -26.590 -6.107 46.445 1.00 94.88 343 LEU A CA 1
ATOM 2739 C C . LEU A 1 343 ? -27.806 -6.734 47.145 1.00 94.88 343 LEU A C 1
ATOM 2741 O O . LEU A 1 343 ? -28.678 -7.258 46.435 1.00 94.88 343 LEU A O 1
ATOM 2745 N N . PRO A 1 344 ? -27.914 -6.638 48.485 1.00 91.94 344 PRO A N 1
ATOM 2746 C CA . PRO A 1 344 ? -29.082 -7.114 49.228 1.00 91.94 344 PRO A CA 1
ATOM 2747 C C . PRO A 1 344 ? -30.351 -6.348 48.817 1.00 91.94 344 PRO A C 1
ATOM 2749 O O . PRO A 1 344 ? -30.269 -5.306 48.161 1.00 91.94 344 PRO A O 1
ATOM 2752 N N . SER A 1 345 ? -31.537 -6.866 49.159 1.00 90.44 345 SER A N 1
ATOM 2753 C CA . SER A 1 345 ? -32.821 -6.278 48.731 1.00 90.44 345 SER A CA 1
ATOM 2754 C C . SER A 1 345 ? -33.005 -4.834 49.208 1.00 90.44 345 SER A C 1
ATOM 2756 O O . SER A 1 345 ? -33.379 -3.991 48.396 1.00 90.44 345 SER A O 1
ATOM 2758 N N . ASN A 1 346 ? -32.638 -4.548 50.464 1.00 91.06 346 ASN A N 1
ATOM 2759 C CA . ASN A 1 346 ? -32.672 -3.220 51.084 1.00 91.06 346 ASN A CA 1
ATOM 2760 C C . ASN A 1 346 ? -31.256 -2.801 51.512 1.00 91.06 346 ASN A C 1
ATOM 2762 O O . ASN A 1 346 ? -30.896 -2.984 52.675 1.00 91.06 346 ASN A O 1
ATOM 2766 N N . PRO A 1 347 ? -30.425 -2.302 50.583 1.00 92.44 347 PRO A N 1
ATOM 2767 C CA . PRO A 1 347 ? -29.050 -1.947 50.893 1.00 92.44 347 PRO A CA 1
ATOM 2768 C C . PRO A 1 347 ? -28.974 -0.621 51.655 1.00 92.44 347 PRO A C 1
ATOM 2770 O O . PRO A 1 347 ? -29.636 0.359 51.313 1.00 92.44 347 PRO A O 1
ATOM 2773 N N . SER A 1 348 ? -28.106 -0.575 52.657 1.00 94.31 348 SER A N 1
ATOM 2774 C CA . SER A 1 348 ? -27.706 0.656 53.338 1.00 94.31 348 SER A CA 1
ATOM 2775 C C . SER A 1 348 ? -26.879 1.566 52.414 1.00 94.31 348 SER A C 1
ATOM 2777 O O . SER A 1 348 ? -26.244 1.110 51.459 1.00 94.31 348 SER A O 1
ATOM 2779 N N . SER A 1 349 ? -26.812 2.869 52.718 1.00 92.44 349 SER A N 1
ATOM 2780 C CA . SER A 1 349 ? -26.006 3.835 51.940 1.00 92.44 349 SER A CA 1
ATOM 2781 C C . SER A 1 349 ? -24.530 3.408 51.815 1.00 92.44 349 SER A C 1
ATOM 2783 O O . SER A 1 349 ? -23.913 3.541 50.754 1.00 92.44 349 SER A O 1
ATOM 2785 N N . ASN A 1 350 ? -23.972 2.791 52.863 1.00 93.31 350 ASN A N 1
ATOM 2786 C CA . ASN A 1 350 ? -22.600 2.278 52.862 1.00 93.31 350 ASN A CA 1
ATOM 2787 C C . ASN A 1 350 ? -22.402 1.106 51.889 1.00 93.31 350 ASN A C 1
ATOM 2789 O O . ASN A 1 350 ? -21.390 1.063 51.184 1.00 93.31 350 ASN A O 1
ATOM 2793 N N . GLU A 1 351 ? -23.367 0.189 51.803 1.00 95.19 351 GLU A N 1
ATOM 2794 C CA . GLU A 1 351 ? -23.331 -0.935 50.860 1.00 95.19 351 GLU A CA 1
ATOM 2795 C C . GLU A 1 351 ? -23.463 -0.454 49.413 1.00 95.19 351 GLU A C 1
ATOM 2797 O O . GLU A 1 351 ? -22.719 -0.911 48.546 1.00 95.19 351 GLU A O 1
ATOM 2802 N N . ILE A 1 352 ? -24.322 0.540 49.154 1.00 94.62 352 ILE A N 1
ATOM 2803 C CA . ILE A 1 352 ? -24.441 1.170 47.829 1.00 94.62 352 ILE A CA 1
ATOM 2804 C C . ILE A 1 352 ? -23.108 1.817 47.426 1.00 94.62 352 ILE A C 1
ATOM 2806 O O . ILE A 1 352 ? -22.628 1.602 46.312 1.00 94.62 352 ILE A O 1
ATOM 2810 N N . ARG A 1 353 ? -22.457 2.561 48.333 1.00 93.75 353 ARG A N 1
ATOM 2811 C CA . ARG A 1 353 ? -21.136 3.171 48.082 1.00 93.75 353 ARG A CA 1
ATOM 2812 C C . ARG A 1 353 ? -20.046 2.117 47.851 1.00 93.75 353 ARG A C 1
ATOM 2814 O O . ARG A 1 353 ? -19.160 2.317 47.016 1.00 93.75 353 ARG A O 1
ATOM 2821 N N . ALA A 1 354 ? -20.085 0.992 48.564 1.00 95.31 354 ALA A N 1
ATOM 2822 C CA . ALA A 1 354 ? -19.155 -0.118 48.357 1.00 95.31 354 ALA A CA 1
ATOM 2823 C C . ALA A 1 354 ? -19.355 -0.785 46.985 1.00 95.31 354 ALA A C 1
ATOM 2825 O O . ALA A 1 354 ? -18.387 -0.919 46.231 1.00 95.31 354 ALA A O 1
ATOM 2826 N N . ALA A 1 355 ? -20.600 -1.107 46.628 1.00 96.31 355 ALA A N 1
ATOM 2827 C CA . ALA A 1 355 ? -20.964 -1.685 45.337 1.00 96.31 355 ALA A CA 1
ATOM 2828 C C . ALA A 1 355 ? -20.641 -0.742 44.167 1.00 96.31 355 ALA A C 1
ATOM 2830 O O . ALA A 1 355 ? -20.113 -1.184 43.149 1.00 96.31 355 ALA A O 1
ATOM 2831 N N . TYR A 1 356 ? -20.857 0.565 44.333 1.00 95.75 356 TYR A N 1
ATOM 2832 C CA . TYR A 1 356 ? -20.440 1.585 43.369 1.00 95.75 356 TYR A CA 1
ATOM 2833 C C . TYR A 1 356 ? -18.927 1.532 43.109 1.00 95.75 356 TYR A C 1
ATOM 2835 O O . TYR A 1 356 ? -18.494 1.410 41.964 1.00 95.75 356 TYR A O 1
ATOM 2843 N N . ARG A 1 357 ? -18.098 1.536 44.166 1.00 95.12 357 ARG A N 1
ATOM 2844 C CA . ARG A 1 357 ? -16.632 1.424 44.024 1.00 95.12 357 ARG A CA 1
ATOM 2845 C C . ARG A 1 357 ? -16.221 0.119 43.343 1.00 95.12 357 ARG A C 1
ATOM 2847 O O . ARG A 1 357 ? -15.283 0.117 42.545 1.00 95.12 357 ARG A O 1
ATOM 2854 N N . GLN A 1 358 ? -16.910 -0.981 43.642 1.00 96.00 358 GLN A N 1
ATOM 2855 C CA . GLN A 1 358 ? -16.685 -2.265 42.981 1.00 96.00 358 GLN A CA 1
ATOM 2856 C C . GLN A 1 358 ? -17.029 -2.197 41.487 1.00 96.00 358 GLN A C 1
ATOM 2858 O O . GLN A 1 358 ? -16.246 -2.678 40.668 1.00 96.00 358 GLN A O 1
ATOM 2863 N N . ALA A 1 359 ? -18.142 -1.558 41.122 1.00 96.06 359 ALA A N 1
ATOM 2864 C CA . ALA A 1 359 ? -18.552 -1.367 39.736 1.00 96.06 359 ALA A CA 1
ATOM 2865 C C . ALA A 1 359 ? -17.537 -0.515 38.960 1.00 96.06 359 ALA A C 1
ATOM 2867 O O . ALA A 1 359 ? -17.081 -0.937 37.900 1.00 96.06 359 ALA A O 1
ATOM 2868 N N . CYS A 1 360 ? -17.090 0.615 39.522 1.00 95.00 360 CYS A N 1
ATOM 2869 C CA . CYS A 1 360 ? -16.056 1.457 38.910 1.00 95.00 360 CYS A CA 1
ATOM 2870 C C . CYS A 1 360 ? -14.750 0.689 38.675 1.00 95.00 360 CYS A C 1
ATOM 2872 O O . CYS A 1 360 ? -14.120 0.857 37.637 1.00 95.00 360 CYS A O 1
ATOM 2874 N N . LYS A 1 361 ? -14.350 -0.182 39.612 1.00 95.31 361 LYS A N 1
ATOM 2875 C CA . LYS A 1 361 ? -13.174 -1.047 39.438 1.00 95.31 361 LYS A CA 1
ATOM 2876 C C . LYS A 1 361 ? -13.398 -2.126 38.379 1.00 95.31 361 LYS A C 1
ATOM 2878 O O . LYS A 1 361 ? -12.458 -2.456 37.668 1.00 95.31 361 LYS A O 1
ATOM 2883 N N . LYS A 1 362 ? -14.596 -2.710 38.292 1.00 94.88 362 LYS A N 1
ATOM 2884 C CA . LYS A 1 362 ? -14.920 -3.791 37.345 1.00 94.88 362 LYS A CA 1
ATOM 2885 C C . LYS A 1 362 ? -15.009 -3.285 35.905 1.00 94.88 362 LYS A C 1
ATOM 2887 O O . LYS A 1 362 ? -14.484 -3.934 35.011 1.00 94.88 362 LYS A O 1
ATOM 2892 N N . PHE A 1 363 ? -15.637 -2.130 35.701 1.00 95.75 363 PHE A N 1
ATOM 2893 C CA . PHE A 1 363 ? -15.884 -1.538 34.383 1.00 95.75 363 PHE A CA 1
ATOM 2894 C C . PHE A 1 363 ? -14.863 -0.451 34.008 1.00 95.75 363 PHE A C 1
ATOM 2896 O O . PHE A 1 363 ? -15.137 0.380 33.152 1.00 95.75 363 PHE A O 1
ATOM 2903 N N . HIS A 1 364 ? -13.685 -0.430 34.637 1.00 94.94 364 HIS A N 1
ATOM 2904 C CA . HIS A 1 364 ? -12.656 0.560 34.319 1.00 94.94 364 HIS A CA 1
ATOM 2905 C C . HIS A 1 364 ? -12.056 0.310 32.921 1.00 94.94 364 HIS A C 1
ATOM 2907 O O . HIS A 1 364 ? -11.641 -0.827 32.660 1.00 94.94 364 HIS A O 1
ATOM 2913 N N . PRO A 1 365 ? -11.916 1.334 32.054 1.00 93.25 365 PRO A N 1
ATOM 2914 C CA . PRO A 1 365 ? -11.372 1.158 30.703 1.00 93.25 365 PRO A CA 1
ATOM 2915 C C . PRO A 1 365 ? -9.960 0.545 30.706 1.00 93.25 365 PRO A C 1
ATOM 2917 O O . PRO A 1 365 ? -9.701 -0.383 29.941 1.00 93.25 365 PRO A O 1
ATOM 2920 N N . ASP A 1 366 ? -9.083 0.954 31.634 1.00 92.88 366 ASP A N 1
ATOM 2921 C CA . ASP A 1 366 ? -7.709 0.416 31.729 1.00 92.88 366 ASP A CA 1
ATOM 2922 C C . ASP A 1 366 ? -7.635 -1.097 31.969 1.00 92.88 366 ASP A C 1
ATOM 2924 O O . ASP A 1 366 ? -6.655 -1.737 31.591 1.00 92.88 366 ASP A O 1
ATOM 2928 N N . ARG A 1 367 ? -8.660 -1.706 32.579 1.00 90.06 367 ARG A N 1
ATOM 2929 C CA . ARG A 1 367 ? -8.657 -3.158 32.820 1.00 90.06 367 ARG A CA 1
ATOM 2930 C C . ARG A 1 367 ? -9.014 -3.969 31.579 1.00 90.06 367 ARG A C 1
ATOM 2932 O O . ARG A 1 367 ? -8.781 -5.174 31.565 1.00 90.06 367 ARG A O 1
ATOM 2939 N N . LEU A 1 368 ? -9.569 -3.327 30.553 1.00 89.31 368 LEU A N 1
ATOM 2940 C CA . LEU A 1 368 ? -10.136 -3.983 29.375 1.00 89.31 368 LEU A CA 1
ATOM 2941 C C . LEU A 1 368 ? -9.444 -3.580 28.069 1.00 89.31 368 LEU A C 1
ATOM 2943 O O . LEU A 1 368 ? -9.928 -3.915 26.996 1.00 89.31 368 LEU A O 1
ATOM 2947 N N . VAL A 1 369 ? -8.267 -2.950 28.145 1.00 86.12 369 VAL A N 1
ATOM 2948 C CA . VAL A 1 369 ? -7.447 -2.589 26.970 1.00 86.12 369 VAL A CA 1
ATOM 2949 C C . VAL A 1 369 ? -7.077 -3.813 26.119 1.00 86.12 369 VAL A C 1
ATOM 2951 O O . VAL A 1 369 ? -6.925 -3.700 24.909 1.00 86.12 369 VAL A O 1
ATOM 2954 N N . LYS A 1 370 ? -6.941 -4.990 26.745 1.00 89.38 370 LYS A N 1
ATOM 2955 C CA . LYS A 1 370 ? -6.626 -6.259 26.062 1.00 89.38 370 LYS A CA 1
ATOM 2956 C C . LYS A 1 370 ? -7.862 -7.083 25.684 1.00 89.38 370 LYS A C 1
ATOM 2958 O O . LYS A 1 370 ? -7.709 -8.160 25.114 1.00 89.38 370 LYS A O 1
ATOM 2963 N N . ALA A 1 371 ? -9.058 -6.641 26.066 1.00 91.12 371 ALA A N 1
ATOM 2964 C CA . ALA A 1 371 ? -10.288 -7.358 25.765 1.00 91.12 371 ALA A CA 1
ATOM 2965 C C . ALA A 1 371 ? -10.745 -7.080 24.326 1.00 91.12 371 ALA A C 1
ATOM 2967 O O . ALA A 1 371 ? -10.233 -6.192 23.646 1.00 91.12 371 ALA A O 1
ATOM 2968 N N . ASP A 1 372 ? -11.733 -7.844 23.869 1.00 93.94 372 ASP A N 1
ATOM 2969 C CA . ASP A 1 372 ? -12.393 -7.599 22.590 1.00 93.94 372 ASP A CA 1
ATOM 2970 C C . ASP A 1 372 ? -13.021 -6.186 22.537 1.00 93.94 372 ASP A C 1
ATOM 2972 O O . ASP A 1 372 ? -13.495 -5.657 23.548 1.00 93.94 372 ASP A O 1
ATOM 2976 N N . VAL A 1 373 ? -13.047 -5.582 21.344 1.00 92.88 373 VAL A N 1
ATOM 2977 C CA . VAL A 1 373 ? -13.473 -4.189 21.100 1.00 92.88 373 VAL A CA 1
ATOM 2978 C C . VAL A 1 373 ? -14.871 -3.930 21.655 1.00 92.88 373 VAL A C 1
ATOM 2980 O O . VAL A 1 373 ? -15.138 -2.868 22.220 1.00 92.88 373 VAL A O 1
ATOM 2983 N N . ARG A 1 374 ? -15.763 -4.921 21.547 1.00 95.00 374 ARG A N 1
ATOM 2984 C CA . ARG A 1 374 ? -17.118 -4.827 22.087 1.00 95.00 374 ARG A CA 1
ATOM 2985 C C . ARG A 1 374 ? -17.123 -4.677 23.604 1.00 95.00 374 ARG A C 1
ATOM 2987 O O . ARG A 1 374 ? -17.825 -3.814 24.118 1.00 95.00 374 ARG A O 1
ATOM 2994 N N . HIS A 1 375 ? -16.311 -5.463 24.304 1.00 94.19 375 HIS A N 1
ATOM 2995 C CA . HIS A 1 375 ? -16.209 -5.424 25.762 1.00 94.19 375 HIS A CA 1
ATOM 2996 C C . HIS A 1 375 ? -15.556 -4.132 26.257 1.00 94.19 375 HIS A C 1
ATOM 2998 O O . HIS A 1 375 ? -15.958 -3.599 27.292 1.00 94.19 375 HIS A O 1
ATOM 3004 N N . GLN A 1 376 ? -14.583 -3.604 25.509 1.00 95.31 376 GLN A N 1
ATOM 3005 C CA . GLN A 1 376 ? -13.965 -2.316 25.812 1.00 95.31 376 GLN A CA 1
ATOM 3006 C C . GLN A 1 376 ? -14.995 -1.180 25.740 1.00 95.31 376 GLN A C 1
ATOM 3008 O O . GLN A 1 376 ? -15.139 -0.423 26.700 1.00 95.31 376 GLN A O 1
ATOM 3013 N N . ILE A 1 377 ? -15.750 -1.100 24.636 1.00 96.25 377 ILE A N 1
ATOM 3014 C CA . ILE A 1 377 ? -16.814 -0.101 24.456 1.00 96.25 377 ILE A CA 1
ATOM 3015 C C . ILE A 1 377 ? -17.907 -0.282 25.516 1.00 96.25 377 ILE A C 1
ATOM 3017 O O . ILE A 1 377 ? -18.397 0.692 26.084 1.00 96.25 377 ILE A O 1
ATOM 3021 N N . GLU A 1 378 ? -18.281 -1.526 25.818 1.00 95.38 378 GLU A N 1
ATOM 3022 C CA . GLU A 1 378 ? -19.313 -1.829 26.808 1.00 95.38 378 GLU A CA 1
ATOM 3023 C C . GLU A 1 378 ? -18.933 -1.351 28.204 1.00 95.38 378 GLU A C 1
ATOM 3025 O O . GLU A 1 378 ? -19.753 -0.748 28.897 1.00 95.38 378 GLU A O 1
ATOM 3030 N N . ALA A 1 379 ? -17.690 -1.579 28.617 1.00 95.75 379 ALA A N 1
ATOM 3031 C CA . ALA A 1 379 ? -17.210 -1.081 29.891 1.00 95.75 379 ALA A CA 1
ATOM 3032 C C . ALA A 1 379 ? -17.085 0.442 29.917 1.00 95.75 379 ALA A C 1
ATOM 3034 O O . ALA A 1 379 ? -17.470 1.039 30.917 1.00 95.75 379 ALA A O 1
ATOM 3035 N N . GLU A 1 380 ? -16.631 1.072 28.829 1.00 95.81 380 GLU A N 1
ATOM 3036 C CA . GLU A 1 380 ? -16.563 2.533 28.724 1.00 95.81 380 GLU A CA 1
ATOM 3037 C C . GLU A 1 380 ? -17.950 3.171 28.917 1.00 95.81 380 GLU A C 1
ATOM 3039 O O . GLU A 1 380 ? -18.120 4.066 29.747 1.00 95.81 380 GLU A O 1
ATOM 3044 N N . GLU A 1 381 ? -18.968 2.684 28.205 1.00 96.50 381 GLU A N 1
ATOM 3045 C CA . GLU A 1 381 ? -20.325 3.231 28.295 1.00 96.50 381 GLU A CA 1
ATOM 3046 C C . GLU A 1 381 ? -20.997 2.889 29.642 1.00 96.50 381 GLU A C 1
ATOM 3048 O O . GLU A 1 381 ? -21.660 3.746 30.233 1.00 96.50 381 GLU A O 1
ATOM 3053 N N . LYS A 1 382 ? -20.761 1.693 30.207 1.00 95.25 382 LYS A N 1
ATOM 3054 C CA . LYS A 1 382 ? -21.201 1.351 31.576 1.00 95.25 382 LYS A CA 1
ATOM 3055 C C . LYS A 1 382 ? -20.555 2.255 32.623 1.00 95.25 382 LYS A C 1
ATOM 3057 O O . LYS A 1 382 ? -21.235 2.717 33.537 1.00 95.25 382 LYS A O 1
ATOM 3062 N N . PHE A 1 383 ? -19.260 2.534 32.492 1.00 96.19 383 PHE A N 1
ATOM 3063 C CA . PHE A 1 383 ? -18.525 3.411 33.399 1.00 96.19 383 PHE A CA 1
ATOM 3064 C C . PHE A 1 383 ? -19.035 4.854 33.338 1.00 96.19 383 PHE A C 1
ATOM 3066 O O . PHE A 1 383 ? -19.209 5.479 34.388 1.00 96.19 383 PHE A O 1
ATOM 3073 N N . LYS A 1 384 ? -19.343 5.365 32.137 1.00 95.31 384 LYS A N 1
ATOM 3074 C CA . LYS A 1 384 ? -20.002 6.670 31.956 1.00 95.31 384 LYS A CA 1
ATOM 3075 C C . LYS A 1 384 ? -21.352 6.718 32.674 1.00 95.31 384 LYS A C 1
ATOM 3077 O O . LYS A 1 384 ? -21.589 7.654 33.433 1.00 95.31 384 LYS A O 1
ATOM 3082 N N . LEU A 1 385 ? -22.200 5.698 32.501 1.00 93.88 385 LEU A N 1
ATOM 3083 C CA . LEU A 1 385 ? -23.510 5.627 33.161 1.00 93.88 385 LEU A CA 1
ATOM 3084 C C . LEU A 1 385 ? -23.391 5.595 34.695 1.00 93.88 385 LEU A C 1
ATOM 3086 O O . LEU A 1 385 ? -24.083 6.343 35.385 1.00 93.88 385 LEU A O 1
ATOM 3090 N N . ILE A 1 386 ? -22.490 4.764 35.231 1.00 93.50 386 ILE A N 1
ATOM 3091 C CA . ILE A 1 386 ? -22.230 4.677 36.677 1.00 93.50 386 ILE A CA 1
ATOM 3092 C C . ILE A 1 386 ? -21.751 6.032 37.216 1.00 93.50 386 ILE A C 1
ATOM 3094 O O . ILE A 1 386 ? -22.246 6.495 38.243 1.00 93.50 386 ILE A O 1
ATOM 3098 N N . SER A 1 387 ? -20.822 6.681 36.509 1.00 92.81 387 SER A N 1
ATOM 3099 C CA . SER A 1 387 ? -20.253 7.971 36.913 1.00 92.81 387 SER A CA 1
ATOM 3100 C C . SER A 1 387 ? -21.292 9.092 36.887 1.00 92.81 387 SER A C 1
ATOM 3102 O O . SER A 1 387 ? -21.333 9.884 37.820 1.00 92.81 387 SER A O 1
ATOM 3104 N N . ALA A 1 388 ? -22.182 9.118 35.891 1.00 91.56 388 ALA A N 1
ATOM 3105 C CA . ALA A 1 388 ? -23.281 10.085 35.823 1.00 91.56 388 ALA A CA 1
ATOM 3106 C C . ALA A 1 388 ? -24.287 9.924 36.979 1.00 91.56 388 ALA A C 1
ATOM 3108 O O . ALA A 1 388 ? -24.870 10.893 37.454 1.00 91.56 388 ALA A O 1
ATOM 3109 N N . MET A 1 389 ? -24.486 8.698 37.469 1.00 89.00 389 MET A N 1
ATOM 3110 C CA . MET A 1 389 ? -25.382 8.423 38.597 1.00 89.00 389 MET A CA 1
ATOM 3111 C C . MET A 1 389 ? -24.726 8.693 39.965 1.00 89.00 389 MET A C 1
ATOM 3113 O O . MET A 1 389 ? -25.427 8.719 40.977 1.00 89.00 389 MET A O 1
ATOM 3117 N N . LYS A 1 390 ? -23.406 8.933 40.017 1.00 89.88 390 LYS A N 1
ATOM 3118 C CA . LYS A 1 390 ? -22.674 9.287 41.246 1.00 89.88 390 LYS A CA 1
ATOM 3119 C C . LYS A 1 390 ? -23.239 10.542 41.908 1.00 89.88 390 LYS A C 1
ATOM 3121 O O . LYS A 1 390 ? -23.363 10.581 43.131 1.00 89.88 390 LYS A O 1
ATOM 3126 N N . ASP A 1 391 ? -23.610 11.538 41.111 1.00 83.06 391 ASP A N 1
ATOM 3127 C CA . ASP A 1 391 ? -24.095 12.823 41.620 1.00 83.06 391 ASP A CA 1
ATOM 3128 C C . ASP A 1 391 ? -25.403 12.662 42.406 1.00 83.06 391 ASP A C 1
ATOM 3130 O O . ASP A 1 391 ? -25.596 13.323 43.422 1.00 83.06 391 ASP A O 1
ATOM 3134 N N . LYS A 1 392 ? -26.232 11.674 42.037 1.00 80.50 392 LYS A N 1
ATOM 3135 C CA . LYS A 1 392 ? -27.455 11.308 42.770 1.00 80.50 392 LYS A CA 1
ATOM 3136 C C . LYS A 1 392 ? -27.190 10.591 44.098 1.00 80.50 392 LYS A C 1
ATOM 3138 O O . LYS A 1 392 ? -28.043 10.614 44.977 1.00 80.50 392 LYS A O 1
ATOM 3143 N N . ILE A 1 393 ? -26.038 9.926 44.253 1.00 74.00 393 ILE A N 1
ATOM 3144 C CA . ILE A 1 393 ? -25.641 9.340 45.547 1.00 74.00 393 ILE A CA 1
ATOM 3145 C C . ILE A 1 393 ? -25.146 10.433 46.492 1.00 74.00 393 ILE A C 1
ATOM 3147 O O . ILE A 1 393 ? -25.356 10.332 47.691 1.00 74.00 393 ILE A O 1
ATOM 3151 N N . SER A 1 394 ? -24.463 11.456 45.976 1.00 69.50 394 SER A N 1
ATOM 3152 C CA . SER A 1 394 ? -23.920 12.532 46.816 1.00 69.50 394 SER A CA 1
ATOM 3153 C C . SER A 1 394 ? -25.012 13.422 47.424 1.00 69.50 394 SER A C 1
ATOM 3155 O O . SER A 1 394 ? -24.744 14.116 48.397 1.00 69.50 394 SER A O 1
ATOM 3157 N N . SER A 1 395 ? -26.226 13.395 46.864 1.00 64.31 395 SER A N 1
ATOM 3158 C CA . SER A 1 395 ? -27.419 14.059 47.405 1.00 64.31 395 SER A CA 1
ATOM 3159 C C . SER A 1 395 ? -28.231 13.205 48.395 1.00 64.31 395 SER A C 1
ATOM 3161 O O . SER A 1 395 ? -29.254 13.682 48.881 1.00 64.31 395 SER A O 1
ATOM 3163 N N . LEU A 1 396 ? -27.816 11.955 48.651 1.00 56.09 396 LEU A N 1
ATOM 3164 C CA . LEU A 1 396 ? -28.371 11.039 49.661 1.00 56.09 396 LEU A CA 1
ATOM 3165 C C . LEU A 1 396 ? -27.457 10.990 50.889 1.00 56.09 396 LEU A C 1
ATOM 3167 O O . LEU A 1 396 ? -28.011 10.981 52.008 1.00 56.09 396 LEU A O 1
#